Protein AF-0000000087792107 (afdb_homodimer)

pLDDT: mean 93.22, std 9.96, range [32.84, 98.88]

Nearest PDB structures (foldseek):
  5nyw-assembly2_W  TM=9.512E-01  e=9.755E-30  Yersinia bercovieri
  5nyw-assembly2_1  TM=9.529E-01  e=2.417E-29  Yersinia bercovieri
  5nyw-assembly2_V  TM=9.540E-01  e=2.897E-29  Yersinia bercovieri
  5lox-assembly1_B  TM=9.597E-01  e=1.562E-26  Pseudomonas aeruginosa
  5nyw-assembly1_A  TM=9.312E-01  e=6.697E-27  Yersinia bercovieri

Solvent-accessible surface area (backbone atoms only — not comparable to full-atom values): 25854 Å² total; per-residue (Å²): 66,28,36,32,39,39,38,46,34,74,55,25,39,33,41,38,26,33,16,23,36,48,61,89,93,43,76,48,77,46,87,30,71,47,78,50,73,45,78,74,41,26,29,38,37,37,34,54,25,64,41,62,70,58,43,48,51,38,50,51,52,51,49,54,33,32,76,71,62,29,60,66,66,60,40,87,42,69,66,49,32,45,44,44,52,13,50,41,39,39,52,51,42,69,74,42,40,70,63,35,46,75,71,76,40,76,88,46,37,38,35,40,41,36,36,32,42,70,96,51,75,58,50,47,32,39,31,42,56,85,15,53,67,43,73,56,41,72,90,42,29,56,51,69,41,57,63,54,49,34,20,37,39,63,46,73,72,61,68,38,23,87,74,35,48,66,71,56,48,44,49,50,48,52,48,23,49,49,33,26,34,73,68,32,85,38,31,34,60,39,33,41,39,35,52,38,54,61,86,55,31,51,78,42,32,41,37,80,38,42,77,81,28,64,66,59,47,47,50,51,54,51,50,54,53,43,51,54,52,47,59,71,66,47,78,85,81,82,61,48,70,50,73,73,74,73,82,129,65,27,37,32,39,40,36,46,34,75,56,25,40,32,41,38,27,34,16,23,35,48,59,89,93,42,74,47,78,48,88,30,71,45,76,50,73,45,78,75,40,26,28,40,37,38,35,53,25,63,39,63,70,58,43,48,51,38,51,51,52,50,48,53,35,32,75,72,63,28,60,66,66,61,40,86,40,65,68,49,31,46,45,44,53,13,52,40,39,40,50,51,42,68,74,41,40,70,63,34,45,75,71,74,40,78,87,45,38,39,35,39,43,36,37,33,44,69,95,51,74,58,51,46,32,38,31,42,54,86,17,54,67,43,72,55,41,70,91,43,28,55,51,68,40,57,62,52,49,34,19,37,38,62,45,72,72,61,69,38,22,88,73,37,47,65,70,56,46,45,50,48,51,51,49,23,49,50,32,27,35,74,68,32,86,38,31,34,60,38,33,40,39,36,50,40,54,60,85,56,29,50,80,43,34,43,37,78,40,42,78,80,29,64,66,59,47,49,50,52,54,52,51,52,52,44,52,53,50,46,59,72,67,45,77,84,81,81,60,48,71,52,72,74,74,72,80,128

Sequence (496 aa):
MSYCLGIKTHEGLVLASDSRTSAGDQVSLCQKMHTFVVPGERVFVLLTSGSLSLSQSVITLLRKEFDAGEGLKIAESLYDAARVVGKMVRHVSDLDREFLERDKFSFNCHFVLGGQIKGEDPDLYLVYPPGNPLRSSTDSPYVQIGETKYGRPILDRGIKYASTSLEAAAKYALISLDSTMRSNMTVGPPVDLLIYRAGDLDIKRQRHLVASDPDLQEIHVRWEQSLRKAVMELPPIGFDEIENEVKAMSYCLGIKTHEGLVLASDSRTSAGDQVSLCQKMHTFVVPGERVFVLLTSGSLSLSQSVITLLRKEFDAGEGLKIAESLYDAARVVGKMVRHVSDLDREFLERDKFSFNCHFVLGGQIKGEDPDLYLVYPPGNPLRSSTDSPYVQIGETKYGRPILDRGIKYASTSLEAAAKYALISLDSTMRSNMTVGPPVDLLIYRAGDLDIKRQRHLVASDPDLQEIHVRWEQSLRKAVMELPPIGFDEIENEVKA

Secondary structure (DSSP, 8-state):
--EEEEEEETTEEEEEE--EEEETTEEEE---EEEEEETTTEEEEEEEEE-HHHHHHHHHHHHHHHHTT-GGGG-SSHHHHHHHHHHHHHHHHHHHHHHHHHTT----EEEEEEEEETTS--EEEEE-TTS-EEE--SSS-EEEEES-STTHHHHHHH--TTT--HHHHHHHHHHHHHHHHHH-TT--S-EEEEEEETT--S--EEEEE-TT-HHHHHHHHHHHHHHHHHHHTSPPPP-EE-------/--EEEEEEETTEEEEEE--EEEETTEEEE---EEEEEETTTEEEEEEEEE-HHHHHHHHHHHHHHHHTT-GGGG-SSHHHHHHHHHHHHHHHHHHHHHHHHHTT----EEEEEEEEETTS--EEEEE-TTS-EEE--SSS-EEEEES-STTHHHHHHH--TTT--HHHHHHHHHHHHHHHHHH-TT--S-EEEEEEETT--S--EEEEE-TT-HHHHHHHHHHHHHHHHHHHTSPPPP-EE-------

Radius of gyration: 25.54 Å; Cα contacts (8 Å, |Δi|>4): 1110; chains: 2; bounding box: 51×95×51 Å

InterPro domains:
  IPR001353 Proteasome, subunit alpha/beta [PF00227] (4-184)
  IPR016545 Uncharacterised conserved protein UCP009120, proteasome-type protease, Sll0069 [PIRSF009120] (1-241)
  IPR029055 Nucleophile aminohydrolases, N-terminal [G3DSA:3.60.20.10] (4-234)
  IPR029055 Nucleophile aminohydrolases, N-terminal [SSF56235] (2-235)

Foldseek 3Di:
DWKWKKFAAPFFIKIKIAFWADDVPDIDGHDFWDWQADALFKIKIKGKDDDPVLVVQLVVVCVVQSVVCHQCNPQPFVQSNLLSSLVSLVVSCVVPVVVCVVVPHHQFMKMKMWMDGPPDWIWIWIAGNNSDIDTADQQRRMDMDDPQPQLPVLCVPDDGRHPQDQVNVQLSRLSSLLRCVVVPVRGDDQMKMFGDGISRSDGDDIDGRGPPRPVSVVSNVVVVVVVVVVVVPDDDDDDDDPPPPPDD/DWKWKKFAAPFFIKIKIAFWADDVPDIDGHDFWDWQADALFKIKIKGKDDDPVLVVQLVVVCVVQVVVCHQCNPQPFVQSNLLSSLVSLVVSCVVPVVVCVVVPHHQFMKMKMWMDGPPDWIWIWIAGNNSDIDTADQQRRMDMDDPQPQLPVLCVPDDGRHPQDQVNVQLSRLSSLLRCVVVDVRGDDQMKMFGDGISRSDGDDIDGRGPPRPVSVVSNVVVVVVVVVVVVPDDDDDDDDPPPPPDD

Organism: NCBI:txid1960156

Structure (mmCIF, N/CA/C/O backbone):
data_AF-0000000087792107-model_v1
#
loop_
_entity.id
_entity.type
_entity.pdbx_description
1 polymer 'Putative proteasome-type protease'
#
loop_
_atom_site.group_PDB
_atom_site.id
_atom_site.type_symbol
_atom_site.label_atom_id
_atom_site.label_alt_id
_atom_site.label_comp_id
_atom_site.label_asym_id
_atom_site.label_entity_id
_atom_site.label_seq_id
_atom_site.pdbx_PDB_ins_code
_atom_site.Cartn_x
_atom_site.Cartn_y
_atom_site.Cartn_z
_atom_site.occupancy
_atom_site.B_iso_or_equiv
_atom_site.auth_seq_id
_atom_site.auth_comp_id
_atom_site.auth_asym_id
_atom_site.auth_atom_id
_atom_site.pdbx_PDB_model_num
ATOM 1 N N . MET A 1 1 ? -4.824 11.422 -8.359 1 77.88 1 MET A N 1
ATOM 2 C CA . MET A 1 1 ? -4.961 11.016 -6.965 1 77.88 1 MET A CA 1
ATOM 3 C C . MET A 1 1 ? -3.826 11.578 -6.117 1 77.88 1 MET A C 1
ATOM 5 O O . MET A 1 1 ? -2.785 11.969 -6.648 1 77.88 1 MET A O 1
ATOM 9 N N . SER A 1 2 ? -4.012 12.016 -4.887 1 90.81 2 SER A N 1
ATOM 10 C CA . SER A 1 2 ? -3.193 12.719 -3.902 1 90.81 2 SER A CA 1
ATOM 11 C C . SER A 1 2 ? -2.834 11.805 -2.736 1 90.81 2 SER A C 1
ATOM 13 O O . SER A 1 2 ? -3.525 10.812 -2.479 1 90.81 2 SER A O 1
ATOM 15 N N . TYR A 1 3 ? -1.637 12.094 -2.262 1 97.19 3 TYR A N 1
ATOM 16 C CA . TYR A 1 3 ? -1.322 11.469 -0.979 1 97.19 3 TYR A CA 1
ATOM 17 C C . TYR A 1 3 ? -0.769 12.5 0.002 1 97.19 3 TYR A C 1
ATOM 19 O O . TYR A 1 3 ? 0.223 13.172 -0.288 1 97.19 3 TYR A O 1
ATOM 27 N N . CYS A 1 4 ? -1.445 12.609 1.145 1 98.31 4 CYS A N 1
ATOM 28 C CA . CYS A 1 4 ? -1.042 13.484 2.24 1 98.31 4 CYS A CA 1
ATOM 29 C C . CYS A 1 4 ? -1.103 12.75 3.574 1 98.31 4 CYS A C 1
ATOM 31 O O . CYS A 1 4 ? -1.864 11.789 3.729 1 98.31 4 CYS A O 1
ATOM 33 N N . LEU A 1 5 ? -0.25 13.211 4.488 1 98.69 5 LEU A N 1
ATOM 34 C CA . LEU A 1 5 ? -0.315 12.594 5.805 1 98.69 5 LEU A CA 1
ATOM 35 C C . LEU A 1 5 ? 0.135 13.57 6.887 1 98.69 5 LEU A C 1
ATOM 37 O O . LEU A 1 5 ? 0.865 14.523 6.605 1 98.69 5 LEU A O 1
ATOM 41 N N . GLY A 1 6 ? -0.42 13.422 8.031 1 98.81 6 GLY A N 1
ATOM 42 C CA . GLY A 1 6 ? 0.023 14.07 9.25 1 98.81 6 GLY A CA 1
ATOM 43 C C . GLY A 1 6 ? 0.4 13.094 10.344 1 98.81 6 GLY A C 1
ATOM 44 O O . GLY A 1 6 ? -0.265 12.07 10.523 1 98.81 6 GLY A O 1
ATOM 45 N N . ILE A 1 7 ? 1.473 13.391 11.023 1 98.88 7 ILE A N 1
ATOM 46 C CA . ILE A 1 7 ? 1.957 12.562 12.117 1 98.88 7 ILE A CA 1
ATOM 47 C C . ILE A 1 7 ? 2.037 13.398 13.398 1 98.88 7 ILE A C 1
ATOM 49 O O . ILE A 1 7 ? 2.592 14.5 13.391 1 98.88 7 ILE A O 1
ATOM 53 N N . LYS A 1 8 ? 1.436 12.898 14.414 1 98.69 8 LYS A N 1
ATOM 54 C CA . LYS A 1 8 ? 1.5 13.516 15.734 1 98.69 8 LYS A CA 1
ATOM 55 C C . LYS A 1 8 ? 2.49 12.789 16.641 1 98.69 8 LYS A C 1
ATOM 57 O O . LYS A 1 8 ? 2.369 11.578 16.844 1 98.69 8 LYS A O 1
ATOM 62 N N . THR A 1 9 ? 3.523 13.453 17.141 1 98.25 9 THR A N 1
ATOM 63 C CA . THR A 1 9 ? 4.469 12.922 18.109 1 98.25 9 THR A CA 1
ATOM 64 C C . THR A 1 9 ? 4.375 13.695 19.422 1 98.25 9 THR A C 1
ATOM 66 O O . THR A 1 9 ? 3.684 14.719 19.516 1 98.25 9 THR A O 1
ATOM 69 N N . HIS A 1 10 ? 5.098 13.211 20.422 1 97.5 10 HIS A N 1
ATOM 70 C CA . HIS A 1 10 ? 5.137 13.883 21.719 1 97.5 10 HIS A CA 1
ATOM 71 C C . HIS A 1 10 ? 5.824 15.242 21.609 1 97.5 10 HIS A C 1
ATOM 73 O O . HIS A 1 10 ? 5.656 16.094 22.484 1 97.5 10 HIS A O 1
ATOM 79 N N . GLU A 1 11 ? 6.531 15.43 20.5 1 98.38 11 GLU A N 1
ATOM 80 C CA . GLU A 1 11 ? 7.289 16.672 20.344 1 98.38 11 GLU A CA 1
ATOM 81 C C . GLU A 1 11 ? 6.52 17.672 19.5 1 98.38 11 GLU A C 1
ATOM 83 O O . GLU A 1 11 ? 6.848 18.875 19.5 1 98.38 11 GLU A O 1
ATOM 88 N N . GLY A 1 12 ? 5.551 17.25 18.734 1 98.5 12 GLY A N 1
ATOM 89 C CA . GLY A 1 12 ? 4.859 18.125 17.812 1 98.5 12 GLY A CA 1
ATOM 90 C C . GLY A 1 12 ? 4.246 17.391 16.641 1 98.5 12 GLY A C 1
ATOM 91 O O . GLY A 1 12 ? 3.682 16.297 16.797 1 98.5 12 GLY A O 1
ATOM 92 N N . LEU A 1 13 ? 4.254 18.078 15.453 1 98.81 13 LEU A N 1
ATOM 93 C CA . LEU A 1 13 ? 3.574 17.531 14.289 1 98.81 13 LEU A CA 1
ATOM 94 C C . LEU A 1 13 ? 4.508 17.5 13.078 1 98.81 13 LEU A C 1
ATOM 96 O O . LEU A 1 13 ? 5.375 18.359 12.938 1 98.81 13 LEU A O 1
ATOM 100 N N . VAL A 1 14 ? 4.336 16.516 12.242 1 98.81 14 VAL A N 1
ATOM 101 C CA . VAL A 1 14 ? 4.906 16.469 10.906 1 98.81 14 VAL A CA 1
ATOM 102 C C . VAL A 1 14 ? 3.785 16.375 9.867 1 98.81 14 VAL A C 1
ATOM 104 O O . VAL A 1 14 ? 2.887 15.539 10 1 98.81 14 VAL A O 1
ATOM 107 N N . LEU A 1 15 ? 3.777 17.219 8.922 1 98.88 15 LEU A N 1
ATOM 108 C CA . LEU A 1 15 ? 2.807 17.203 7.836 1 98.88 15 LEU A CA 1
ATOM 109 C C . LEU A 1 15 ? 3.506 17.109 6.484 1 98.88 15 LEU A C 1
ATOM 111 O O . LEU A 1 15 ? 4.516 17.766 6.254 1 98.88 15 LEU A O 1
ATOM 115 N N . ALA A 1 16 ? 2.984 16.234 5.641 1 98.69 16 ALA A N 1
ATOM 116 C CA . ALA A 1 16 ? 3.604 16.031 4.336 1 98.69 16 ALA A CA 1
ATOM 117 C C . ALA A 1 16 ? 2.547 15.836 3.25 1 98.69 16 ALA A C 1
ATOM 119 O O . ALA A 1 16 ? 1.486 15.258 3.504 1 98.69 16 ALA A O 1
ATOM 120 N N . SER A 1 17 ? 2.82 16.359 2.076 1 98.25 17 SER A N 1
ATOM 121 C CA . SER A 1 17 ? 1.907 16.203 0.948 1 98.25 17 SER A CA 1
ATOM 122 C C . SER A 1 17 ? 2.668 16.125 -0.372 1 98.25 17 SER A C 1
ATOM 124 O O . SER A 1 17 ? 3.705 16.766 -0.537 1 98.25 17 SER A O 1
ATOM 126 N N . ASP A 1 18 ? 2.158 15.312 -1.282 1 97.62 18 ASP A N 1
ATOM 127 C CA . ASP A 1 18 ? 2.607 15.391 -2.668 1 97.62 18 ASP A CA 1
ATOM 128 C C . ASP A 1 18 ? 1.955 16.562 -3.391 1 97.62 18 ASP A C 1
ATOM 130 O O . ASP A 1 18 ? 1.154 17.297 -2.801 1 97.62 18 ASP A O 1
ATOM 134 N N . SER A 1 19 ? 2.326 16.781 -4.629 1 94.44 19 SER A N 1
ATOM 135 C CA . SER A 1 19 ? 1.771 17.922 -5.352 1 94.44 19 SER A CA 1
ATOM 136 C C . SER A 1 19 ? 1.119 17.484 -6.656 1 94.44 19 SER A C 1
ATOM 138 O O . SER A 1 19 ? 0.515 18.297 -7.359 1 94.44 19 SER A O 1
ATOM 140 N N . ARG A 1 20 ? 1.221 16.219 -7.031 1 90.5 20 ARG A N 1
ATOM 141 C CA . ARG A 1 20 ? 0.625 15.734 -8.273 1 90.5 20 ARG A CA 1
ATOM 142 C C . ARG A 1 20 ? -0.862 15.445 -8.086 1 90.5 20 ARG A C 1
ATOM 144 O O . ARG A 1 20 ? -1.281 14.953 -7.035 1 90.5 20 ARG A O 1
ATOM 151 N N . THR A 1 21 ? -1.627 15.852 -9.031 1 86.06 21 THR A N 1
ATOM 152 C CA . THR A 1 21 ? -3.057 15.562 -9.055 1 86.06 21 THR A CA 1
ATOM 153 C C . THR A 1 21 ? -3.494 15.094 -10.438 1 86.06 21 THR A C 1
ATOM 155 O O . THR A 1 21 ? -2.82 15.367 -11.43 1 86.06 21 THR A O 1
ATOM 158 N N . SER A 1 22 ? -4.445 14.227 -10.359 1 81.19 22 SER A N 1
ATOM 159 C CA . SER A 1 22 ? -4.93 13.703 -11.641 1 81.19 22 SER A CA 1
ATOM 160 C C . SER A 1 22 ? -6.43 13.938 -11.797 1 81.19 22 SER A C 1
ATOM 162 O O . SER A 1 22 ? -7.188 13.797 -10.836 1 81.19 22 SER A O 1
ATOM 164 N N . ALA A 1 23 ? -6.809 14.586 -12.906 1 72.5 23 ALA A N 1
ATOM 165 C CA . ALA A 1 23 ? -8.195 14.742 -13.336 1 72.5 23 ALA A CA 1
ATOM 166 C C . ALA A 1 23 ? -8.406 14.164 -14.734 1 72.5 23 ALA A C 1
ATOM 168 O O . ALA A 1 23 ? -7.957 14.75 -15.727 1 72.5 23 ALA A O 1
ATOM 169 N N . GLY A 1 24 ? -9.078 13.055 -14.742 1 69 24 GLY A N 1
ATOM 170 C CA . GLY A 1 24 ? -9.172 12.391 -16.031 1 69 24 GLY A CA 1
ATOM 171 C C . GLY A 1 24 ? -7.824 11.953 -16.578 1 69 24 GLY A C 1
ATOM 172 O O . GLY A 1 24 ? -7.082 11.234 -15.914 1 69 24 GLY A O 1
ATOM 173 N N . ASP A 1 25 ? -7.543 12.375 -17.766 1 74.5 25 ASP A N 1
ATOM 174 C CA . ASP A 1 25 ? -6.305 11.984 -18.422 1 74.5 25 ASP A CA 1
ATOM 175 C C . ASP A 1 25 ? -5.215 13.031 -18.203 1 74.5 25 ASP A C 1
ATOM 177 O O . ASP A 1 25 ? -4.109 12.906 -18.734 1 74.5 25 ASP A O 1
ATOM 181 N N . GLN A 1 26 ? -5.5 13.984 -17.344 1 79.06 26 GLN A N 1
ATOM 182 C CA . GLN A 1 26 ? -4.555 15.086 -17.172 1 79.06 26 GLN A CA 1
ATOM 183 C C . GLN A 1 26 ? -3.914 15.039 -15.781 1 79.06 26 GLN A C 1
ATOM 185 O O . GLN A 1 26 ? -4.609 14.875 -14.781 1 79.06 26 GLN A O 1
ATOM 190 N N . VAL A 1 27 ? -2.596 15.008 -15.852 1 81.56 27 VAL A N 1
ATOM 191 C CA . VAL A 1 27 ? -1.836 15.094 -14.609 1 81.56 27 VAL A CA 1
ATOM 192 C C . VAL A 1 27 ? -1.29 16.516 -14.438 1 81.56 27 VAL A C 1
ATOM 194 O O . VAL A 1 27 ? -0.734 17.094 -15.375 1 81.56 27 VAL A O 1
ATOM 197 N N . SER A 1 28 ? -1.583 17.156 -13.32 1 86.25 28 SER A N 1
ATOM 198 C CA . SER A 1 28 ? -1.118 18.516 -13.047 1 86.25 28 SER A CA 1
ATOM 199 C C . SER A 1 28 ? -0.543 18.625 -11.641 1 86.25 28 SER A C 1
ATOM 201 O O . SER A 1 28 ? -0.525 17.641 -10.891 1 86.25 28 SER A O 1
ATOM 203 N N . LEU A 1 29 ? 0.104 19.75 -11.438 1 89 29 LEU A N 1
ATOM 204 C CA . LEU A 1 29 ? 0.649 20.031 -10.109 1 89 29 LEU A CA 1
ATOM 205 C C . LEU A 1 29 ? -0.267 20.984 -9.344 1 89 29 LEU A C 1
ATOM 207 O O . LEU A 1 29 ? -0.847 21.906 -9.922 1 89 29 LEU A O 1
ATOM 211 N N . CYS A 1 30 ? -0.434 20.719 -8.078 1 90.06 30 CYS A N 1
ATOM 212 C CA . CYS A 1 30 ? -1.239 21.578 -7.223 1 90.06 30 CYS A CA 1
ATOM 213 C C . CYS A 1 30 ? -0.686 21.609 -5.801 1 90.06 30 CYS A C 1
ATOM 215 O O . CYS A 1 30 ? -0.113 20.625 -5.332 1 90.06 30 CYS A O 1
ATOM 217 N N . GLN A 1 31 ? -0.833 22.734 -5.223 1 91.38 31 GLN A N 1
ATOM 218 C CA . GLN A 1 31 ? -0.479 22.859 -3.811 1 91.38 31 GLN A CA 1
ATOM 219 C C . GLN A 1 31 ? -1.524 22.188 -2.92 1 91.38 31 GLN A C 1
ATOM 221 O O . GLN A 1 31 ? -2.719 22.469 -3.043 1 91.38 31 GLN A O 1
ATOM 226 N N . LYS A 1 32 ? -1.034 21.359 -2.031 1 96.44 32 LYS A N 1
ATOM 227 C CA . LYS A 1 32 ? -1.982 20.625 -1.195 1 96.44 32 LYS A CA 1
ATOM 228 C C . LYS A 1 32 ? -1.773 20.953 0.282 1 96.44 32 LYS A C 1
ATOM 230 O O . LYS A 1 32 ? -2.51 20.453 1.139 1 96.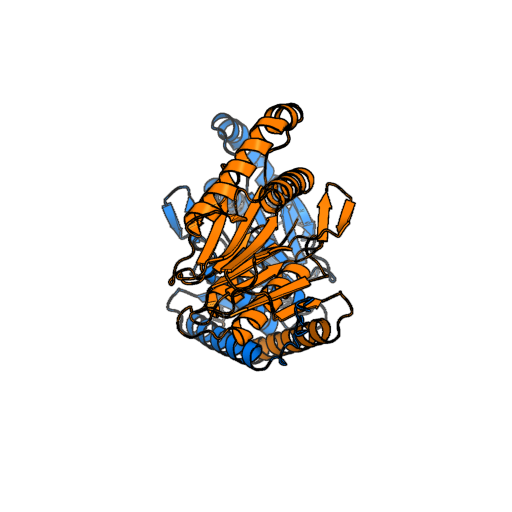44 32 LYS A O 1
ATOM 235 N N . MET A 1 33 ? -0.793 21.688 0.58 1 98.12 33 MET A N 1
ATOM 236 C CA . MET A 1 33 ? -0.536 22.141 1.942 1 98.12 33 MET A CA 1
ATOM 237 C C . MET A 1 33 ? -0.793 23.641 2.072 1 98.12 33 MET A C 1
ATOM 239 O O . MET A 1 33 ? -0.262 24.438 1.294 1 98.12 33 MET A O 1
ATOM 243 N N . HIS A 1 34 ? -1.581 24.016 3.039 1 98.25 34 HIS A N 1
ATOM 244 C CA . HIS A 1 34 ? -1.967 25.406 3.258 1 98.25 34 HIS A CA 1
ATOM 245 C C . HIS A 1 34 ? -1.82 25.797 4.727 1 98.25 34 HIS A C 1
ATOM 247 O O . HIS A 1 34 ? -2.252 25.062 5.613 1 98.25 34 HIS A O 1
ATOM 253 N N . THR A 1 35 ? -1.262 26.953 4.945 1 98.31 35 THR A N 1
ATOM 254 C CA . THR A 1 35 ? -0.997 27.375 6.316 1 98.31 35 THR A CA 1
ATOM 255 C C . THR A 1 35 ? -1.83 28.594 6.68 1 98.31 35 THR A C 1
ATOM 257 O O . THR A 1 35 ? -2.035 29.484 5.852 1 98.31 35 THR A O 1
ATOM 260 N N . PHE A 1 36 ? -2.357 28.672 7.809 1 98.56 36 PHE A N 1
ATOM 261 C CA . PHE A 1 36 ? -3.031 29.781 8.461 1 98.56 36 PHE A CA 1
ATOM 262 C C . PHE A 1 36 ? -2.365 30.109 9.789 1 98.56 36 PHE A C 1
ATOM 264 O O . PHE A 1 36 ? -2.469 29.359 10.75 1 98.56 36 PHE A O 1
ATOM 271 N N . VAL A 1 37 ? -1.715 31.312 9.875 1 98.12 37 VAL A N 1
ATOM 272 C CA . VAL A 1 37 ? -0.849 31.547 11.023 1 98.12 37 VAL A CA 1
ATOM 273 C C . VAL A 1 37 ? -1.132 32.938 11.594 1 98.12 37 VAL A C 1
ATOM 275 O O . VAL A 1 37 ? -1.271 33.906 10.852 1 98.12 37 VAL A O 1
ATOM 278 N N . VAL A 1 38 ? -1.398 33.031 12.766 1 98 38 VAL A N 1
ATOM 279 C CA . VAL A 1 38 ? -1.249 34.219 13.578 1 98 38 VAL A CA 1
ATOM 280 C C . VAL A 1 38 ? -0.069 34.062 14.531 1 98 38 VAL A C 1
ATOM 282 O O . VAL A 1 38 ? -0.204 33.469 15.594 1 98 38 VAL A O 1
ATOM 285 N N . PRO A 1 39 ? 1.082 34.625 14.164 1 96.94 39 PRO A N 1
ATOM 286 C CA . PRO A 1 39 ? 2.311 34.375 14.922 1 96.94 39 PRO A CA 1
ATOM 287 C C . PRO A 1 39 ? 2.135 34.562 16.422 1 96.94 39 PRO A C 1
ATOM 289 O O . PRO A 1 39 ? 1.539 35.562 16.844 1 96.94 39 PRO A O 1
ATOM 292 N N . GLY A 1 40 ? 2.646 33.594 17.141 1 97.62 40 GLY A N 1
ATOM 293 C CA . GLY A 1 40 ? 2.611 33.688 18.594 1 97.62 40 GLY A CA 1
ATOM 294 C C . GLY A 1 40 ? 1.267 33.312 19.188 1 97.62 40 GLY A C 1
ATOM 295 O O . GLY A 1 40 ? 1.12 33.219 20.406 1 97.62 40 GLY A O 1
ATOM 296 N N . GLU A 1 41 ? 0.321 33.094 18.328 1 98.06 41 GLU A N 1
ATOM 297 C CA . GLU A 1 41 ? -1.02 32.844 18.859 1 98.06 41 GLU A CA 1
ATOM 298 C C . GLU A 1 41 ? -1.58 31.516 18.375 1 98.06 41 GLU A C 1
ATOM 300 O O . GLU A 1 41 ? -2.082 30.719 19.156 1 98.06 41 GLU A O 1
ATOM 305 N N . ARG A 1 42 ? -1.563 31.281 17.047 1 98.5 42 ARG A N 1
ATOM 306 C CA . ARG A 1 42 ? -2.148 30.047 16.531 1 98.5 42 ARG A CA 1
ATOM 307 C C . ARG A 1 42 ? -1.55 29.688 15.172 1 98.5 42 ARG A C 1
ATOM 309 O O . ARG A 1 42 ? -1.151 30.562 14.406 1 98.5 42 ARG A O 1
ATOM 316 N N . VAL A 1 43 ? -1.45 28.438 14.93 1 98.56 43 VAL A N 1
ATOM 317 C CA . VAL A 1 43 ? -0.947 27.859 13.688 1 98.56 43 VAL A CA 1
ATOM 318 C C . VAL A 1 43 ? -1.862 26.734 13.227 1 98.56 43 VAL A C 1
ATOM 320 O O . VAL A 1 43 ? -2.199 25.844 14.016 1 98.56 43 VAL A O 1
ATOM 323 N N . PHE A 1 44 ? -2.334 26.812 11.992 1 98.81 44 PHE A N 1
ATOM 324 C CA . PHE A 1 44 ? -3.082 25.734 11.359 1 98.81 44 PHE A CA 1
ATOM 325 C C . PHE A 1 44 ? -2.441 25.328 10.031 1 98.81 44 PHE A C 1
ATOM 327 O O . PHE A 1 44 ? -2.014 26.203 9.258 1 98.81 44 PHE A O 1
ATOM 334 N N . VAL A 1 45 ? -2.326 24.094 9.812 1 98.81 45 VAL A N 1
ATOM 335 C CA . VAL A 1 45 ? -1.888 23.547 8.531 1 98.81 45 VAL A CA 1
ATOM 336 C C . VAL A 1 45 ? -2.955 22.609 7.98 1 98.81 45 VAL A C 1
ATOM 338 O O . VAL A 1 45 ? -3.381 21.672 8.664 1 98.81 45 VAL A O 1
ATOM 341 N N . LEU A 1 46 ? -3.395 22.844 6.781 1 98.75 46 LEU A N 1
ATOM 342 C CA . LEU A 1 46 ? -4.406 22.031 6.121 1 98.75 46 LEU A CA 1
ATOM 343 C C . LEU A 1 46 ? -3.818 21.312 4.91 1 98.75 46 LEU A C 1
ATOM 345 O O . LEU A 1 46 ? -3.174 21.938 4.066 1 98.75 46 LEU A O 1
ATOM 349 N N . LEU A 1 47 ? -3.99 20.016 4.883 1 98.62 47 LEU A N 1
ATOM 350 C CA . LEU A 1 47 ? -3.697 19.219 3.699 1 98.62 47 LEU A CA 1
ATOM 351 C C . LEU A 1 47 ? -4.984 18.781 3.006 1 98.62 47 LEU A C 1
ATOM 353 O O . LEU A 1 47 ? -5.98 18.484 3.668 1 98.62 47 LEU A O 1
ATOM 357 N N . THR A 1 48 ? -4.938 18.703 1.711 1 97.31 48 THR A N 1
ATOM 358 C CA . THR A 1 48 ? -6.168 18.438 0.974 1 97.31 48 THR A CA 1
ATOM 359 C C . THR A 1 48 ? -6.004 17.219 0.07 1 97.31 48 THR A C 1
ATOM 361 O O . THR A 1 48 ? -4.91 16.969 -0.438 1 97.31 48 THR A O 1
ATOM 364 N N . SER A 1 49 ? -7.012 16.469 -0.156 1 95.12 49 SER A N 1
ATOM 365 C CA . SER A 1 49 ? -7.117 15.398 -1.146 1 95.12 49 SER A CA 1
ATOM 366 C C . SER A 1 49 ? -8.531 15.305 -1.713 1 95.12 49 SER A C 1
ATOM 368 O O . SER A 1 49 ? -9.484 15.789 -1.103 1 95.12 49 SER A O 1
ATOM 370 N N . GLY A 1 50 ? -8.703 14.688 -2.826 1 92 50 GLY A N 1
ATOM 371 C CA . GLY A 1 50 ? -9.984 14.578 -3.498 1 92 50 GLY A CA 1
ATOM 372 C C . GLY A 1 50 ? -10.133 15.531 -4.668 1 92 50 GLY A C 1
ATOM 373 O O . GLY A 1 50 ? -9.164 15.805 -5.379 1 92 50 GLY A O 1
ATOM 374 N N . SER A 1 51 ? -11.391 16 -4.844 1 88.81 51 SER A N 1
ATOM 375 C CA . SER A 1 51 ? -11.656 16.922 -5.949 1 88.81 51 SER A CA 1
ATOM 376 C C . SER A 1 51 ? -10.891 18.219 -5.781 1 88.81 51 SER A C 1
ATOM 378 O O . SER A 1 51 ? -11.07 18.938 -4.789 1 88.81 51 SER A O 1
ATOM 380 N N . LEU A 1 52 ? -10.141 18.531 -6.812 1 88 52 LEU A N 1
ATOM 381 C CA . LEU A 1 52 ? -9.32 19.734 -6.766 1 88 52 LEU A CA 1
ATOM 382 C C . LEU A 1 52 ? -10.188 20.984 -6.676 1 88 52 LEU A C 1
ATOM 384 O O . LEU A 1 52 ? -9.898 21.891 -5.887 1 88 52 LEU A O 1
ATOM 388 N N . SER A 1 53 ? -11.211 20.984 -7.492 1 89.31 53 SER A N 1
ATOM 389 C CA . SER A 1 53 ? -12.078 22.156 -7.516 1 89.31 53 SER A CA 1
ATOM 390 C C . SER A 1 53 ? -12.75 22.375 -6.164 1 89.31 53 SER A C 1
ATOM 392 O O . SER A 1 53 ? -12.836 23.5 -5.684 1 89.31 53 SER A O 1
ATOM 394 N N . LEU A 1 54 ? -13.172 21.328 -5.531 1 92.06 54 LEU A N 1
ATOM 395 C CA . LEU A 1 54 ? -13.867 21.422 -4.254 1 92.06 54 LEU A CA 1
ATOM 396 C C . LEU A 1 54 ? -12.906 21.844 -3.141 1 92.06 54 LEU A C 1
ATOM 398 O O . LEU A 1 54 ? -13.227 22.734 -2.346 1 92.06 54 LEU A O 1
ATOM 402 N N . SER A 1 55 ? -11.773 21.188 -3.107 1 94.38 55 SER A N 1
ATOM 403 C CA . SER A 1 55 ? -10.805 21.516 -2.061 1 94.38 55 SER A CA 1
ATOM 404 C C . SER A 1 55 ? -10.312 22.953 -2.189 1 94.38 55 SER A C 1
ATOM 406 O O . SER A 1 55 ? -10.102 23.625 -1.185 1 94.38 55 SER A O 1
ATOM 408 N N . GLN A 1 56 ? -10.133 23.406 -3.414 1 93.56 56 GLN A N 1
ATOM 409 C CA . GLN A 1 56 ? -9.711 24.797 -3.631 1 93.56 56 GLN A CA 1
ATOM 410 C C . GLN A 1 56 ? -10.781 25.781 -3.156 1 93.56 56 GLN A C 1
ATOM 412 O O . GLN A 1 56 ? -10.469 26.828 -2.6 1 93.56 56 GLN A O 1
ATOM 417 N N . SER A 1 57 ? -12.008 25.438 -3.475 1 96.06 57 SER A N 1
ATOM 418 C CA . SER A 1 57 ? -13.102 26.281 -3.016 1 96.06 57 SER A CA 1
ATOM 419 C C . SER A 1 57 ? -13.109 26.406 -1.496 1 96.06 57 SER A C 1
ATOM 421 O O . SER A 1 57 ? -13.227 27.5 -0.956 1 96.06 57 SER A O 1
ATOM 423 N N . VAL A 1 58 ? -12.969 25.281 -0.842 1 97.69 58 VAL A N 1
ATOM 424 C CA . VAL A 1 58 ? -12.977 25.266 0.617 1 97.69 58 VAL A CA 1
ATOM 425 C C . VAL A 1 58 ? -11.812 26.094 1.147 1 97.69 58 VAL A C 1
ATOM 427 O O . VAL A 1 58 ? -12.008 26.969 2.006 1 97.69 58 VAL A O 1
ATOM 430 N N . ILE A 1 59 ? -10.625 25.922 0.62 1 98.31 59 ILE A N 1
ATOM 431 C CA . ILE A 1 59 ? -9.43 26.625 1.078 1 98.31 59 ILE A CA 1
ATOM 432 C C . ILE A 1 59 ? -9.594 28.125 0.838 1 98.31 59 ILE A C 1
ATOM 434 O O . ILE A 1 59 ? -9.242 28.938 1.698 1 98.31 59 ILE A O 1
ATOM 438 N N . THR A 1 60 ? -10.055 28.469 -0.349 1 97.88 60 THR A N 1
ATOM 439 C CA . THR A 1 60 ? -10.242 29.875 -0.705 1 97.88 60 THR A CA 1
ATOM 440 C C . THR A 1 60 ? -11.188 30.562 0.28 1 97.88 60 THR A C 1
ATOM 442 O O . THR A 1 60 ? -10.906 31.672 0.751 1 97.88 60 THR A O 1
ATOM 445 N N . LEU A 1 61 ? -12.258 29.922 0.565 1 97.94 61 LEU A N 1
ATOM 446 C CA . LEU A 1 61 ? -13.25 30.5 1.468 1 97.94 61 LEU A CA 1
ATOM 447 C C . LEU A 1 61 ? -12.711 30.562 2.893 1 97.94 61 LEU A C 1
ATOM 449 O O . LEU A 1 61 ? -12.977 31.531 3.615 1 97.94 61 LEU A O 1
ATOM 453 N N . LEU A 1 62 ? -12.016 29.547 3.346 1 98.56 62 LEU A N 1
ATOM 454 C CA . LEU A 1 62 ? -11.383 29.578 4.66 1 98.56 62 LEU A CA 1
ATOM 455 C C . LEU A 1 62 ? -10.406 30.75 4.77 1 98.56 62 LEU A C 1
ATOM 457 O O . LEU A 1 62 ? -10.344 31.406 5.805 1 98.56 62 LEU A O 1
ATOM 461 N N . ARG A 1 63 ? -9.633 30.938 3.701 1 98.5 63 ARG A N 1
ATOM 462 C CA . ARG A 1 63 ? -8.672 32.031 3.676 1 98.5 63 ARG A CA 1
ATOM 463 C C . ARG A 1 63 ? -9.375 33.375 3.768 1 98.5 63 ARG A C 1
ATOM 465 O O . ARG A 1 63 ? -8.938 34.281 4.504 1 98.5 63 ARG A O 1
ATOM 472 N N . LYS A 1 64 ? -10.398 33.562 2.998 1 98 64 LYS A N 1
ATOM 473 C CA . LYS A 1 64 ? -11.188 34.781 3.029 1 98 64 LYS A CA 1
ATOM 474 C C . LYS A 1 64 ? -11.688 35.094 4.441 1 98 64 LYS A C 1
ATOM 476 O O . LYS A 1 64 ? -11.547 36.188 4.93 1 98 64 LYS A O 1
ATOM 481 N N . GLU A 1 65 ? -12.289 34.062 5.074 1 98.12 65 GLU A N 1
ATOM 482 C CA . GLU A 1 65 ? -12.766 34.219 6.441 1 98.12 65 GLU A CA 1
ATOM 483 C C . GLU A 1 65 ? -11.625 34.562 7.391 1 98.12 65 GLU A C 1
ATOM 485 O O . GLU A 1 65 ? -11.758 35.438 8.25 1 98.12 65 GLU A O 1
ATOM 490 N N . PHE A 1 66 ? -10.57 33.906 7.281 1 98.31 66 PHE A N 1
ATOM 491 C CA . PHE A 1 66 ? -9.406 34.094 8.133 1 98.31 66 PHE A CA 1
ATOM 492 C C . PHE A 1 66 ? -8.898 35.531 8.016 1 98.31 66 PHE A C 1
ATOM 494 O O . PHE A 1 66 ? -8.625 36.188 9.023 1 98.31 66 PHE A O 1
ATOM 501 N N . ASP A 1 67 ? -8.789 36 6.832 1 97.56 67 ASP A N 1
ATOM 502 C CA . ASP A 1 67 ? -8.297 37.344 6.57 1 97.56 67 ASP A CA 1
ATOM 503 C C . ASP A 1 67 ? -9.266 38.406 7.098 1 97.56 67 ASP A C 1
ATOM 505 O O . ASP A 1 67 ? -8.859 39.531 7.449 1 97.56 67 ASP A O 1
ATOM 509 N N . ALA A 1 68 ? -10.531 38.094 7.191 1 98 68 ALA A N 1
ATOM 510 C CA . ALA A 1 68 ? -11.562 38.969 7.711 1 98 68 ALA A CA 1
ATOM 511 C C . ALA A 1 68 ? -11.625 38.906 9.234 1 98 68 ALA A C 1
ATOM 513 O O . ALA A 1 68 ? -12.453 39.594 9.859 1 98 68 ALA A O 1
ATOM 514 N N . GLY A 1 69 ? -10.789 38.094 9.797 1 97.81 69 GLY A N 1
ATOM 515 C CA . GLY A 1 69 ? -10.75 37.969 11.25 1 97.81 69 GLY A CA 1
ATOM 516 C C . GLY A 1 69 ? -11.781 37 11.789 1 97.81 69 GLY A C 1
ATOM 517 O O . GLY A 1 69 ? -12.195 37.094 12.945 1 97.81 69 GLY A O 1
ATOM 518 N N . GLU A 1 70 ? -12.18 36 10.961 1 98.19 70 GLU A N 1
ATOM 519 C CA . GLU A 1 70 ? -13.227 35.062 11.32 1 98.19 70 GLU A CA 1
ATOM 520 C C . GLU A 1 70 ? -12.742 33.625 11.141 1 98.19 70 GLU A C 1
ATOM 522 O O . GLU A 1 70 ? -11.578 33.375 10.812 1 98.19 70 GLU A O 1
ATOM 527 N N . GLY A 1 71 ? -13.641 32.656 11.516 1 97.81 71 GLY A N 1
ATOM 528 C CA . GLY A 1 71 ? -13.367 31.266 11.266 1 97.81 71 GLY A CA 1
ATOM 529 C C . GLY A 1 71 ? -12.203 30.719 12.078 1 97.81 71 GLY A C 1
ATOM 530 O O . GLY A 1 71 ? -12.188 30.844 13.305 1 97.81 71 GLY A O 1
ATOM 531 N N . LEU A 1 72 ? -11.188 30.328 11.328 1 98.5 72 LEU A N 1
ATOM 532 C CA . LEU A 1 72 ? -10.016 29.719 11.953 1 98.5 72 LEU A CA 1
ATOM 533 C C . LEU A 1 72 ? -9.305 30.719 12.852 1 98.5 72 LEU A C 1
ATOM 535 O O . LEU A 1 72 ? -8.719 30.344 13.867 1 98.5 72 LEU A O 1
ATOM 539 N N . LYS A 1 73 ? -9.375 31.969 12.539 1 98.19 73 LYS A N 1
ATOM 540 C CA . LYS A 1 73 ? -8.648 33.031 13.258 1 98.19 73 LYS A CA 1
ATOM 541 C C . LYS A 1 73 ? -9.188 33.188 14.672 1 98.19 73 LYS A C 1
ATOM 543 O O . LYS A 1 73 ? -8.477 33.688 15.555 1 98.19 73 LYS A O 1
ATOM 548 N N . ILE A 1 74 ? -10.453 32.844 14.898 1 97.75 74 ILE A N 1
ATOM 549 C CA . ILE A 1 74 ? -11.047 33.094 16.203 1 97.75 74 ILE A CA 1
ATOM 550 C C . ILE A 1 74 ? -11.477 31.766 16.844 1 97.75 74 ILE A C 1
ATOM 552 O O . ILE A 1 74 ? -12.211 31.75 17.828 1 97.75 74 ILE A O 1
ATOM 556 N N . ALA A 1 75 ? -11.156 30.672 16.25 1 97.69 75 ALA A N 1
ATOM 557 C CA . ALA A 1 75 ? -11.5 29.375 16.828 1 97.69 75 ALA A CA 1
ATOM 558 C C . ALA A 1 75 ? -10.961 29.234 18.25 1 97.69 75 ALA A C 1
ATOM 560 O O . ALA A 1 75 ? -9.797 29.562 18.5 1 97.69 75 ALA A O 1
ATOM 561 N N . GLU A 1 76 ? -11.672 28.672 19.125 1 96.81 76 GLU A N 1
ATOM 562 C CA . GLU A 1 76 ? -11.305 28.641 20.531 1 96.81 76 GLU A CA 1
ATOM 563 C C . GLU A 1 76 ? -10.445 27.406 20.844 1 96.81 76 GLU A C 1
ATOM 565 O O . GLU A 1 76 ? -9.766 27.375 21.875 1 96.81 76 GLU A O 1
ATOM 570 N N . SER A 1 77 ? -10.602 26.375 20.078 1 97.12 77 SER A N 1
ATOM 571 C CA . SER A 1 77 ? -9.836 25.141 20.219 1 97.12 77 SER A CA 1
ATOM 572 C C . SER A 1 77 ? -9.547 24.516 18.844 1 97.12 77 SER A C 1
ATOM 574 O O . SER A 1 77 ? -10.117 24.938 17.844 1 97.12 77 SER A O 1
ATOM 576 N N . LEU A 1 78 ? -8.711 23.609 18.859 1 97.44 78 LEU A N 1
ATOM 577 C CA . LEU A 1 78 ? -8.445 22.938 17.594 1 97.44 78 LEU A CA 1
ATOM 578 C C . LEU A 1 78 ? -9.664 22.156 17.125 1 97.44 78 LEU A C 1
ATOM 580 O O . LEU A 1 78 ? -9.883 22.016 15.914 1 97.44 78 LEU A O 1
ATOM 584 N N . TYR A 1 79 ? -10.383 21.641 18.078 1 97.44 79 TYR A N 1
ATOM 585 C CA . TYR A 1 79 ? -11.641 21 17.703 1 97.44 79 TYR A CA 1
ATOM 586 C C . TYR A 1 79 ? -12.57 21.984 17.016 1 97.44 79 TYR A C 1
ATOM 588 O O . TYR A 1 79 ? -13.18 21.672 15.984 1 97.44 79 TYR A O 1
ATOM 596 N N . ASP A 1 80 ? -12.711 23.141 17.547 1 98 80 ASP A N 1
ATOM 597 C CA . ASP A 1 80 ? -13.523 24.172 16.922 1 98 80 ASP A CA 1
ATOM 598 C C . ASP A 1 80 ? -13 24.531 15.531 1 98 80 ASP A C 1
ATOM 600 O O . ASP A 1 80 ? -13.789 24.781 14.617 1 98 80 ASP A O 1
ATOM 604 N N . ALA A 1 81 ? -11.703 24.578 15.461 1 98.5 81 ALA A N 1
ATOM 605 C CA . ALA A 1 81 ? -11.102 24.828 14.148 1 98.5 81 ALA A CA 1
ATOM 606 C C . ALA A 1 81 ? -11.5 23.734 13.148 1 98.5 81 ALA A C 1
ATOM 608 O O . ALA A 1 81 ? -11.828 24.031 12 1 98.5 81 ALA A O 1
ATOM 609 N N . ALA A 1 82 ? -11.438 22.484 13.578 1 98.56 82 ALA A N 1
ATOM 610 C CA . ALA A 1 82 ? -11.852 21.375 12.719 1 98.56 82 ALA A CA 1
ATOM 611 C C . ALA A 1 82 ? -13.312 21.516 12.305 1 98.56 82 ALA A C 1
ATOM 613 O O . ALA A 1 82 ? -13.68 21.203 11.164 1 98.56 82 ALA A O 1
ATOM 614 N N . ARG A 1 83 ? -14.117 22.016 13.195 1 98.25 83 ARG A N 1
ATOM 615 C CA . ARG A 1 83 ? -15.531 22.234 12.906 1 98.25 83 ARG A CA 1
ATOM 616 C C . ARG A 1 83 ? -15.719 23.359 11.898 1 98.25 83 ARG A C 1
ATOM 618 O O . ARG A 1 83 ? -16.625 23.312 11.062 1 98.25 83 ARG A O 1
ATOM 625 N N . VAL A 1 84 ? -14.891 24.359 12.039 1 98.56 84 VAL A N 1
ATOM 626 C CA . VAL A 1 84 ? -14.914 25.438 11.07 1 98.56 84 VAL A CA 1
ATOM 627 C C . VAL A 1 84 ? -14.625 24.891 9.672 1 98.56 84 VAL A C 1
ATOM 629 O O . VAL A 1 84 ? -15.328 25.219 8.711 1 98.56 84 VAL A O 1
ATOM 632 N N . VAL A 1 85 ? -13.617 24.062 9.539 1 98.62 85 VAL A N 1
ATOM 633 C CA . VAL A 1 85 ? -13.289 23.438 8.266 1 98.62 85 VAL A CA 1
ATOM 634 C C . VAL A 1 85 ? -14.469 22.594 7.773 1 98.62 85 VAL A C 1
ATOM 636 O O . VAL A 1 85 ? -14.867 22.703 6.609 1 98.62 85 VAL A O 1
ATOM 639 N N . GLY A 1 86 ? -14.992 21.797 8.664 1 98.38 86 GLY A N 1
ATOM 640 C CA . GLY A 1 86 ? -16.141 20.969 8.32 1 98.38 86 GLY A CA 1
ATOM 641 C C . GLY A 1 86 ? -17.328 21.781 7.828 1 98.38 86 GLY A C 1
ATOM 642 O O . GLY A 1 86 ? -18 21.391 6.863 1 98.38 86 GLY A O 1
ATOM 643 N N . LYS A 1 87 ? -17.641 22.844 8.508 1 97.81 87 LYS A N 1
ATOM 644 C CA . LYS A 1 87 ? -18.719 23.734 8.102 1 97.81 87 LYS A CA 1
ATOM 645 C C . LYS A 1 87 ? -18.5 24.281 6.695 1 97.81 87 LYS A C 1
ATOM 647 O O . LYS A 1 87 ? -19.438 24.391 5.91 1 97.81 87 LYS A O 1
ATOM 652 N N . MET A 1 88 ? -17.234 24.641 6.449 1 98.12 88 MET A N 1
ATOM 653 C CA . MET A 1 88 ? -16.922 25.172 5.125 1 98.12 88 MET A CA 1
ATOM 654 C C . MET A 1 88 ? -17.078 24.094 4.059 1 98.12 88 MET A C 1
ATOM 656 O O . MET A 1 88 ? -17.531 24.375 2.947 1 98.12 88 MET A O 1
ATOM 660 N N . VAL A 1 89 ? -16.703 22.859 4.367 1 97.06 89 VAL A N 1
ATOM 661 C CA . VAL A 1 89 ? -16.891 21.734 3.459 1 97.06 89 VAL A CA 1
ATOM 662 C C . VAL A 1 89 ? -18.375 21.562 3.137 1 97.06 89 VAL A C 1
ATOM 664 O O . VAL A 1 89 ? -18.734 21.391 1.972 1 97.06 89 VAL A O 1
ATOM 667 N N . ARG A 1 90 ? -19.188 21.656 4.148 1 95.94 90 ARG A N 1
ATOM 668 C CA . ARG A 1 90 ? -20.641 21.516 3.961 1 95.94 90 ARG A CA 1
ATOM 669 C C . ARG A 1 90 ? -21.188 22.656 3.107 1 95.94 90 ARG A C 1
ATOM 671 O O . ARG A 1 90 ? -22.062 22.438 2.273 1 95.94 90 ARG A O 1
ATOM 678 N N . HIS A 1 91 ? -20.703 23.797 3.391 1 96.5 91 HIS A N 1
ATOM 679 C CA . HIS A 1 91 ? -21.125 24.953 2.609 1 96.5 91 HIS A CA 1
ATOM 680 C C . HIS A 1 91 ? -20.844 24.75 1.125 1 96.5 91 HIS A C 1
ATOM 682 O O . HIS A 1 91 ? -21.719 24.984 0.287 1 96.5 91 HIS A O 1
ATOM 688 N N . VAL A 1 92 ? -19.625 24.312 0.807 1 95.69 92 VAL A N 1
ATOM 689 C CA . VAL A 1 92 ? -19.234 24.062 -0.579 1 95.69 92 VAL A CA 1
ATOM 690 C C . VAL A 1 92 ? -20.062 22.922 -1.155 1 95.69 92 VAL A C 1
ATOM 692 O O . VAL A 1 92 ? -20.438 22.953 -2.334 1 95.69 92 VAL A O 1
ATOM 695 N N . SER A 1 93 ? -20.328 21.906 -0.325 1 92.25 93 SER A N 1
ATOM 696 C CA . SER A 1 93 ? -21.188 20.797 -0.733 1 92.25 93 SER A CA 1
ATOM 697 C C . SER A 1 93 ? -22.578 21.297 -1.143 1 92.25 93 SER A C 1
ATOM 699 O O . SER A 1 93 ? -23.125 20.875 -2.16 1 92.25 93 SER A O 1
ATOM 701 N N . ASP A 1 94 ? -23.125 22.172 -0.357 1 92.06 94 ASP A N 1
ATOM 702 C CA . ASP A 1 94 ? -24.438 22.75 -0.625 1 92.06 94 ASP A CA 1
ATOM 703 C C . ASP A 1 94 ? -24.438 23.547 -1.926 1 92.06 94 ASP A C 1
ATOM 705 O O . ASP A 1 94 ? -25.438 23.547 -2.654 1 92.06 94 ASP A O 1
ATOM 709 N N . LEU A 1 95 ? -23.359 24.188 -2.199 1 90.31 95 LEU A N 1
ATOM 710 C CA . LEU A 1 95 ? -23.25 25 -3.402 1 90.31 95 LEU A CA 1
ATOM 711 C C . LEU A 1 95 ? -23.172 24.125 -4.648 1 90.31 95 LEU A C 1
ATOM 713 O O . LEU A 1 95 ? -23.766 24.453 -5.68 1 90.31 95 LEU A O 1
ATOM 717 N N . ASP A 1 96 ? -22.484 22.984 -4.488 1 88.88 96 ASP A N 1
ATOM 718 C CA . ASP A 1 96 ? -22.047 22.328 -5.715 1 88.88 96 ASP A CA 1
ATOM 719 C C . ASP A 1 96 ? -22.641 20.922 -5.832 1 88.88 96 ASP A C 1
ATOM 721 O O . ASP A 1 96 ? -22.625 20.328 -6.91 1 88.88 96 ASP A O 1
ATOM 725 N N . ARG A 1 97 ? -23.109 20.312 -4.805 1 82 97 ARG A N 1
ATOM 726 C CA . ARG A 1 97 ? -23.406 18.875 -4.742 1 82 97 ARG A CA 1
ATOM 727 C C . ARG A 1 97 ? -24.469 18.5 -5.773 1 82 97 ARG A C 1
ATOM 729 O O . ARG A 1 97 ? -24.312 17.5 -6.477 1 82 97 ARG A O 1
ATOM 736 N N . GLU A 1 98 ? -25.516 19.266 -5.77 1 82.44 98 GLU A N 1
ATOM 737 C CA . GLU A 1 98 ? -26.609 18.953 -6.688 1 82.44 98 GLU A CA 1
ATOM 738 C C . GLU A 1 98 ? -26.125 18.906 -8.133 1 82.44 98 GLU A C 1
ATOM 740 O O . GLU A 1 98 ? -26.516 18.016 -8.898 1 82.44 98 GLU A O 1
ATOM 745 N N . PHE A 1 99 ? -25.281 19.797 -8.391 1 83.81 99 PHE A N 1
ATOM 746 C CA . PHE A 1 99 ? -24.797 19.875 -9.758 1 83.81 99 PHE A CA 1
ATOM 747 C C . PHE A 1 99 ? -23.797 18.766 -10.039 1 83.81 99 PHE A C 1
ATOM 749 O O . PHE A 1 99 ? -23.781 18.203 -11.141 1 83.81 99 PHE A O 1
ATOM 756 N N . LEU A 1 100 ? -23.031 18.406 -9.117 1 81.56 100 LEU A N 1
ATOM 757 C CA . LEU A 1 100 ? -22.094 17.297 -9.242 1 81.56 100 LEU A CA 1
ATOM 758 C C . LEU A 1 100 ? -22.828 15.984 -9.461 1 81.56 100 LEU A C 1
ATOM 760 O O . LEU A 1 100 ? -22.484 15.211 -10.359 1 81.56 100 LEU A O 1
ATOM 764 N N . GLU A 1 101 ? -23.812 15.781 -8.648 1 81.06 101 GLU A N 1
ATOM 765 C CA . GLU A 1 101 ? -24.547 14.516 -8.695 1 81.06 101 GLU A CA 1
ATOM 766 C C . GLU A 1 101 ? -25.328 14.375 -10 1 81.06 101 GLU A C 1
ATOM 768 O O . GLU A 1 101 ? -25.469 13.273 -10.523 1 81.06 101 GLU A O 1
ATOM 773 N N . ARG A 1 102 ? -25.844 15.422 -10.508 1 80.69 102 ARG A N 1
ATOM 774 C CA . ARG A 1 102 ? -26.516 15.406 -11.797 1 80.69 102 ARG A CA 1
ATOM 775 C C . ARG A 1 102 ? -25.594 14.883 -12.891 1 80.69 102 ARG A C 1
ATOM 777 O O . ARG A 1 102 ? -26.047 14.219 -13.828 1 80.69 102 ARG A O 1
ATOM 784 N N . ASP A 1 103 ? -24.375 15.109 -12.781 1 80.88 103 ASP A N 1
ATOM 785 C CA . ASP A 1 103 ? -23.406 14.688 -13.789 1 80.88 103 ASP A CA 1
ATOM 786 C C . ASP A 1 103 ? -22.688 13.414 -13.359 1 80.88 103 ASP A C 1
ATOM 788 O O . ASP A 1 103 ? -21.625 13.078 -13.906 1 80.88 103 ASP A O 1
ATOM 792 N N . LYS A 1 104 ? -23.078 12.734 -12.289 1 82 104 LYS A N 1
ATOM 793 C CA . LYS A 1 104 ? -22.641 11.422 -11.828 1 82 104 LYS A CA 1
ATOM 794 C C . LYS A 1 104 ? -21.25 11.508 -11.188 1 82 104 LYS A C 1
ATOM 796 O O . LYS A 1 104 ? -20.438 10.586 -11.32 1 82 104 LYS A O 1
ATOM 801 N N . PHE A 1 105 ? -21.062 12.773 -10.727 1 77.44 105 PHE A N 1
ATOM 802 C CA . PHE A 1 105 ? -19.859 12.914 -9.93 1 77.44 105 PHE A CA 1
ATOM 803 C C . PHE A 1 105 ? -20.172 12.859 -8.445 1 77.44 105 PHE A C 1
ATOM 805 O O . PHE A 1 105 ? -21.281 13.219 -8.031 1 77.44 105 PHE A O 1
ATOM 812 N N . SER A 1 106 ? -19.219 12.328 -7.719 1 82.25 106 SER A N 1
ATOM 813 C CA . SER A 1 106 ? -19.391 12.258 -6.273 1 82.25 106 SER A CA 1
ATOM 814 C C . SER A 1 106 ? -18.641 13.383 -5.57 1 82.25 106 SER A C 1
ATOM 816 O O . SER A 1 106 ? -17.594 13.82 -6.039 1 82.25 106 SER A O 1
ATOM 818 N N . PHE A 1 107 ? -19.312 13.961 -4.578 1 86.88 107 PHE A N 1
ATOM 819 C CA . PHE A 1 107 ? -18.625 14.93 -3.73 1 86.88 107 PHE A CA 1
ATOM 820 C C . PHE A 1 107 ? -17.562 14.25 -2.877 1 86.88 107 PHE A C 1
ATOM 822 O O . PHE A 1 107 ? -17.875 13.43 -2.018 1 86.88 107 PHE A O 1
ATOM 829 N N . ASN A 1 108 ? -16.344 14.594 -3.217 1 90.06 108 ASN A N 1
ATOM 830 C CA . ASN A 1 108 ? -15.25 13.922 -2.508 1 90.06 108 ASN A CA 1
ATOM 831 C C . ASN A 1 108 ? -14.094 14.883 -2.232 1 90.06 108 ASN A C 1
ATOM 833 O O . ASN A 1 108 ? -13.352 15.242 -3.148 1 90.06 108 ASN A O 1
ATOM 837 N N . CYS A 1 109 ? -13.984 15.289 -0.98 1 93.75 109 CYS A N 1
ATOM 838 C CA . CYS A 1 109 ? -12.812 16.047 -0.529 1 93.75 109 CYS A CA 1
ATOM 839 C C . CYS A 1 109 ? -12.516 15.758 0.938 1 93.75 109 CYS A C 1
ATOM 841 O O . CYS A 1 109 ? -13.438 15.641 1.751 1 93.75 109 CYS A O 1
ATOM 843 N N . HIS A 1 110 ? -11.281 15.555 1.248 1 96.69 110 HIS A N 1
ATOM 844 C CA . HIS A 1 110 ? -10.797 15.266 2.594 1 96.69 110 HIS A CA 1
ATOM 845 C C . HIS A 1 110 ? -9.75 16.281 3.035 1 96.69 110 HIS A C 1
ATOM 847 O O . HIS A 1 110 ? -9.039 16.844 2.201 1 96.69 110 HIS A O 1
ATOM 853 N N . PHE A 1 111 ? -9.727 16.453 4.316 1 98.12 111 PHE A N 1
ATOM 854 C CA . PHE A 1 111 ? -8.734 17.391 4.836 1 98.12 111 PHE A CA 1
ATOM 855 C C . PHE A 1 111 ? -8.023 16.797 6.051 1 98.12 111 PHE A C 1
ATOM 857 O O . PHE A 1 111 ? -8.641 16.125 6.871 1 98.12 111 PHE A O 1
ATOM 864 N N . VAL A 1 112 ? -6.785 17 6.133 1 98.69 112 VAL A N 1
ATOM 865 C CA . VAL A 1 112 ? -6.027 16.859 7.367 1 98.69 112 VAL A CA 1
ATOM 866 C C . VAL A 1 112 ? -5.777 18.234 7.98 1 98.69 112 VAL A C 1
ATOM 868 O O . VAL A 1 112 ? -5.359 19.172 7.285 1 98.69 112 VAL A O 1
ATOM 871 N N . LEU A 1 113 ? -6.109 18.406 9.188 1 98.88 113 LEU A N 1
ATOM 872 C CA . LEU A 1 113 ? -5.863 19.641 9.914 1 98.88 113 LEU A CA 1
ATOM 873 C C . LEU A 1 113 ? -4.91 19.406 11.078 1 98.88 113 LEU A C 1
ATOM 875 O O . LEU A 1 113 ? -5.223 18.641 12 1 98.88 113 LEU A O 1
ATOM 879 N N . GLY A 1 114 ? -3.732 19.969 11.023 1 98.81 114 GLY A N 1
ATOM 880 C CA . GLY A 1 114 ? -2.807 20 12.141 1 98.81 114 GLY A CA 1
ATOM 881 C C . GLY A 1 114 ? -2.52 21.406 12.633 1 98.81 114 GLY A C 1
ATOM 882 O O . GLY A 1 114 ? -2.557 22.359 11.852 1 98.81 114 GLY A O 1
ATOM 883 N N . GLY A 1 115 ? -2.256 21.5 13.914 1 98.44 115 GLY A N 1
ATOM 884 C CA . GLY A 1 115 ? -1.904 22.828 14.398 1 98.44 115 GLY A CA 1
ATOM 885 C C . GLY A 1 115 ? -1.923 22.938 15.906 1 98.44 115 GLY A C 1
ATOM 886 O O . GLY A 1 115 ? -1.852 21.922 16.609 1 98.44 115 GLY A O 1
ATOM 887 N N . GLN A 1 116 ? -1.897 24.219 16.312 1 98.62 116 GLN A N 1
ATOM 888 C CA . GLN A 1 116 ? -1.882 24.547 17.734 1 98.62 116 GLN A CA 1
ATOM 889 C C . GLN A 1 116 ? -2.414 25.953 17.984 1 98.62 116 GLN A C 1
ATOM 891 O O . GLN A 1 116 ? -2.16 26.859 17.188 1 98.62 116 GLN A O 1
ATOM 896 N N . ILE A 1 117 ? -3.199 26.078 18.938 1 98.31 117 ILE A N 1
ATOM 897 C CA . ILE A 1 117 ? -3.605 27.375 19.484 1 98.31 117 ILE A CA 1
ATOM 898 C C . ILE A 1 117 ? -2.902 27.609 20.828 1 98.31 117 ILE A C 1
ATOM 900 O O . ILE A 1 117 ? -2.756 26.688 21.625 1 98.31 117 ILE A O 1
ATOM 904 N N . LYS A 1 118 ? -2.451 28.828 21.094 1 97.69 118 LYS A N 1
ATOM 905 C CA . LYS A 1 118 ? -1.754 29.141 22.328 1 97.69 118 LYS A CA 1
ATOM 906 C C . LYS A 1 118 ? -2.527 28.641 23.547 1 97.69 118 LYS A C 1
ATOM 908 O O . LYS A 1 118 ? -3.738 28.844 23.641 1 97.69 118 LYS A O 1
ATOM 913 N N . GLY A 1 119 ? -1.794 27.906 24.406 1 96.5 119 GLY A N 1
ATOM 914 C CA . GLY A 1 119 ? -2.422 27.391 25.625 1 96.5 119 GLY A CA 1
ATOM 915 C C . GLY A 1 119 ? -2.863 25.938 25.484 1 96.5 119 GLY A C 1
ATOM 916 O O . GLY A 1 119 ? -3.234 25.312 26.484 1 96.5 119 GLY A O 1
ATOM 917 N N . GLU A 1 120 ? -2.914 25.438 24.25 1 96.75 120 GLU A N 1
ATOM 918 C CA . GLU A 1 120 ? -3.281 24.047 24.016 1 96.75 120 GLU A CA 1
ATOM 919 C C . GLU A 1 120 ? -2.156 23.297 23.312 1 96.75 120 GLU A C 1
ATOM 921 O O . GLU A 1 120 ? -1.305 23.891 22.672 1 96.75 120 GLU A O 1
ATOM 926 N N . ASP A 1 121 ? -2.139 21.984 23.5 1 97.06 121 ASP A N 1
ATOM 927 C CA . ASP A 1 121 ? -1.168 21.141 22.812 1 97.06 121 ASP A CA 1
ATOM 928 C C . ASP A 1 121 ? -1.509 21.031 21.328 1 97.06 121 ASP A C 1
ATOM 930 O O . ASP A 1 121 ? -2.662 21.203 20.922 1 97.06 121 ASP A O 1
ATOM 934 N N . PRO A 1 122 ? -0.544 20.828 20.5 1 98.06 122 PRO A N 1
ATOM 935 C CA . PRO A 1 122 ? -0.865 20.547 19.109 1 98.06 122 PRO A CA 1
ATOM 936 C C . PRO A 1 122 ? -1.78 19.328 18.938 1 98.06 122 PRO A C 1
ATOM 938 O O . PRO A 1 122 ? -1.776 18.438 19.781 1 98.06 122 PRO A O 1
ATOM 941 N N . ASP A 1 123 ? -2.5 19.359 17.922 1 98.25 123 ASP A N 1
ATOM 942 C CA . ASP A 1 123 ? -3.402 18.25 17.641 1 98.25 123 ASP A CA 1
ATOM 943 C C . ASP A 1 123 ? -3.553 18.031 16.141 1 98.25 123 ASP A C 1
ATOM 945 O O . ASP A 1 123 ? -3.062 18.828 15.344 1 98.25 123 ASP A O 1
ATOM 949 N N . LEU A 1 124 ? -4.105 16.938 15.781 1 98.62 124 LEU A N 1
ATOM 950 C CA . LEU A 1 124 ? -4.219 16.469 14.398 1 98.62 124 LEU A CA 1
ATOM 951 C C . LEU A 1 124 ? -5.59 15.867 14.141 1 98.62 124 LEU A C 1
ATOM 953 O O . LEU A 1 124 ? -6.016 14.953 14.859 1 98.62 124 LEU A O 1
ATOM 957 N N . TYR A 1 125 ? -6.285 16.391 13.141 1 98.56 125 TYR A N 1
ATOM 958 C CA . TYR A 1 125 ? -7.633 15.938 12.82 1 98.56 125 TYR A CA 1
ATOM 959 C C . TYR A 1 125 ? -7.746 15.539 11.352 1 98.56 125 TYR A C 1
ATOM 961 O O . TYR A 1 125 ? -7.078 16.125 10.492 1 98.56 125 TYR A O 1
ATOM 969 N N . LEU A 1 126 ? -8.547 14.555 11.102 1 98.25 126 LEU A N 1
ATOM 970 C CA . LEU A 1 126 ? -9.07 14.25 9.781 1 98.25 126 LEU A CA 1
ATOM 971 C C . LEU A 1 126 ? -10.492 14.789 9.617 1 98.25 126 LEU A C 1
ATOM 973 O O . LEU A 1 126 ? -11.336 14.594 10.5 1 98.25 126 LEU A O 1
ATOM 977 N N . VAL A 1 127 ? -10.734 15.547 8.578 1 98.06 127 VAL A N 1
ATOM 978 C CA . VAL A 1 127 ? -12.086 16.016 8.289 1 98.06 127 VAL A CA 1
ATOM 979 C C . VAL A 1 127 ? -12.633 15.289 7.066 1 98.06 127 VAL A C 1
ATOM 981 O O . VAL A 1 127 ? -12.086 15.398 5.969 1 98.06 127 VAL A O 1
ATOM 984 N N . TYR A 1 128 ? -13.773 14.625 7.227 1 96.25 128 TYR A N 1
ATOM 985 C CA . TYR A 1 128 ? -14.391 13.82 6.18 1 96.25 128 TYR A CA 1
ATOM 986 C C . TYR A 1 128 ? -15.258 14.68 5.266 1 96.25 128 TYR A C 1
ATOM 988 O O . TYR A 1 128 ? -15.547 15.836 5.59 1 96.25 128 TYR A O 1
ATOM 996 N N . PRO A 1 129 ? -15.641 14.016 4.16 1 93.81 129 PRO A N 1
ATOM 997 C CA . PRO A 1 129 ? -16.453 14.766 3.197 1 93.81 129 PRO A CA 1
ATOM 998 C C . PRO A 1 129 ? -17.75 15.305 3.803 1 93.81 129 PRO A C 1
ATOM 1000 O O . PRO A 1 129 ? -18.156 16.422 3.492 1 93.81 129 PRO A O 1
ATOM 1003 N N . PRO A 1 130 ? -18.438 14.625 4.75 1 93.56 130 PRO A N 1
ATOM 1004 C CA . PRO A 1 130 ? -19.625 15.195 5.367 1 93.56 130 PRO A CA 1
ATOM 1005 C C . PRO A 1 130 ? -19.312 16.359 6.312 1 93.56 130 PRO A C 1
ATOM 1007 O O . PRO A 1 130 ? -20.219 17.031 6.789 1 93.56 130 PRO A O 1
ATOM 1010 N N . GLY A 1 131 ? -18.047 16.531 6.602 1 95.38 131 GLY A N 1
ATOM 1011 C CA . GLY A 1 131 ? -17.656 17.672 7.41 1 95.38 131 GLY A CA 1
ATOM 1012 C C . GLY A 1 131 ? -17.328 17.297 8.844 1 95.38 131 GLY A C 1
ATOM 1013 O O . GLY A 1 131 ? -16.969 18.156 9.656 1 95.38 131 GLY A O 1
ATOM 1014 N N . ASN A 1 132 ? -17.484 16.047 9.211 1 96.69 132 ASN A N 1
ATOM 1015 C CA . ASN A 1 132 ? -17.203 15.617 10.578 1 96.69 132 ASN A CA 1
ATOM 1016 C C . ASN A 1 132 ? -15.719 15.344 10.773 1 96.69 132 ASN A C 1
ATOM 1018 O O . ASN A 1 132 ? -15.055 14.82 9.883 1 96.69 132 ASN A O 1
ATOM 1022 N N . PRO A 1 133 ? -15.258 15.703 11.938 1 97.31 133 PRO A N 1
ATOM 1023 C CA . PRO A 1 133 ? -13.828 15.523 12.211 1 97.31 133 PRO A CA 1
ATOM 1024 C C . PRO A 1 133 ? -13.531 14.234 12.961 1 97.31 133 PRO A C 1
ATOM 1026 O O . PRO A 1 133 ? -14.367 13.766 13.742 1 97.31 133 PRO A O 1
ATOM 1029 N N . LEU A 1 134 ? -12.406 13.664 12.711 1 96.88 134 LEU A N 1
ATOM 1030 C CA . LEU A 1 134 ? -11.82 12.562 13.461 1 96.88 134 LEU A CA 1
ATOM 1031 C C . LEU A 1 134 ? -10.469 12.961 14.047 1 96.88 134 LEU A C 1
ATOM 1033 O O . LEU A 1 134 ? -9.547 13.32 13.312 1 96.88 134 LEU A O 1
ATOM 1037 N N . ARG A 1 135 ? -10.383 12.891 15.344 1 97 135 ARG A N 1
ATOM 1038 C CA . ARG A 1 135 ? -9.156 13.273 16.047 1 97 135 ARG A CA 1
ATOM 1039 C C . ARG A 1 135 ? -8.172 12.117 16.094 1 97 135 ARG A C 1
ATOM 1041 O O . ARG A 1 135 ? -8.555 10.969 16.344 1 97 135 ARG A O 1
ATOM 1048 N N . SER A 1 136 ? -6.91 12.438 15.836 1 96.12 136 SER A N 1
ATOM 1049 C CA . SER A 1 136 ? -5.879 11.438 16.047 1 96.12 136 SER A CA 1
ATOM 1050 C C . SER A 1 136 ? -5.688 11.156 17.547 1 96.12 136 SER A C 1
ATOM 1052 O O . SER A 1 136 ? -5.996 12 18.375 1 96.12 136 SER A O 1
ATOM 1054 N N . SER A 1 137 ? -5.242 9.984 17.844 1 95.06 137 SER A N 1
ATOM 1055 C CA . SER A 1 137 ? -4.973 9.602 19.219 1 95.06 137 SER A CA 1
ATOM 1056 C C . SER A 1 137 ? -3.523 9.156 19.391 1 95.06 137 SER A C 1
ATOM 1058 O O . SER A 1 137 ? -2.781 9.039 18.422 1 95.06 137 SER A O 1
ATOM 1060 N N . THR A 1 138 ? -3.158 8.922 20.625 1 94.56 138 THR A N 1
ATOM 1061 C CA . THR A 1 138 ? -1.805 8.453 20.906 1 94.56 138 THR A CA 1
ATOM 1062 C C . THR A 1 138 ? -1.587 7.051 20.344 1 94.56 138 THR A C 1
ATOM 1064 O O . THR A 1 138 ? -0.468 6.691 19.984 1 94.56 138 THR A O 1
ATOM 1067 N N . ASP A 1 139 ? -2.639 6.281 20.266 1 93.81 139 ASP A N 1
ATOM 1068 C CA . ASP A 1 139 ? -2.551 4.926 19.734 1 93.81 139 ASP A CA 1
ATOM 1069 C C . ASP A 1 139 ? -2.604 4.934 18.203 1 93.81 139 ASP A C 1
ATOM 1071 O O . ASP A 1 139 ? -2.168 3.979 17.562 1 93.81 139 ASP A O 1
ATOM 1075 N N . SER A 1 140 ? -3.203 5.961 17.656 1 95.56 140 SER A N 1
ATOM 1076 C CA . SER A 1 140 ? -3.254 6.219 16.219 1 95.56 140 SER A CA 1
ATOM 1077 C C . SER A 1 140 ? -2.711 7.605 15.883 1 95.56 140 SER A C 1
ATOM 1079 O O . SER A 1 140 ? -3.477 8.508 15.547 1 95.56 140 SER A O 1
ATOM 1081 N N . PRO A 1 141 ? -1.426 7.688 15.867 1 97.69 141 PRO A N 1
ATOM 1082 C CA . PRO A 1 141 ? -0.817 9.023 15.914 1 97.69 141 PRO A CA 1
ATOM 1083 C C . PRO A 1 141 ? -0.599 9.617 14.531 1 97.69 141 PRO A C 1
ATOM 1085 O O . PRO A 1 141 ? 0.197 10.547 14.375 1 97.69 141 PRO A O 1
ATOM 1088 N N . TYR A 1 142 ? -1.188 9.023 13.523 1 98.5 142 TYR A N 1
ATOM 1089 C CA . TYR A 1 142 ? -1.088 9.641 12.203 1 98.5 142 TYR A CA 1
ATOM 1090 C C . TYR A 1 142 ? -2.385 9.477 11.422 1 98.5 142 TYR A C 1
ATOM 1092 O O . TYR A 1 142 ? -3.182 8.578 11.711 1 98.5 142 TYR A O 1
ATOM 1100 N N . VAL A 1 143 ? -2.594 10.383 10.516 1 98.19 143 VAL A N 1
ATOM 1101 C CA . VAL A 1 143 ? -3.744 10.336 9.625 1 98.19 143 VAL A CA 1
ATOM 1102 C C . VAL A 1 143 ? -3.279 10.469 8.172 1 98.19 143 VAL A C 1
ATOM 1104 O O . VAL A 1 143 ? -2.256 11.102 7.898 1 98.19 143 VAL A O 1
ATOM 1107 N N . GLN A 1 144 ? -3.996 9.797 7.344 1 98.25 144 GLN A N 1
ATOM 1108 C CA . GLN A 1 144 ? -3.682 9.82 5.922 1 98.25 144 GLN A CA 1
ATOM 1109 C C . GLN A 1 144 ? -4.918 10.156 5.09 1 98.25 144 GLN A C 1
ATOM 1111 O O . GLN A 1 144 ? -6.039 9.828 5.477 1 98.25 144 GLN A O 1
ATOM 1116 N N . ILE A 1 145 ? -4.703 10.805 3.955 1 97.56 145 ILE A N 1
ATOM 1117 C CA . ILE A 1 145 ? -5.77 11.016 2.982 1 97.56 145 ILE A CA 1
ATOM 1118 C C . ILE A 1 145 ? -5.234 10.781 1.571 1 97.56 145 ILE A C 1
ATOM 1120 O O . ILE A 1 145 ? -4.047 10.984 1.312 1 97.56 145 ILE A O 1
ATOM 1124 N N . GLY A 1 146 ? -6.137 10.352 0.671 1 95.81 146 GLY A N 1
ATOM 1125 C CA . GLY A 1 146 ? -5.727 10.023 -0.685 1 95.81 146 GLY A CA 1
ATOM 1126 C C . GLY A 1 146 ? -5.281 8.586 -0.84 1 95.81 146 GLY A C 1
ATOM 1127 O O . GLY A 1 146 ? -5.992 7.66 -0.44 1 95.81 146 GLY A O 1
ATOM 1128 N N . GLU A 1 147 ? -4.148 8.352 -1.483 1 95.5 147 GLU A N 1
ATOM 1129 C CA . GLU A 1 147 ? -3.6 7.016 -1.689 1 95.5 147 GLU A CA 1
ATOM 1130 C C . GLU A 1 147 ? -2.889 6.512 -0.438 1 95.5 147 GLU A C 1
ATOM 1132 O O . GLU A 1 147 ? -1.659 6.559 -0.355 1 95.5 147 GLU A O 1
ATOM 1137 N N . THR A 1 148 ? -3.627 5.855 0.418 1 96.62 148 THR A N 1
ATOM 1138 C CA . THR A 1 148 ? -3.164 5.684 1.79 1 96.62 148 THR A CA 1
ATOM 1139 C C . THR A 1 148 ? -2.523 4.309 1.975 1 96.62 148 THR A C 1
ATOM 1141 O O . THR A 1 148 ? -1.923 4.035 3.014 1 96.62 148 THR A O 1
ATOM 1144 N N . LYS A 1 149 ? -2.605 3.455 0.989 1 96.75 149 LYS A N 1
ATOM 1145 C CA . LYS A 1 149 ? -2.314 2.053 1.275 1 96.75 149 LYS A CA 1
ATOM 1146 C C . LYS A 1 149 ? -0.842 1.736 1.033 1 96.75 149 LYS A C 1
ATOM 1148 O O . LYS A 1 149 ? -0.207 1.056 1.842 1 96.75 149 LYS A O 1
ATOM 1153 N N . TYR A 1 150 ? -0.173 2.26 -0.016 1 97 150 TYR A N 1
ATOM 1154 C CA . TYR A 1 150 ? 1.171 1.881 -0.436 1 97 150 TYR A CA 1
ATOM 1155 C C . TYR A 1 150 ? 2.188 2.176 0.66 1 97 150 TYR A C 1
ATOM 1157 O O . TYR A 1 150 ? 3.076 1.362 0.929 1 97 150 TYR A O 1
ATOM 1165 N N . GLY A 1 151 ? 2.061 3.326 1.265 1 97.06 151 GLY A N 1
ATOM 1166 C CA . GLY A 1 151 ? 3.057 3.768 2.229 1 97.06 151 GLY A CA 1
ATOM 1167 C C . GLY A 1 151 ? 2.664 3.482 3.666 1 97.06 151 GLY A C 1
ATOM 1168 O O . GLY A 1 151 ? 3.432 3.754 4.59 1 97.06 151 GLY A O 1
ATOM 1169 N N . ARG A 1 152 ? 1.568 2.877 3.908 1 97.38 152 ARG A N 1
ATOM 1170 C CA . ARG A 1 152 ? 1.003 2.717 5.246 1 97.38 152 ARG A CA 1
ATOM 1171 C C . ARG A 1 152 ? 1.838 1.752 6.078 1 97.38 152 ARG A C 1
ATOM 1173 O O . ARG A 1 152 ? 2.088 2 7.262 1 97.38 152 ARG A O 1
ATOM 1180 N N . PRO A 1 153 ? 2.408 0.658 5.551 1 96.5 153 PRO A N 1
ATOM 1181 C CA . PRO A 1 153 ? 3.098 -0.319 6.398 1 96.5 153 PRO A CA 1
ATOM 1182 C C . PRO A 1 153 ? 4.301 0.276 7.129 1 96.5 153 PRO A C 1
ATOM 1184 O O . PRO A 1 153 ? 4.586 -0.103 8.266 1 96.5 153 PRO A O 1
ATOM 1187 N N . ILE A 1 154 ? 5.012 1.176 6.445 1 97.31 154 ILE A N 1
ATOM 1188 C CA . ILE A 1 154 ? 6.195 1.752 7.07 1 97.31 154 ILE A CA 1
ATOM 1189 C C . ILE A 1 154 ? 5.781 2.633 8.25 1 97.31 154 ILE A C 1
ATOM 1191 O O . ILE A 1 154 ? 6.496 2.721 9.25 1 97.31 154 ILE A O 1
ATOM 1195 N N . LEU A 1 155 ? 4.668 3.289 8.18 1 97.81 155 LEU A N 1
ATOM 1196 C CA . LEU A 1 155 ? 4.145 4.109 9.273 1 97.81 155 LEU A CA 1
ATOM 1197 C C . LEU A 1 155 ? 3.682 3.24 10.438 1 97.81 155 LEU A C 1
ATOM 1199 O O . LEU A 1 155 ? 4.023 3.504 11.586 1 97.81 155 LEU A O 1
ATOM 1203 N N . ASP A 1 156 ? 2.939 2.186 10.102 1 96.19 156 ASP A N 1
ATOM 1204 C CA . ASP A 1 156 ? 2.414 1.269 11.109 1 96.19 156 ASP A CA 1
ATOM 1205 C C . ASP A 1 156 ? 3.543 0.661 11.938 1 96.19 156 ASP A C 1
ATOM 1207 O O . ASP A 1 156 ? 3.369 0.392 13.133 1 96.19 156 ASP A O 1
ATOM 1211 N N . ARG A 1 157 ? 4.625 0.459 11.289 1 93.38 157 ARG A N 1
ATOM 1212 C CA . ARG A 1 157 ? 5.738 -0.22 11.938 1 93.38 157 ARG A CA 1
ATOM 1213 C C . ARG A 1 157 ? 6.586 0.763 12.742 1 93.38 157 ARG A C 1
ATOM 1215 O O . ARG A 1 157 ? 7.215 0.384 13.727 1 93.38 157 ARG A O 1
ATOM 1222 N N . GLY A 1 158 ? 6.582 1.991 12.375 1 95.12 158 GLY A N 1
ATOM 1223 C CA . GLY A 1 158 ? 7.645 2.863 12.852 1 95.12 158 GLY A CA 1
ATOM 1224 C C . GLY A 1 158 ? 7.148 3.941 13.797 1 95.12 158 GLY A C 1
ATOM 1225 O O . GLY A 1 158 ? 7.875 4.355 14.711 1 95.12 158 GLY A O 1
ATOM 1226 N N . ILE A 1 159 ? 5.973 4.395 13.633 1 96.88 159 ILE A N 1
ATOM 1227 C CA . ILE A 1 159 ? 5.535 5.602 14.336 1 96.88 159 ILE A CA 1
ATOM 1228 C C . ILE A 1 159 ? 4.996 5.23 15.711 1 96.88 159 ILE A C 1
ATOM 1230 O O . ILE A 1 159 ? 4.066 4.434 15.828 1 96.88 159 ILE A O 1
ATOM 1234 N N . LYS A 1 160 ? 5.59 5.754 16.688 1 96.69 160 LYS A N 1
ATOM 1235 C CA . LYS A 1 160 ? 5.133 5.699 18.062 1 96.69 160 LYS A CA 1
ATOM 1236 C C . LYS A 1 160 ? 5.059 7.098 18.672 1 96.69 160 LYS A C 1
ATOM 1238 O O . LYS A 1 160 ? 6.059 7.812 18.719 1 96.69 160 LYS A O 1
ATOM 1243 N N . TYR A 1 161 ? 3.904 7.391 19.188 1 97.31 161 TYR A N 1
ATOM 1244 C CA . TYR A 1 161 ? 3.668 8.742 19.703 1 97.31 161 TYR A CA 1
ATOM 1245 C C . TYR A 1 161 ? 4.715 9.125 20.734 1 97.31 161 TYR A C 1
ATOM 1247 O O . TYR A 1 161 ? 5.312 10.195 20.656 1 97.31 161 TYR A O 1
ATOM 1255 N N . ALA A 1 162 ? 4.984 8.273 21.656 1 96.25 162 ALA A N 1
ATOM 1256 C CA . ALA A 1 162 ? 5.73 8.594 22.875 1 96.25 162 ALA A CA 1
ATOM 1257 C C . ALA A 1 162 ? 7.23 8.641 22.594 1 96.25 162 ALA A C 1
ATOM 1259 O O . ALA A 1 162 ? 7.98 9.312 23.312 1 96.25 162 ALA A O 1
ATOM 1260 N N . SER A 1 163 ? 7.648 7.996 21.453 1 96.81 163 SER A N 1
ATOM 1261 C CA . SER A 1 163 ? 9.094 7.82 21.359 1 96.81 163 SER A CA 1
ATOM 1262 C C . SER A 1 163 ? 9.625 8.305 20.016 1 96.81 163 SER A C 1
ATOM 1264 O O . SER A 1 163 ? 10.836 8.5 19.859 1 96.81 163 SER A O 1
ATOM 1266 N N . THR A 1 164 ? 8.781 8.516 19.047 1 97.31 164 THR A N 1
ATOM 1267 C CA . THR A 1 164 ? 9.242 8.969 17.75 1 97.31 164 THR A CA 1
ATOM 1268 C C . THR A 1 164 ? 9.531 10.469 17.766 1 97.31 164 THR A C 1
ATOM 1270 O O . THR A 1 164 ? 8.656 11.273 18.078 1 97.31 164 THR A O 1
ATOM 1273 N N . SER A 1 165 ? 10.773 10.844 17.438 1 97.69 165 SER A N 1
ATOM 1274 C CA . SER A 1 165 ? 11.133 12.258 17.344 1 97.69 165 SER A CA 1
ATOM 1275 C C . SER A 1 165 ? 10.539 12.898 16.094 1 97.69 165 SER A C 1
ATOM 1277 O O . SER A 1 165 ? 10.125 12.195 15.164 1 97.69 165 SER A O 1
ATOM 1279 N N . LEU A 1 166 ? 10.547 14.211 16.047 1 97.94 166 LEU A N 1
ATOM 1280 C CA . LEU A 1 166 ? 10.055 14.938 14.891 1 97.94 166 LEU A CA 1
ATOM 1281 C C . LEU A 1 166 ? 10.898 14.617 13.656 1 97.94 166 LEU A C 1
ATOM 1283 O O . LEU A 1 166 ? 10.352 14.414 12.562 1 97.94 166 LEU A O 1
ATOM 1287 N N . GLU A 1 167 ? 12.164 14.586 13.812 1 96.62 167 GLU A N 1
ATOM 1288 C CA . GLU A 1 167 ? 13.07 14.32 12.703 1 96.62 167 GLU A CA 1
ATOM 1289 C C . GLU A 1 167 ? 12.875 12.906 12.156 1 96.62 167 GLU A C 1
ATOM 1291 O O . GLU A 1 167 ? 12.883 12.703 10.945 1 96.62 167 GLU A O 1
ATOM 1296 N N . ALA A 1 168 ? 12.734 11.961 13.023 1 97.12 168 ALA A N 1
ATOM 1297 C CA . ALA A 1 168 ? 12.461 10.594 12.602 1 97.12 168 ALA A CA 1
ATOM 1298 C C . ALA A 1 168 ? 11.125 10.5 11.875 1 97.12 168 ALA A C 1
ATOM 1300 O O . ALA A 1 168 ? 11.016 9.844 10.828 1 97.12 168 ALA A O 1
ATOM 1301 N N . ALA A 1 169 ? 10.117 11.164 12.461 1 98.31 169 ALA A N 1
ATOM 1302 C CA . ALA A 1 169 ? 8.789 11.18 11.844 1 98.31 169 ALA A CA 1
ATOM 1303 C C . ALA A 1 169 ? 8.844 11.758 10.438 1 98.31 169 ALA A C 1
ATOM 1305 O O . ALA A 1 169 ? 8.141 11.281 9.539 1 98.31 169 ALA A O 1
ATOM 1306 N N . ALA A 1 170 ? 9.617 12.758 10.281 1 97.94 170 ALA A N 1
ATOM 1307 C CA . ALA A 1 170 ? 9.781 13.359 8.961 1 97.94 170 ALA A CA 1
ATOM 1308 C C . ALA A 1 170 ? 10.352 12.359 7.961 1 97.94 170 ALA A C 1
ATOM 1310 O O . ALA A 1 170 ? 9.922 12.305 6.805 1 97.94 170 ALA A O 1
ATOM 1311 N N . LYS A 1 171 ? 11.305 11.625 8.383 1 97.38 171 LYS A N 1
ATOM 1312 C CA . LYS A 1 171 ? 11.875 10.586 7.527 1 97.38 171 LYS A CA 1
ATOM 1313 C C . LYS A 1 171 ? 10.828 9.539 7.156 1 97.38 171 LYS A C 1
ATOM 1315 O O . LYS A 1 171 ? 10.727 9.141 5.996 1 97.38 171 LYS A O 1
ATOM 1320 N N . TYR A 1 172 ? 10.055 9.086 8.18 1 98.06 172 TYR A N 1
ATOM 1321 C CA . TYR A 1 172 ? 8.984 8.125 7.922 1 98.06 172 TYR A CA 1
ATOM 1322 C C . TYR A 1 172 ? 7.988 8.688 6.914 1 98.06 172 TYR A C 1
ATOM 1324 O O . TYR A 1 172 ? 7.504 7.961 6.043 1 98.06 172 TYR A O 1
ATOM 1332 N N . ALA A 1 173 ? 7.684 9.961 7.059 1 98.38 173 ALA A N 1
ATOM 1333 C CA . ALA A 1 173 ? 6.75 10.602 6.137 1 98.38 173 ALA A CA 1
ATOM 1334 C C . ALA A 1 173 ? 7.277 10.562 4.707 1 98.38 173 ALA A C 1
ATOM 1336 O O . ALA A 1 173 ? 6.551 10.203 3.779 1 98.38 173 ALA A O 1
ATOM 1337 N N . LEU A 1 174 ? 8.5 10.898 4.523 1 97.44 174 LEU A N 1
ATOM 1338 C CA . LEU A 1 174 ? 9.102 10.93 3.193 1 97.44 174 LEU A CA 1
ATOM 1339 C C . LEU A 1 174 ? 9.172 9.531 2.598 1 97.44 174 LEU A C 1
ATOM 1341 O O . LEU A 1 174 ? 8.945 9.344 1.4 1 97.44 174 LEU A O 1
ATOM 1345 N N . ILE A 1 175 ? 9.484 8.555 3.404 1 97.38 175 ILE A N 1
ATOM 1346 C CA . ILE A 1 175 ? 9.555 7.172 2.941 1 97.38 175 ILE A CA 1
ATOM 1347 C C . ILE A 1 175 ? 8.164 6.684 2.541 1 97.38 175 ILE A C 1
ATOM 1349 O O . ILE A 1 175 ? 8.016 5.949 1.562 1 97.38 175 ILE A O 1
ATOM 1353 N N . SER A 1 176 ? 7.207 7.008 3.379 1 97.88 176 SER A N 1
ATOM 1354 C CA . SER A 1 176 ? 5.832 6.668 3.031 1 97.88 176 SER A CA 1
ATOM 1355 C C . SER A 1 176 ? 5.449 7.242 1.669 1 97.88 176 SER A C 1
ATOM 1357 O O . SER A 1 176 ? 4.863 6.543 0.84 1 97.88 176 SER A O 1
ATOM 1359 N N . LEU A 1 177 ? 5.789 8.5 1.443 1 97.75 177 LEU A N 1
ATOM 1360 C CA . LEU A 1 177 ? 5.52 9.141 0.16 1 97.75 177 LEU A CA 1
ATOM 1361 C C . LEU A 1 177 ? 6.316 8.469 -0.958 1 97.75 177 LEU A C 1
ATOM 1363 O O . LEU A 1 177 ? 5.789 8.242 -2.049 1 97.75 177 LEU A O 1
ATOM 1367 N N . ASP A 1 178 ? 7.543 8.203 -0.695 1 96.25 178 ASP A N 1
ATOM 1368 C CA . ASP A 1 178 ? 8.398 7.543 -1.674 1 96.25 178 ASP A CA 1
ATOM 1369 C C . ASP A 1 178 ? 7.809 6.199 -2.098 1 96.25 178 ASP A C 1
ATOM 1371 O O . ASP A 1 178 ? 7.777 5.875 -3.285 1 96.25 178 ASP A O 1
ATOM 1375 N N . SER A 1 179 ? 7.387 5.414 -1.094 1 96 179 SER A N 1
ATOM 1376 C CA . SER A 1 1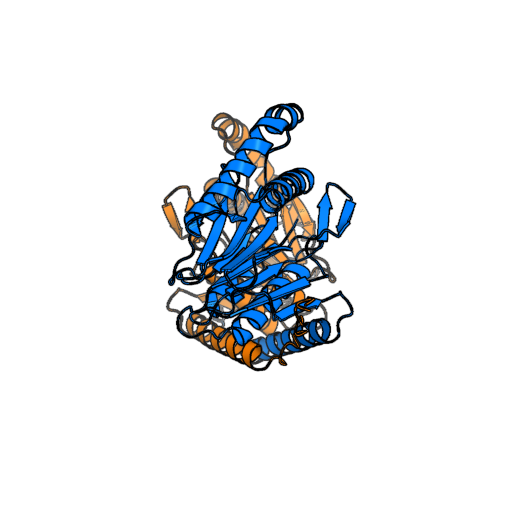79 ? 6.766 4.121 -1.369 1 96 179 SER A CA 1
ATOM 1377 C C . SER A 1 179 ? 5.531 4.277 -2.252 1 96 179 SER A C 1
ATOM 1379 O O . SER A 1 179 ? 5.312 3.479 -3.164 1 96 179 SER A O 1
ATOM 1381 N N . THR A 1 180 ? 4.75 5.246 -1.96 1 97.06 180 THR A N 1
ATOM 1382 C CA . THR A 1 180 ? 3.525 5.488 -2.717 1 97.06 180 THR A CA 1
ATOM 1383 C C . THR A 1 180 ? 3.85 5.918 -4.145 1 97.06 180 THR A C 1
ATOM 1385 O O . THR A 1 180 ? 3.279 5.391 -5.102 1 97.06 180 THR A O 1
ATOM 1388 N N . MET A 1 181 ? 4.789 6.82 -4.336 1 94.69 181 MET A N 1
ATOM 1389 C CA . MET A 1 181 ? 5.148 7.352 -5.648 1 94.69 181 MET A CA 1
ATOM 1390 C C . MET A 1 181 ? 5.738 6.258 -6.535 1 94.69 181 MET A C 1
ATOM 1392 O O . MET A 1 181 ? 5.59 6.297 -7.758 1 94.69 181 MET A O 1
ATOM 1396 N N . ARG A 1 182 ? 6.375 5.324 -5.965 1 91.75 182 ARG A N 1
ATOM 1397 C CA . ARG A 1 182 ? 6.992 4.234 -6.715 1 91.75 182 ARG A CA 1
ATOM 1398 C C . ARG A 1 182 ? 5.938 3.346 -7.363 1 91.75 182 ARG A C 1
ATOM 1400 O O . ARG A 1 182 ? 6.148 2.824 -8.461 1 91.75 182 ARG A O 1
ATOM 1407 N N . SER A 1 183 ? 4.832 3.207 -6.699 1 93.62 183 SER A N 1
ATOM 1408 C CA . SER A 1 183 ? 3.863 2.207 -7.133 1 93.62 183 SER A CA 1
ATOM 1409 C C . SER A 1 183 ? 2.586 2.863 -7.648 1 93.62 183 SER A C 1
ATOM 1411 O O . SER A 1 183 ? 1.651 2.176 -8.062 1 93.62 183 SER A O 1
ATOM 1413 N N . ASN A 1 184 ? 2.461 4.133 -7.594 1 92.44 184 ASN A N 1
ATOM 1414 C CA . ASN A 1 184 ? 1.294 4.883 -8.047 1 92.44 184 ASN A CA 1
ATOM 1415 C C . ASN A 1 184 ? 1.696 6.156 -8.781 1 92.44 184 ASN A C 1
ATOM 1417 O O . ASN A 1 184 ? 2.248 7.078 -8.18 1 92.44 184 ASN A O 1
ATOM 1421 N N . MET A 1 185 ? 1.315 6.254 -10.008 1 87.75 185 MET A N 1
ATOM 1422 C CA . MET A 1 185 ? 1.795 7.328 -10.875 1 87.75 185 MET A CA 1
ATOM 1423 C C . MET A 1 185 ? 1.047 8.625 -10.594 1 87.75 185 MET A C 1
ATOM 1425 O O . MET A 1 185 ? 1.451 9.695 -11.055 1 87.75 185 MET A O 1
ATOM 1429 N N . THR A 1 186 ? 0.008 8.578 -9.852 1 88.56 186 THR A N 1
ATOM 1430 C CA . THR A 1 186 ? -0.796 9.781 -9.633 1 88.56 186 THR A CA 1
ATOM 1431 C C . THR A 1 186 ? -0.282 10.562 -8.422 1 88.56 186 THR A C 1
ATOM 1433 O O . THR A 1 186 ? -0.825 11.617 -8.086 1 88.56 186 THR A O 1
ATOM 1436 N N . VAL A 1 187 ? 0.692 10.062 -7.738 1 93 187 VAL A N 1
ATOM 1437 C CA . VAL A 1 187 ? 1.385 10.711 -6.633 1 93 187 VAL A CA 1
ATOM 1438 C C . VAL A 1 187 ? 2.812 11.055 -7.051 1 93 187 VAL A C 1
ATOM 1440 O O . VAL A 1 187 ? 3.502 10.242 -7.664 1 93 187 VAL A O 1
ATOM 1443 N N . GLY A 1 188 ? 3.188 12.242 -6.73 1 94.56 188 GLY A N 1
ATOM 1444 C CA . GLY A 1 188 ? 4.531 12.586 -7.168 1 94.56 188 GLY A CA 1
ATOM 1445 C C . GLY A 1 188 ? 5.004 13.93 -6.648 1 94.56 188 GLY A C 1
ATOM 1446 O O . GLY A 1 188 ? 4.215 14.703 -6.098 1 94.56 188 GLY A O 1
ATOM 1447 N N . PRO A 1 189 ? 6.242 14.195 -6.773 1 94.19 189 PRO A N 1
ATOM 1448 C CA . PRO A 1 189 ? 6.793 15.492 -6.375 1 94.19 189 PRO A CA 1
ATOM 1449 C C . PRO A 1 189 ? 6.234 16.656 -7.203 1 94.19 189 PRO A C 1
ATOM 1451 O O . PRO A 1 189 ? 5.664 16.422 -8.273 1 94.19 189 PRO A O 1
ATOM 1454 N N . PRO A 1 190 ? 6.473 17.859 -6.637 1 95.94 190 PRO A N 1
ATOM 1455 C CA . PRO A 1 190 ? 7.188 18.234 -5.406 1 95.94 190 PRO A CA 1
ATOM 1456 C C . PRO A 1 190 ? 6.477 17.734 -4.148 1 95.94 190 PRO A C 1
ATOM 1458 O O . PRO A 1 190 ? 5.25 17.609 -4.137 1 95.94 190 PRO A O 1
ATOM 1461 N N . VAL A 1 191 ? 7.297 17.484 -3.117 1 97.12 191 VAL A N 1
ATOM 1462 C CA . VAL A 1 191 ? 6.793 17.078 -1.808 1 97.12 191 VAL A CA 1
ATOM 1463 C C . VAL A 1 191 ? 6.949 18.234 -0.822 1 97.12 191 VAL A C 1
ATOM 1465 O O . VAL A 1 191 ? 8.039 18.797 -0.674 1 97.12 191 VAL A O 1
ATOM 1468 N N . ASP A 1 192 ? 5.891 18.594 -0.214 1 97.31 192 ASP A N 1
ATOM 1469 C CA . ASP A 1 192 ? 5.949 19.578 0.867 1 97.31 192 ASP A CA 1
ATOM 1470 C C . ASP A 1 192 ? 6.043 18.891 2.227 1 97.31 192 ASP A C 1
ATOM 1472 O O . ASP A 1 192 ? 5.27 17.984 2.523 1 97.31 192 ASP A O 1
ATOM 1476 N N . LEU A 1 193 ? 7.02 19.297 2.973 1 97.94 193 LEU A N 1
ATOM 1477 C CA . LEU A 1 193 ? 7.262 18.75 4.301 1 97.94 193 LEU A CA 1
ATOM 1478 C C . LEU A 1 193 ? 7.355 19.859 5.344 1 97.94 193 LEU A C 1
ATOM 1480 O O . LEU A 1 193 ? 8.055 20.844 5.137 1 97.94 193 LEU A O 1
ATOM 1484 N N . LEU A 1 194 ? 6.594 19.719 6.422 1 98.06 194 LEU A N 1
ATOM 1485 C CA . LEU A 1 194 ? 6.574 20.719 7.488 1 98.06 194 LEU A CA 1
ATOM 1486 C C . LEU A 1 194 ? 6.75 20.047 8.852 1 98.06 194 LEU A C 1
ATOM 1488 O O . LEU A 1 194 ? 6.09 19.062 9.156 1 98.06 194 LEU A O 1
ATOM 1492 N N . ILE A 1 195 ? 7.699 20.5 9.602 1 98.31 195 ILE A N 1
ATOM 1493 C CA . ILE A 1 195 ? 7.891 20.078 10.984 1 98.31 195 ILE A CA 1
ATOM 1494 C C . ILE A 1 195 ? 7.438 21.203 11.922 1 98.31 195 ILE A C 1
ATOM 1496 O O . ILE A 1 195 ? 7.898 22.344 11.812 1 98.31 195 ILE A O 1
ATOM 1500 N N . TYR A 1 196 ? 6.562 20.906 12.773 1 98.38 196 TYR A N 1
ATOM 1501 C CA . TYR A 1 196 ? 6.055 21.859 13.75 1 98.38 196 TYR A CA 1
ATOM 1502 C C . TYR A 1 196 ? 6.352 21.406 15.172 1 98.38 196 TYR A C 1
ATOM 1504 O O . TYR A 1 196 ? 5.867 20.344 15.602 1 98.38 196 TYR A O 1
ATOM 1512 N N . ARG A 1 197 ? 7.117 22.141 15.891 1 98.12 197 ARG A N 1
ATOM 1513 C CA . ARG A 1 197 ? 7.398 21.812 17.281 1 98.12 197 ARG A CA 1
ATOM 1514 C C . ARG A 1 197 ? 6.359 22.438 18.219 1 98.12 197 ARG A C 1
ATOM 1516 O O . ARG A 1 197 ? 6.004 23.609 18.062 1 98.12 197 ARG A O 1
ATOM 1523 N N . ALA A 1 198 ? 5.973 21.656 19.188 1 98.44 198 ALA A N 1
ATOM 1524 C CA . ALA A 1 198 ? 4.977 22.125 20.156 1 98.44 198 ALA A CA 1
ATOM 1525 C C . ALA A 1 198 ? 5.422 23.422 20.812 1 98.44 198 ALA A C 1
ATOM 1527 O O . ALA A 1 198 ? 6.547 23.531 21.297 1 98.44 198 ALA A O 1
ATOM 1528 N N . GLY A 1 199 ? 4.504 24.375 20.75 1 97.94 199 GLY A N 1
ATOM 1529 C CA . GLY A 1 199 ? 4.766 25.625 21.438 1 97.94 199 GLY A CA 1
ATOM 1530 C C . GLY A 1 199 ? 5.391 26.672 20.531 1 97.94 199 GLY A C 1
ATOM 1531 O O . GLY A 1 199 ? 5.488 27.844 20.906 1 97.94 199 GLY A O 1
ATOM 1532 N N . ASP A 1 200 ? 5.793 26.297 19.344 1 96.62 200 ASP A N 1
ATOM 1533 C CA . ASP A 1 200 ? 6.434 27.266 18.453 1 96.62 200 ASP A CA 1
ATOM 1534 C C . ASP A 1 200 ? 5.477 28.391 18.078 1 96.62 200 ASP A C 1
ATOM 1536 O O . ASP A 1 200 ? 5.879 29.547 17.984 1 96.62 200 ASP A O 1
ATOM 1540 N N . LEU A 1 201 ? 4.258 28.016 17.797 1 97.94 201 LEU A N 1
ATOM 1541 C CA . LEU A 1 201 ? 3.191 28.906 17.391 1 97.94 201 LEU A CA 1
ATOM 1542 C C . LEU A 1 201 ? 3.625 29.75 16.188 1 97.94 201 LEU A C 1
ATOM 1544 O O . LEU A 1 201 ? 3.359 30.953 16.141 1 97.94 201 LEU A O 1
ATOM 1548 N N . ASP A 1 202 ? 4.355 29.172 15.43 1 97.06 202 ASP A N 1
ATOM 1549 C CA . ASP A 1 202 ? 4.805 29.672 14.133 1 97.06 202 ASP A CA 1
ATOM 1550 C C . ASP A 1 202 ? 5.359 28.531 13.273 1 97.06 202 ASP A C 1
ATOM 1552 O O . ASP A 1 202 ? 5.633 27.453 13.781 1 97.06 202 ASP A O 1
ATOM 1556 N N . ILE A 1 203 ? 5.402 28.797 12.008 1 96.31 203 ILE A N 1
ATOM 1557 C CA . ILE A 1 203 ? 6.023 27.844 11.102 1 96.31 203 ILE A CA 1
ATOM 1558 C C . ILE A 1 203 ? 7.5 28.172 10.93 1 96.31 203 ILE A C 1
ATOM 1560 O O . ILE A 1 203 ? 7.844 29.234 10.406 1 96.31 203 ILE A O 1
ATOM 1564 N N . LYS A 1 204 ? 8.367 27.297 11.281 1 94.69 204 LYS A N 1
ATOM 1565 C CA . LYS A 1 204 ? 9.797 27.594 11.273 1 94.69 204 LYS A CA 1
ATOM 1566 C C . LYS A 1 204 ? 10.562 26.641 10.367 1 94.69 204 LYS A C 1
ATOM 1568 O O . LYS A 1 204 ? 11.641 26.969 9.883 1 94.69 204 LYS A O 1
ATOM 1573 N N . ARG A 1 205 ? 9.992 25.469 10.195 1 95.56 205 ARG A N 1
ATOM 1574 C CA . ARG A 1 205 ? 10.695 24.438 9.43 1 95.56 205 ARG A CA 1
ATOM 1575 C C . ARG A 1 205 ? 9.797 23.859 8.336 1 95.56 205 ARG A C 1
ATOM 1577 O O . ARG A 1 205 ? 8.875 23.109 8.617 1 95.56 205 ARG A O 1
ATOM 1584 N N . GLN A 1 206 ? 10.117 24.156 7.172 1 95.5 206 GLN A N 1
ATOM 1585 C CA . GLN A 1 206 ? 9.398 23.656 6.004 1 95.5 206 GLN A CA 1
ATOM 1586 C C . GLN A 1 206 ? 10.359 23.344 4.859 1 95.5 206 GLN A C 1
ATOM 1588 O O . GLN A 1 206 ? 11.422 23.953 4.75 1 95.5 206 GLN A O 1
ATOM 1593 N N . ARG A 1 207 ? 9.984 22.359 4.043 1 95 207 ARG A N 1
ATOM 1594 C CA . ARG A 1 207 ? 10.758 21.984 2.865 1 95 207 ARG A CA 1
ATOM 1595 C C . ARG A 1 207 ? 9.844 21.75 1.665 1 95 207 ARG A C 1
ATOM 1597 O O . ARG A 1 207 ? 8.758 21.188 1.805 1 95 207 ARG A O 1
ATOM 1604 N N . HIS A 1 208 ? 10.258 22.328 0.593 1 95.31 208 HIS A N 1
ATOM 1605 C CA . HIS A 1 208 ? 9.656 22.047 -0.704 1 95.31 208 HIS A CA 1
ATOM 1606 C C . HIS A 1 208 ? 10.594 21.234 -1.589 1 95.31 208 HIS A C 1
ATOM 1608 O O . HIS A 1 208 ? 11.523 21.781 -2.184 1 95.31 208 HIS A O 1
ATOM 1614 N N . LEU A 1 209 ? 10.328 19.953 -1.707 1 95.88 209 LEU A N 1
ATOM 1615 C CA . LEU A 1 209 ? 11.258 19.047 -2.367 1 95.88 209 LEU A CA 1
ATOM 1616 C C . LEU A 1 209 ? 10.797 18.734 -3.785 1 95.88 209 LEU A C 1
ATOM 1618 O O . LEU A 1 209 ? 9.938 17.859 -3.982 1 95.88 209 LEU A O 1
ATOM 1622 N N . VAL A 1 210 ? 11.453 19.359 -4.684 1 94.94 210 VAL A N 1
ATOM 1623 C CA . VAL A 1 210 ? 11.156 19.094 -6.09 1 94.94 210 VAL A CA 1
ATOM 1624 C C . VAL A 1 210 ? 11.75 17.75 -6.5 1 94.94 210 VAL A C 1
ATOM 1626 O O . VAL A 1 210 ? 12.523 17.141 -5.75 1 94.94 210 VAL A O 1
ATOM 1629 N N . ALA A 1 211 ? 11.375 17.25 -7.68 1 92.44 211 ALA A N 1
ATOM 1630 C CA . ALA A 1 211 ? 11.789 15.938 -8.148 1 92.44 211 ALA A CA 1
ATOM 1631 C C . ALA A 1 211 ? 13.312 15.812 -8.164 1 92.44 211 ALA A C 1
ATOM 1633 O O . ALA A 1 211 ? 13.859 14.75 -7.863 1 92.44 211 ALA A O 1
ATOM 1634 N N . SER A 1 212 ? 13.984 16.859 -8.461 1 93.5 212 SER A N 1
ATOM 1635 C CA . SER A 1 212 ? 15.438 16.859 -8.609 1 93.5 212 SER A CA 1
ATOM 1636 C C . SER A 1 212 ? 16.125 17.219 -7.293 1 93.5 212 SER A C 1
ATOM 1638 O O . SER A 1 212 ? 17.344 17.344 -7.246 1 93.5 212 SER A O 1
ATOM 1640 N N . ASP A 1 213 ? 15.383 17.438 -6.309 1 93.31 213 ASP A N 1
ATOM 1641 C CA . ASP A 1 213 ? 15.977 17.797 -5.027 1 93.31 213 ASP A CA 1
ATOM 1642 C C . ASP A 1 213 ? 16.969 16.734 -4.559 1 93.31 213 ASP A C 1
ATOM 1644 O O . ASP A 1 213 ? 16.625 15.555 -4.484 1 93.31 213 ASP A O 1
ATOM 1648 N N . PRO A 1 214 ? 18.156 17.141 -4.199 1 92 214 PRO A N 1
ATOM 1649 C CA . PRO A 1 214 ? 19.203 16.172 -3.83 1 92 214 PRO A CA 1
ATOM 1650 C C . PRO A 1 214 ? 18.828 15.359 -2.596 1 92 214 PRO A C 1
ATOM 1652 O O . PRO A 1 214 ? 19.141 14.172 -2.518 1 92 214 PRO A O 1
ATOM 1655 N N . ASP A 1 215 ? 18.234 15.953 -1.659 1 90.94 215 ASP A N 1
ATOM 1656 C CA . ASP 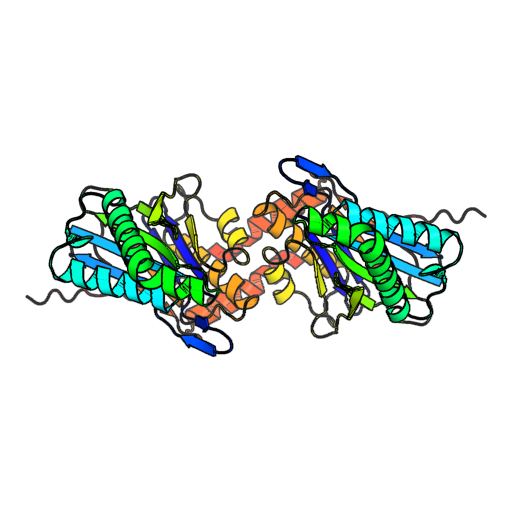A 1 215 ? 17.828 15.234 -0.454 1 90.94 215 ASP A CA 1
ATOM 1657 C C . ASP A 1 215 ? 16.797 14.148 -0.778 1 90.94 215 ASP A C 1
ATOM 1659 O O . ASP A 1 215 ? 16.906 13.023 -0.279 1 90.94 215 ASP A O 1
ATOM 1663 N N . LEU A 1 216 ? 15.836 14.547 -1.548 1 92.44 216 LEU A N 1
ATOM 1664 C CA . LEU A 1 216 ? 14.82 13.578 -1.939 1 92.44 216 LEU A CA 1
ATOM 1665 C C . LEU A 1 216 ? 15.438 12.422 -2.717 1 92.44 216 LEU A C 1
ATOM 1667 O O . LEU A 1 216 ? 15.094 11.258 -2.484 1 92.44 216 LEU A O 1
ATOM 1671 N N . GLN A 1 217 ? 16.328 12.727 -3.631 1 94.19 217 GLN A N 1
ATOM 1672 C CA . GLN A 1 217 ? 16.984 11.711 -4.441 1 94.19 217 GLN A CA 1
ATOM 1673 C C . GLN A 1 217 ? 17.844 10.789 -3.576 1 94.19 217 GLN A C 1
ATOM 1675 O O . GLN A 1 217 ? 17.844 9.57 -3.764 1 94.19 217 GLN A O 1
ATOM 1680 N N . GLU A 1 218 ? 18.547 11.406 -2.721 1 94.25 218 GLU A N 1
ATOM 1681 C CA . GLU A 1 218 ? 19.406 10.609 -1.85 1 94.25 218 GLU A CA 1
ATOM 1682 C C . GLU A 1 218 ? 18.594 9.664 -0.977 1 94.25 218 GLU A C 1
ATOM 1684 O O . GLU A 1 218 ? 18.969 8.508 -0.79 1 94.25 218 GLU A O 1
ATOM 1689 N N . ILE A 1 219 ? 17.594 10.188 -0.402 1 92.31 219 ILE A N 1
ATOM 1690 C CA . ILE A 1 219 ? 16.719 9.367 0.433 1 92.31 219 ILE A CA 1
ATOM 1691 C C . ILE A 1 219 ? 16.172 8.195 -0.382 1 92.31 219 ILE A C 1
ATOM 1693 O O . ILE A 1 219 ? 16.156 7.059 0.091 1 92.31 219 ILE A O 1
ATOM 1697 N N . HIS A 1 220 ? 15.758 8.484 -1.562 1 93.12 220 HIS A N 1
ATOM 1698 C CA . HIS A 1 220 ? 15.227 7.453 -2.447 1 93.12 220 HIS A CA 1
ATOM 1699 C C . HIS A 1 220 ? 16.266 6.355 -2.693 1 93.12 220 HIS A C 1
ATOM 1701 O O . HIS A 1 220 ? 15.961 5.172 -2.533 1 93.12 220 HIS A O 1
ATOM 1707 N N . VAL A 1 221 ? 17.391 6.707 -3.086 1 95 221 VAL A N 1
ATOM 1708 C CA . VAL A 1 221 ? 18.453 5.77 -3.453 1 95 221 VAL A CA 1
ATOM 1709 C C . VAL A 1 221 ? 18.875 4.953 -2.23 1 95 221 VAL A C 1
ATOM 1711 O O . VAL A 1 221 ? 18.969 3.727 -2.299 1 95 221 VAL A O 1
ATOM 1714 N N . ARG A 1 222 ? 19.094 5.609 -1.148 1 94.88 222 ARG A N 1
ATOM 1715 C CA . ARG A 1 222 ? 19.547 4.938 0.066 1 94.88 222 ARG A CA 1
ATOM 1716 C C . ARG A 1 222 ? 18.484 3.979 0.587 1 94.88 222 ARG A C 1
ATOM 1718 O O . ARG A 1 222 ? 18.797 2.879 1.043 1 94.88 222 ARG A O 1
ATOM 1725 N N . TRP A 1 223 ? 17.281 4.441 0.587 1 94.81 223 TRP A N 1
ATOM 1726 C CA . TRP A 1 223 ? 16.188 3.592 1.037 1 94.81 223 TRP A CA 1
ATOM 1727 C C . TRP A 1 223 ? 16.094 2.328 0.189 1 94.81 223 TRP A C 1
ATOM 1729 O O . TRP A 1 223 ? 16.016 1.22 0.723 1 94.81 223 TRP A O 1
ATOM 1739 N N . GLU A 1 224 ? 16.156 2.479 -1.098 1 93.5 224 GLU A N 1
ATOM 1740 C CA . GLU A 1 224 ? 16.078 1.338 -2.006 1 93.5 224 GLU A CA 1
ATOM 1741 C C . GLU A 1 224 ? 17.219 0.346 -1.747 1 93.5 224 GLU A C 1
ATOM 1743 O O . GLU A 1 224 ? 16.984 -0.865 -1.707 1 93.5 224 GLU A O 1
ATOM 1748 N N . GLN A 1 225 ? 18.375 0.856 -1.581 1 95.06 225 GLN A N 1
ATOM 1749 C CA . GLN A 1 225 ? 19.547 0.02 -1.296 1 95.06 225 GLN A CA 1
ATOM 1750 C C . GLN A 1 225 ? 19.375 -0.726 0.024 1 95.06 225 GLN A C 1
ATOM 1752 O O . GLN A 1 225 ? 19.672 -1.917 0.114 1 95.06 225 GLN A O 1
ATOM 1757 N N . SER A 1 226 ? 18.922 0.036 0.981 1 94.94 226 SER A N 1
ATOM 1758 C CA . SER A 1 226 ? 18.719 -0.559 2.301 1 94.94 226 SER A CA 1
ATOM 1759 C C . SER A 1 226 ? 17.672 -1.671 2.258 1 94.94 226 SER A C 1
ATOM 1761 O O . SER A 1 226 ? 17.828 -2.695 2.926 1 94.94 226 SER A O 1
ATOM 1763 N N . LEU A 1 227 ? 16.609 -1.502 1.553 1 94.5 227 LEU A N 1
ATOM 1764 C CA . LEU A 1 227 ? 15.555 -2.508 1.438 1 94.5 227 LEU A CA 1
ATOM 1765 C C . LEU A 1 227 ? 16.094 -3.781 0.792 1 94.5 227 LEU A C 1
ATOM 1767 O O . LEU A 1 227 ? 15.82 -4.887 1.268 1 94.5 227 LEU A O 1
ATOM 1771 N N . ARG A 1 228 ? 16.797 -3.664 -0.305 1 93.56 228 ARG A N 1
ATOM 1772 C CA . ARG A 1 228 ? 17.359 -4.816 -0.997 1 93.56 228 ARG A CA 1
ATOM 1773 C C . ARG A 1 228 ? 18.297 -5.594 -0.084 1 93.56 228 ARG A C 1
ATOM 1775 O O . ARG A 1 228 ? 18.25 -6.824 -0.027 1 93.56 228 ARG A O 1
ATOM 1782 N N . LYS A 1 229 ? 19.141 -4.777 0.584 1 94.69 229 LYS A N 1
ATOM 1783 C CA . LYS A 1 229 ? 20.062 -5.398 1.521 1 94.69 229 LYS A CA 1
ATOM 1784 C C . LYS A 1 229 ? 19.312 -6.152 2.619 1 94.69 229 LYS A C 1
ATOM 1786 O O . LYS A 1 229 ? 19.703 -7.262 2.99 1 94.69 229 LYS A O 1
ATOM 1791 N N . ALA A 1 230 ? 18.328 -5.547 3.125 1 94.94 230 ALA A N 1
ATOM 1792 C CA . ALA A 1 230 ? 17.547 -6.148 4.195 1 94.94 230 ALA A CA 1
ATOM 1793 C C . ALA A 1 230 ? 16.922 -7.465 3.742 1 94.94 230 ALA A C 1
ATOM 1795 O O . ALA A 1 230 ? 16.891 -8.438 4.496 1 94.94 230 ALA A O 1
ATOM 1796 N N . VAL A 1 231 ? 16.391 -7.59 2.549 1 94.56 231 VAL A N 1
ATOM 1797 C CA . VAL A 1 231 ? 15.773 -8.805 2.025 1 94.56 231 VAL A CA 1
ATOM 1798 C C . VAL A 1 231 ? 16.828 -9.906 1.894 1 94.56 231 VAL A C 1
ATOM 1800 O O . VAL A 1 231 ? 16.578 -11.055 2.268 1 94.56 231 VAL A O 1
ATOM 1803 N N . MET A 1 232 ? 17.938 -9.516 1.371 1 93 232 MET A N 1
ATOM 1804 C CA . MET A 1 232 ? 19.016 -10.484 1.148 1 93 232 MET A CA 1
ATOM 1805 C C . MET A 1 232 ? 19.516 -11.047 2.471 1 93 232 MET A C 1
ATOM 1807 O O . MET A 1 232 ? 19.984 -12.18 2.529 1 93 232 MET A O 1
ATOM 1811 N N . GLU A 1 233 ? 19.359 -10.234 3.533 1 93.56 233 GLU A N 1
ATOM 1812 C CA . GLU A 1 233 ? 19.891 -10.625 4.832 1 93.56 233 GLU A CA 1
ATOM 1813 C C . GLU A 1 233 ? 18.891 -11.453 5.617 1 93.56 233 GLU A C 1
ATOM 1815 O O . GLU A 1 233 ? 19.203 -11.977 6.688 1 93.56 233 GLU A O 1
ATOM 1820 N N . LEU A 1 234 ? 17.703 -11.602 5.145 1 94 234 LEU A N 1
ATOM 1821 C CA . LEU A 1 234 ? 16.719 -12.445 5.805 1 94 234 LEU A CA 1
ATOM 1822 C C . LEU A 1 234 ? 17.156 -13.906 5.785 1 94 234 LEU A C 1
ATOM 1824 O O . LEU A 1 234 ? 17.844 -14.336 4.859 1 94 234 LEU A O 1
ATOM 1828 N N . PRO A 1 235 ? 16.797 -14.672 6.773 1 91.75 235 PRO A N 1
ATOM 1829 C CA . PRO A 1 235 ? 17.156 -16.094 6.789 1 91.75 235 PRO A CA 1
ATOM 1830 C C . PRO A 1 235 ? 16.531 -16.859 5.629 1 91.75 235 PRO A C 1
ATOM 1832 O O . PRO A 1 235 ? 15.492 -16.469 5.102 1 91.75 235 PRO A O 1
ATOM 1835 N N . PRO A 1 236 ? 17.234 -17.938 5.242 1 91.06 236 PRO A N 1
ATOM 1836 C CA . PRO A 1 236 ? 16.625 -18.781 4.203 1 91.06 236 PRO A CA 1
ATOM 1837 C C . PRO A 1 236 ? 15.305 -19.406 4.645 1 91.06 236 PRO A C 1
ATOM 1839 O O . PRO A 1 236 ? 15.125 -19.703 5.828 1 91.06 236 PRO A O 1
ATOM 1842 N N . ILE A 1 237 ? 14.438 -19.516 3.67 1 89.62 237 ILE A N 1
ATOM 1843 C CA . ILE A 1 237 ? 13.164 -20.172 3.922 1 89.62 237 ILE A CA 1
ATOM 1844 C C . ILE A 1 237 ? 13.312 -21.688 3.711 1 89.62 237 ILE A C 1
ATOM 1846 O O . ILE A 1 237 ? 13.812 -22.125 2.674 1 89.62 237 ILE A O 1
ATOM 1850 N N . GLY A 1 238 ? 12.953 -22.422 4.727 1 89 238 GLY A N 1
ATOM 1851 C CA . GLY A 1 238 ? 12.977 -23.859 4.594 1 89 238 GLY A CA 1
ATOM 1852 C C . GLY A 1 238 ? 11.805 -24.406 3.799 1 89 238 GLY A C 1
ATOM 1853 O O . GLY A 1 238 ? 10.672 -23.969 3.965 1 89 238 GLY A O 1
ATOM 1854 N N . PHE A 1 239 ? 12.102 -25.25 2.809 1 89.12 239 PHE A N 1
ATOM 1855 C CA . PHE A 1 239 ? 11.023 -25.859 2.031 1 89.12 239 PHE A CA 1
ATOM 1856 C C . PHE A 1 239 ? 10.953 -27.359 2.279 1 89.12 239 PHE A C 1
ATOM 1858 O O . PHE A 1 239 ? 11.984 -28.016 2.463 1 89.12 239 PHE A O 1
ATOM 1865 N N . ASP A 1 240 ? 9.742 -27.875 2.471 1 79.06 240 ASP A N 1
ATOM 1866 C CA . ASP A 1 240 ? 9.516 -29.312 2.561 1 79.06 240 ASP A CA 1
ATOM 1867 C C . ASP A 1 240 ? 9.617 -29.969 1.188 1 79.06 240 ASP A C 1
ATOM 1869 O O . ASP A 1 240 ? 9.078 -29.453 0.204 1 79.06 240 ASP A O 1
ATOM 1873 N N . GLU A 1 241 ? 10.641 -30.812 1.066 1 71.38 241 GLU A N 1
ATOM 1874 C CA . GLU A 1 241 ? 10.656 -31.562 -0.183 1 71.38 241 GLU A CA 1
ATOM 1875 C C . GLU A 1 241 ? 9.469 -32.531 -0.267 1 71.38 241 GLU A C 1
ATOM 1877 O O . GLU A 1 241 ? 9.203 -33.281 0.676 1 71.38 241 GLU A O 1
ATOM 1882 N N . ILE A 1 242 ? 8.438 -32.188 -1.078 1 68.81 242 ILE A N 1
ATOM 1883 C CA . ILE A 1 242 ? 7.277 -33.062 -1.243 1 68.81 242 ILE A CA 1
ATOM 1884 C C . ILE A 1 242 ? 7.684 -34.344 -1.98 1 68.81 242 ILE A C 1
ATOM 1886 O O . ILE A 1 242 ? 8.25 -34.281 -3.072 1 68.81 242 ILE A O 1
ATOM 1890 N N . GLU A 1 243 ? 8.289 -35.344 -1.29 1 51.5 243 GLU A N 1
ATOM 1891 C CA . GLU A 1 243 ? 8.578 -36.625 -1.929 1 51.5 243 GLU A CA 1
ATOM 1892 C C . GLU A 1 243 ? 7.359 -37.156 -2.666 1 51.5 243 GLU A C 1
ATOM 1894 O O . GLU A 1 243 ? 6.285 -37.312 -2.078 1 51.5 243 GLU A O 1
ATOM 1899 N N . ASN A 1 244 ? 7.152 -36.844 -3.842 1 47.5 244 ASN A N 1
ATOM 1900 C CA . ASN A 1 244 ? 6.156 -37.562 -4.641 1 47.5 244 ASN A CA 1
ATOM 1901 C C . ASN A 1 244 ? 6.289 -39.062 -4.496 1 47.5 244 ASN A C 1
ATOM 1903 O O . ASN A 1 244 ? 7.332 -39.625 -4.82 1 47.5 244 ASN A O 1
ATOM 1907 N N . GLU A 1 245 ? 5.848 -39.625 -3.439 1 40.03 245 GLU A N 1
ATOM 1908 C CA . GLU A 1 245 ? 5.762 -41.094 -3.48 1 40.03 245 GLU A CA 1
ATOM 1909 C C . GLU A 1 245 ? 5.242 -41.562 -4.828 1 40.03 245 GLU A C 1
ATOM 1911 O O . GLU A 1 245 ? 4.094 -41.281 -5.191 1 40.03 245 GLU A O 1
ATOM 1916 N N . VAL A 1 246 ? 5.922 -41.656 -5.867 1 38.69 246 VAL A N 1
ATOM 1917 C CA . VAL A 1 246 ? 5.625 -42.562 -6.965 1 38.69 246 VAL A CA 1
ATOM 1918 C C . VAL A 1 246 ? 5.203 -43.938 -6.406 1 38.69 246 VAL A C 1
ATOM 1920 O O . VAL A 1 246 ? 6.012 -44.625 -5.797 1 38.69 246 VAL A O 1
ATOM 1923 N N . LYS A 1 247 ? 4.016 -44.25 -5.902 1 38.66 247 LYS A N 1
ATOM 1924 C CA . LYS A 1 247 ? 3.605 -45.656 -5.898 1 38.66 247 LYS A CA 1
ATOM 1925 C C . LYS A 1 247 ? 3.938 -46.344 -7.227 1 38.66 247 LYS A C 1
ATOM 1927 O O . LYS A 1 247 ? 3.434 -45.938 -8.273 1 38.66 247 LYS A O 1
ATOM 1932 N N . ALA A 1 248 ? 4.977 -47.281 -7.211 1 33.75 248 ALA A N 1
ATOM 1933 C CA . ALA A 1 248 ? 5.105 -48.438 -8.109 1 33.75 248 ALA A CA 1
ATOM 1934 C C . ALA A 1 248 ? 3.809 -49.219 -8.164 1 33.75 248 ALA A C 1
ATOM 1936 O O . ALA A 1 248 ? 3.176 -49.469 -7.137 1 33.75 248 ALA A O 1
ATOM 1937 N N . MET B 1 1 ? -11.133 -10.078 2.479 1 78.31 1 MET B N 1
ATOM 1938 C CA . MET B 1 1 ? -10.281 -9.719 1.348 1 78.31 1 MET B CA 1
ATOM 1939 C C . MET B 1 1 ? -9.008 -10.562 1.343 1 78.31 1 MET B C 1
ATOM 1941 O O . MET B 1 1 ? -8.633 -11.133 2.367 1 78.31 1 MET B O 1
ATOM 1945 N N . SER B 1 2 ? -8.461 -11.016 0.242 1 91 2 SER B N 1
ATOM 1946 C CA . SER B 1 2 ? -7.375 -11.938 -0.075 1 91 2 SER B CA 1
ATOM 1947 C C . SER B 1 2 ? -6.199 -11.203 -0.71 1 91 2 SER B C 1
ATOM 1949 O O . SER B 1 2 ? -6.367 -10.125 -1.273 1 91 2 SER B O 1
ATOM 1951 N N . TYR B 1 3 ? -5.055 -11.773 -0.375 1 97.19 3 TYR B N 1
ATOM 1952 C CA . TYR B 1 3 ? -3.902 -11.328 -1.146 1 97.19 3 TYR B CA 1
ATOM 1953 C C . TYR B 1 3 ? -3.086 -12.516 -1.646 1 97.19 3 TYR B C 1
ATOM 1955 O O . TYR B 1 3 ? -2.645 -13.352 -0.854 1 97.19 3 TYR B O 1
ATOM 1963 N N . CYS B 1 4 ? -2.924 -12.562 -2.963 1 98.31 4 CYS B N 1
ATOM 1964 C CA . CYS B 1 4 ? -2.123 -13.586 -3.635 1 98.31 4 CYS B CA 1
ATOM 1965 C C . CYS B 1 4 ? -1.201 -12.953 -4.672 1 98.31 4 CYS B C 1
ATOM 1967 O O . CYS B 1 4 ? -1.493 -11.875 -5.199 1 98.31 4 CYS B O 1
ATOM 1969 N N . LEU B 1 5 ? -0.083 -13.648 -4.898 1 98.69 5 LEU B N 1
ATOM 1970 C CA . LEU B 1 5 ? 0.803 -13.125 -5.934 1 98.69 5 LEU B CA 1
ATOM 1971 C C . LEU B 1 5 ? 1.611 -14.25 -6.574 1 98.69 5 LEU B C 1
ATOM 1973 O O . LEU B 1 5 ? 1.796 -15.312 -5.973 1 98.69 5 LEU B O 1
ATOM 1977 N N . GLY B 1 6 ? 1.924 -14.07 -7.805 1 98.81 6 GLY B N 1
ATOM 1978 C CA . GLY B 1 6 ? 2.879 -14.891 -8.539 1 98.81 6 GLY B CA 1
ATOM 1979 C C . GLY B 1 6 ? 4.039 -14.086 -9.102 1 98.81 6 GLY B C 1
ATOM 1980 O O . GLY B 1 6 ? 3.85 -12.969 -9.578 1 98.81 6 GLY B O 1
ATOM 1981 N N . ILE B 1 7 ? 5.207 -14.633 -8.992 1 98.88 7 ILE B N 1
ATOM 1982 C CA . ILE B 1 7 ? 6.418 -14.008 -9.508 1 98.88 7 ILE B CA 1
ATOM 1983 C C . ILE B 1 7 ? 7.09 -14.93 -10.523 1 98.88 7 ILE B C 1
ATOM 1985 O O . ILE B 1 7 ? 7.289 -16.109 -10.258 1 98.88 7 ILE B O 1
ATOM 1989 N N . LYS B 1 8 ? 7.352 -14.391 -11.656 1 98.69 8 LYS B N 1
ATOM 1990 C CA . LYS B 1 8 ? 8.086 -15.102 -12.703 1 98.69 8 LYS B CA 1
ATOM 1991 C C . LYS B 1 8 ? 9.539 -14.656 -12.75 1 98.69 8 LYS B C 1
ATOM 1993 O O . LYS B 1 8 ? 9.828 -13.469 -12.898 1 98.69 8 LYS B O 1
ATOM 1998 N N . THR B 1 9 ? 10.5 -15.562 -12.562 1 98.25 9 THR B N 1
ATOM 1999 C CA . THR B 1 9 ? 11.93 -15.305 -12.719 1 98.25 9 THR B CA 1
ATOM 2000 C C . THR B 1 9 ? 12.508 -16.141 -13.859 1 98.25 9 THR B C 1
ATOM 2002 O O . THR B 1 9 ? 11.82 -17 -14.414 1 98.25 9 THR B O 1
ATOM 2005 N N . HIS B 1 10 ? 13.758 -15.883 -14.156 1 97.5 10 HIS B N 1
ATOM 2006 C CA . HIS B 1 10 ? 14.445 -16.641 -15.203 1 97.5 10 HIS B CA 1
ATOM 2007 C C . HIS B 1 10 ? 14.633 -18.094 -14.789 1 97.5 10 HIS B C 1
ATOM 2009 O O . HIS B 1 10 ? 14.867 -18.953 -15.633 1 97.5 10 HIS B O 1
ATOM 2015 N N . GLU B 1 11 ? 14.469 -18.344 -13.5 1 98.38 11 GLU B N 1
ATOM 2016 C CA . GLU B 1 11 ? 14.695 -19.688 -12.992 1 98.38 11 GLU B CA 1
ATOM 2017 C C . GLU B 1 11 ? 13.391 -20.469 -12.867 1 98.38 11 GLU B C 1
ATOM 2019 O O . GLU B 1 11 ? 13.391 -21.688 -12.75 1 98.38 11 GLU B O 1
ATOM 2024 N N . GLY B 1 12 ? 12.266 -19.797 -12.836 1 98.5 12 GLY B N 1
ATOM 2025 C CA . GLY B 1 12 ? 10.984 -20.438 -12.586 1 98.5 12 GLY B CA 1
ATOM 2026 C C . GLY B 1 12 ? 9.953 -19.5 -11.992 1 98.5 12 GLY B C 1
ATOM 2027 O O . GLY B 1 12 ? 9.844 -18.344 -12.398 1 98.5 12 GLY B O 1
ATOM 2028 N N . LEU B 1 13 ? 9.094 -20.094 -11.102 1 98.81 13 LEU B N 1
ATOM 2029 C CA . LEU B 1 13 ? 7.965 -19.344 -10.562 1 98.81 13 LEU B CA 1
ATOM 2030 C C . LEU B 1 13 ? 7.945 -19.406 -9.039 1 98.81 13 LEU B C 1
ATOM 2032 O O . LEU B 1 13 ? 8.344 -20.422 -8.445 1 98.81 13 LEU B O 1
ATOM 2036 N N . VAL B 1 14 ? 7.504 -18.359 -8.422 1 98.81 14 VAL B N 1
ATOM 2037 C CA . VAL B 1 14 ? 7.125 -18.344 -7.012 1 98.81 14 VAL B CA 1
ATOM 2038 C C . VAL B 1 14 ? 5.66 -17.938 -6.879 1 98.81 14 VAL B C 1
ATOM 2040 O O . VAL B 1 14 ? 5.223 -16.938 -7.473 1 98.81 14 VAL B O 1
ATOM 2043 N N . LEU B 1 15 ? 4.895 -18.703 -6.199 1 98.88 15 LEU B N 1
ATOM 2044 C CA . LEU B 1 15 ? 3.492 -18.406 -5.938 1 98.88 15 LEU B CA 1
ATOM 2045 C C . LEU B 1 15 ? 3.217 -18.359 -4.438 1 98.88 15 LEU B C 1
ATOM 2047 O O . LEU B 1 15 ? 3.713 -19.188 -3.682 1 98.88 15 LEU B O 1
ATOM 2051 N N . ALA B 1 16 ? 2.477 -17.344 -4.039 1 98.75 16 ALA B N 1
ATOM 2052 C CA . ALA B 1 16 ? 2.191 -17.172 -2.615 1 98.75 16 ALA B CA 1
ATOM 2053 C C . ALA B 1 16 ? 0.76 -16.688 -2.398 1 98.75 16 ALA B C 1
ATOM 2055 O O . ALA B 1 16 ? 0.222 -15.93 -3.211 1 98.75 16 ALA B O 1
ATOM 2056 N N . SER B 1 17 ? 0.149 -17.156 -1.339 1 98.25 17 SER B N 1
ATOM 2057 C CA . SER B 1 17 ? -1.211 -16.75 -1.002 1 98.25 17 SER B CA 1
ATOM 2058 C C . SER B 1 17 ? -1.425 -16.734 0.508 1 98.25 17 SER B C 1
ATOM 2060 O O . SER B 1 17 ? -0.864 -17.562 1.231 1 98.25 17 SER B O 1
ATOM 2062 N N . ASP B 1 18 ? -2.207 -15.766 0.963 1 97.69 18 ASP B N 1
ATOM 2063 C CA . ASP B 1 18 ? -2.727 -15.836 2.324 1 97.69 18 ASP B CA 1
ATOM 2064 C C . ASP B 1 18 ? -3.906 -16.797 2.414 1 97.69 18 ASP B C 1
ATOM 2066 O O . ASP B 1 18 ? -4.297 -17.406 1.414 1 97.69 18 ASP B O 1
ATOM 2070 N N . SER B 1 19 ? -4.434 -16.984 3.609 1 94.5 19 SER B N 1
ATOM 2071 C CA . SER B 1 19 ? -5.531 -17.938 3.762 1 94.5 19 SER B CA 1
ATOM 2072 C C . SER B 1 19 ? -6.738 -17.281 4.418 1 94.5 19 SER B C 1
ATOM 2074 O O . SER B 1 19 ? -7.797 -17.906 4.547 1 94.5 19 SER B O 1
ATOM 2076 N N . ARG B 1 20 ? -6.629 -16.047 4.859 1 90.62 20 ARG B N 1
ATOM 2077 C CA . ARG B 1 20 ? -7.746 -15.359 5.5 1 90.62 20 ARG B CA 1
ATOM 2078 C C . ARG B 1 20 ? -8.703 -14.781 4.465 1 90.62 20 ARG B C 1
ATOM 2080 O O . ARG B 1 20 ? -8.273 -14.289 3.42 1 90.62 20 ARG B O 1
ATOM 2087 N N . THR B 1 21 ? -9.953 -14.938 4.703 1 86.19 21 THR B N 1
ATOM 2088 C CA . THR B 1 21 ? -10.992 -14.352 3.859 1 86.19 21 THR B CA 1
ATOM 2089 C C . THR B 1 21 ? -12.086 -13.711 4.711 1 86.19 21 THR B C 1
ATOM 2091 O O . THR B 1 21 ? -12.227 -14.039 5.891 1 86.19 21 THR B O 1
ATOM 2094 N N . SER B 1 22 ? -12.594 -12.695 4.117 1 81.25 22 SER B N 1
ATOM 2095 C CA . SER B 1 22 ? -13.648 -12 4.855 1 81.25 22 SER B CA 1
ATOM 2096 C C . SER B 1 22 ? -14.93 -11.914 4.043 1 81.25 22 SER B C 1
ATOM 2098 O O . SER B 1 22 ? -14.891 -11.688 2.83 1 81.25 22 SER B O 1
ATOM 2100 N N . ALA B 1 23 ? -16.031 -12.398 4.641 1 72.88 23 ALA B N 1
ATOM 2101 C CA . ALA B 1 23 ? -17.391 -12.234 4.109 1 72.88 23 ALA B CA 1
ATOM 2102 C C . ALA B 1 23 ? -18.281 -11.523 5.113 1 72.88 23 ALA B C 1
ATOM 2104 O O . ALA B 1 23 ? -18.672 -12.102 6.129 1 72.88 23 ALA B O 1
ATOM 2105 N N . GLY B 1 24 ? -18.578 -10.289 4.777 1 69.06 24 GLY B N 1
ATOM 2106 C CA . GLY B 1 24 ? -19.297 -9.523 5.777 1 69.06 24 GLY B CA 1
ATOM 2107 C C . GLY B 1 24 ? -18.516 -9.328 7.066 1 69.06 24 GLY B C 1
ATOM 2108 O O . GLY B 1 24 ? -17.391 -8.828 7.051 1 69.06 24 GLY B O 1
ATOM 2109 N N . ASP B 1 25 ? -19.109 -9.703 8.148 1 74.81 25 ASP B N 1
ATOM 2110 C CA . ASP B 1 25 ? -18.5 -9.531 9.453 1 74.81 25 ASP B CA 1
ATOM 2111 C C . ASP B 1 25 ? -17.75 -10.789 9.883 1 74.81 25 ASP B C 1
ATOM 2113 O O . ASP B 1 25 ? -17.203 -10.852 10.984 1 74.81 25 ASP B O 1
ATOM 2117 N N . GLN B 1 26 ? -17.656 -11.727 8.961 1 79.19 26 GLN B N 1
ATOM 2118 C CA . GLN B 1 26 ? -17.047 -13.008 9.336 1 79.19 26 GLN B CA 1
ATOM 2119 C C . GLN B 1 26 ? -15.703 -13.203 8.648 1 79.19 26 GLN B C 1
ATOM 2121 O O . GLN B 1 26 ? -15.578 -12.992 7.441 1 79.19 26 GLN B O 1
ATOM 2126 N N . VAL B 1 27 ? -14.734 -13.406 9.508 1 81.81 27 VAL B N 1
ATOM 2127 C CA . VAL B 1 27 ? -13.406 -13.742 9 1 81.81 27 VAL B CA 1
ATOM 2128 C C . VAL B 1 27 ? -13.172 -15.25 9.109 1 81.81 27 VAL B C 1
ATOM 2130 O O . VAL B 1 27 ? -13.445 -15.852 10.148 1 81.81 27 VAL B O 1
ATOM 2133 N N . SER B 1 28 ? -12.828 -15.906 8.016 1 86.56 28 SER B N 1
ATOM 2134 C CA . SER B 1 28 ? -12.578 -17.344 7.996 1 86.56 28 SER B CA 1
ATOM 2135 C C . SER B 1 28 ? -11.305 -17.672 7.227 1 86.56 28 SER B C 1
ATOM 2137 O O . SER B 1 28 ? -10.633 -16.781 6.711 1 86.56 28 SER B O 1
ATOM 2139 N N . LEU B 1 29 ? -10.922 -18.938 7.387 1 89.12 29 LEU B N 1
ATOM 2140 C CA . LEU B 1 29 ? -9.758 -19.422 6.66 1 89.12 29 LEU B CA 1
ATOM 2141 C C . LEU B 1 29 ? -10.18 -20.219 5.426 1 89.12 29 LEU B C 1
ATOM 2143 O O . LEU B 1 29 ? -11.18 -20.938 5.461 1 89.12 29 LEU B O 1
ATOM 2147 N N . CYS B 1 30 ? -9.469 -20.016 4.348 1 90.06 30 CYS B N 1
ATOM 2148 C CA . CYS B 1 30 ? -9.734 -20.766 3.125 1 90.06 30 CYS B CA 1
ATOM 2149 C C . CYS B 1 30 ? -8.453 -21.016 2.344 1 90.06 30 CYS B C 1
ATOM 2151 O O . CYS B 1 30 ? -7.523 -20.203 2.402 1 90.06 30 CYS B O 1
ATOM 2153 N N . GLN B 1 31 ? -8.438 -22.125 1.718 1 91.5 31 GLN B N 1
ATOM 2154 C CA . GLN B 1 31 ? -7.324 -22.422 0.819 1 91.5 31 GLN B CA 1
ATOM 2155 C C . GLN B 1 31 ? -7.438 -21.625 -0.479 1 91.5 31 GLN B C 1
ATOM 2157 O O . GLN B 1 31 ? -8.484 -21.641 -1.136 1 91.5 31 GLN B O 1
ATOM 2162 N N . LYS B 1 32 ? -6.348 -20.984 -0.827 1 96.5 32 LYS B N 1
ATOM 2163 C CA . LYS B 1 32 ? -6.406 -20.125 -2.016 1 96.5 32 LYS B CA 1
ATOM 2164 C C . LYS B 1 32 ? -5.41 -20.594 -3.072 1 96.5 32 LYS B C 1
ATOM 2166 O O . LYS B 1 32 ? -5.348 -20.031 -4.168 1 96.5 32 LYS B O 1
ATOM 2171 N N . MET B 1 33 ? -4.625 -21.531 -2.75 1 98.12 33 MET B N 1
ATOM 2172 C CA . MET B 1 33 ? -3.684 -22.125 -3.693 1 98.12 33 MET B CA 1
ATOM 2173 C C . MET B 1 33 ? -4.105 -23.547 -4.055 1 98.12 33 MET B C 1
ATOM 2175 O O . MET B 1 33 ? -4.344 -24.375 -3.172 1 98.12 33 MET B O 1
ATOM 2179 N N . HIS B 1 34 ? -4.188 -23.828 -5.328 1 98.19 34 HIS B N 1
ATOM 2180 C CA . HIS B 1 34 ? -4.625 -25.125 -5.832 1 98.19 34 HIS B CA 1
ATOM 2181 C C . HIS B 1 34 ? -3.691 -25.641 -6.922 1 98.19 34 HIS B C 1
ATOM 2183 O O . HIS B 1 34 ? -3.324 -24.891 -7.832 1 98.19 34 HIS B O 1
ATOM 2189 N N . THR B 1 35 ? -3.367 -26.906 -6.832 1 98.25 35 THR B N 1
ATOM 2190 C CA . THR B 1 35 ? -2.408 -27.453 -7.781 1 98.25 35 THR B CA 1
ATOM 2191 C C . THR B 1 35 ? -3.07 -28.516 -8.664 1 98.25 35 THR B C 1
ATOM 2193 O O . THR B 1 35 ? -3.918 -29.281 -8.203 1 98.25 35 THR B O 1
ATOM 2196 N N . PHE B 1 36 ? -2.791 -28.547 -9.883 1 98.56 36 PHE B N 1
ATOM 2197 C CA . PHE B 1 36 ? -3.133 -29.562 -10.883 1 98.56 36 PHE B CA 1
ATOM 2198 C C . PHE B 1 36 ? -1.877 -30.109 -11.539 1 98.56 36 PHE B C 1
ATOM 2200 O O . PHE B 1 36 ? -1.213 -29.422 -12.312 1 98.56 36 PHE B O 1
ATOM 2207 N N . VAL B 1 37 ? -1.575 -31.406 -11.297 1 98.12 37 VAL B N 1
ATOM 2208 C CA . VAL B 1 37 ? -0.26 -31.906 -11.688 1 98.12 37 VAL B CA 1
ATOM 2209 C C . VAL B 1 37 ? -0.406 -33.25 -12.406 1 98.12 37 VAL B C 1
ATOM 2211 O O . VAL B 1 37 ? -1.168 -34.125 -11.969 1 98.12 37 VAL B O 1
ATOM 2214 N N . VAL B 1 38 ? 0.078 -33.375 -13.492 1 98 38 VAL B N 1
ATOM 2215 C CA . VAL B 1 38 ? 0.448 -34.625 -14.125 1 98 38 VAL B CA 1
ATOM 2216 C C . VAL B 1 38 ? 1.968 -34.781 -14.141 1 98 38 VAL B C 1
ATOM 2218 O O . VAL B 1 38 ? 2.639 -34.219 -15.023 1 98 38 VAL B O 1
ATOM 2221 N N . PRO B 1 39 ? 2.521 -35.531 -13.188 1 96.88 39 PRO B N 1
ATOM 2222 C CA . PRO B 1 39 ? 3.975 -35.562 -13.008 1 96.88 39 PRO B CA 1
ATOM 2223 C C . PRO B 1 39 ? 4.715 -35.844 -14.312 1 96.88 39 PRO B C 1
ATOM 2225 O O . PRO B 1 39 ? 4.316 -36.75 -15.078 1 96.88 39 PRO B O 1
ATOM 2228 N N . GLY B 1 40 ? 5.75 -35.062 -14.5 1 97.62 40 GLY B N 1
ATOM 2229 C CA . GLY B 1 40 ? 6.598 -35.219 -15.672 1 97.62 40 GLY B CA 1
ATOM 2230 C C . GLY B 1 40 ? 6.008 -34.625 -16.938 1 97.62 40 GLY B C 1
ATOM 2231 O O . GLY B 1 40 ? 6.66 -34.594 -17.984 1 97.62 40 GLY B O 1
ATOM 2232 N N . GLU B 1 41 ? 4.805 -34.156 -16.828 1 98 41 GLU B N 1
ATOM 2233 C CA . GLU B 1 41 ? 4.152 -33.719 -18.047 1 98 41 GLU B CA 1
ATOM 2234 C C . GLU B 1 41 ? 3.691 -32.25 -17.906 1 98 41 GLU B C 1
ATOM 2236 O O . GLU B 1 41 ? 3.955 -31.438 -18.781 1 98 41 GLU B O 1
ATOM 2241 N N . ARG B 1 42 ? 2.939 -31.938 -16.844 1 98.5 42 ARG B N 1
ATOM 2242 C CA . ARG B 1 42 ? 2.426 -30.578 -16.719 1 98.5 42 ARG B CA 1
ATOM 2243 C C . ARG B 1 42 ? 2.125 -30.25 -15.25 1 98.5 42 ARG B C 1
ATOM 2245 O O . ARG B 1 42 ? 1.78 -31.125 -14.469 1 98.5 42 ARG B O 1
ATOM 2252 N N . VAL B 1 43 ? 2.316 -29.016 -14.914 1 98.5 43 VAL B N 1
ATOM 2253 C CA . VAL B 1 43 ? 2.055 -28.484 -13.586 1 98.5 43 VAL B CA 1
ATOM 2254 C C . VAL B 1 43 ? 1.306 -27.156 -13.711 1 98.5 43 VAL B C 1
ATOM 2256 O O . VAL B 1 43 ? 1.71 -26.281 -14.469 1 98.5 43 VAL B O 1
ATOM 2259 N N . PHE B 1 44 ? 0.174 -27.047 -13.023 1 98.75 44 PHE B N 1
ATOM 2260 C CA . PHE B 1 44 ? -0.563 -25.797 -12.906 1 98.75 44 PHE B CA 1
ATOM 2261 C C . PHE B 1 44 ? -0.809 -25.438 -11.445 1 98.75 44 PHE B C 1
ATOM 2263 O O . PHE B 1 44 ? -1.129 -26.312 -10.641 1 98.75 44 PHE B O 1
ATOM 2270 N N . VAL B 1 45 ? -0.604 -24.25 -11.117 1 98.81 45 VAL B N 1
ATOM 2271 C CA . VAL B 1 45 ? -0.944 -23.703 -9.805 1 98.81 45 VAL B CA 1
ATOM 2272 C C . VAL B 1 45 ? -1.905 -22.531 -9.961 1 98.81 45 VAL B C 1
ATOM 2274 O O . VAL B 1 45 ? -1.623 -21.578 -10.703 1 98.81 45 VAL B O 1
ATOM 2277 N N . LEU B 1 46 ? -3.029 -22.578 -9.297 1 98.75 46 LEU B N 1
ATOM 2278 C CA . LEU B 1 46 ? -4.039 -21.531 -9.352 1 98.75 46 LEU B CA 1
ATOM 2279 C C . LEU B 1 46 ? -4.191 -20.859 -7.988 1 98.75 46 LEU B C 1
ATOM 2281 O O . LEU B 1 46 ? -4.34 -21.547 -6.969 1 98.75 46 LEU B O 1
ATOM 2285 N N . LEU B 1 47 ? -4.078 -19.562 -7.977 1 98.62 47 LEU B N 1
ATOM 2286 C CA . LEU B 1 47 ? -4.422 -18.766 -6.812 1 98.62 47 LEU B CA 1
ATOM 2287 C C . LEU B 1 47 ? -5.738 -18.031 -7.027 1 98.62 47 LEU B C 1
ATOM 2289 O O . LEU B 1 47 ? -6.035 -17.578 -8.141 1 98.62 47 LEU B O 1
ATOM 2293 N N . THR B 1 48 ? -6.484 -17.859 -5.977 1 97.38 48 THR B N 1
ATOM 2294 C CA . THR B 1 48 ? -7.82 -17.297 -6.129 1 97.38 48 THR B CA 1
ATOM 2295 C C . THR B 1 48 ? -8 -16.078 -5.238 1 97.38 48 THR B C 1
ATOM 2297 O O . THR B 1 48 ? -7.426 -16 -4.152 1 97.38 48 THR B O 1
ATOM 2300 N N . SER B 1 49 ? -8.758 -15.125 -5.633 1 95.19 49 SER B N 1
ATOM 2301 C CA . SER B 1 49 ? -9.219 -13.992 -4.844 1 95.19 49 SER B CA 1
ATOM 2302 C C . SER B 1 49 ? -10.633 -13.57 -5.258 1 95.19 49 SER B C 1
ATOM 2304 O O . SER B 1 49 ? -11.086 -13.906 -6.355 1 95.19 49 SER B O 1
ATOM 2306 N N . GLY B 1 50 ? -11.312 -12.859 -4.445 1 92.06 50 GLY B N 1
ATOM 2307 C CA . GLY B 1 50 ? -12.688 -12.438 -4.703 1 92.06 50 GLY B CA 1
ATOM 2308 C C . GLY B 1 50 ? -13.711 -13.25 -3.938 1 92.06 50 GLY B C 1
ATOM 2309 O O . GLY B 1 50 ? -13.461 -13.672 -2.805 1 92.06 50 GLY B O 1
ATOM 2310 N N . SER B 1 51 ? -14.875 -13.438 -4.598 1 88.94 51 SER B N 1
ATOM 2311 C CA . SER B 1 51 ? -15.945 -14.195 -3.955 1 88.94 51 SER B CA 1
ATOM 2312 C C . SER B 1 51 ? -15.523 -15.641 -3.707 1 88.94 51 SER B C 1
ATOM 2314 O O . SER B 1 51 ? -15.203 -16.375 -4.648 1 88.94 51 SER B O 1
ATOM 2316 N N . LEU B 1 52 ? -15.656 -16.016 -2.459 1 87.94 52 LEU B N 1
ATOM 2317 C CA . LEU B 1 52 ? -15.242 -17.359 -2.07 1 87.94 52 LEU B CA 1
ATOM 2318 C C . LEU B 1 52 ? -16.109 -18.422 -2.762 1 87.94 52 LEU B C 1
ATOM 2320 O O . LEU B 1 52 ? -15.586 -19.406 -3.268 1 87.94 52 LEU B O 1
ATOM 2324 N N . SER B 1 53 ? -17.375 -18.141 -2.744 1 89.31 53 SER B N 1
ATOM 2325 C CA . SER B 1 53 ? -18.297 -19.109 -3.34 1 89.31 53 SER B CA 1
ATOM 2326 C C . SER B 1 53 ? -18.016 -19.281 -4.832 1 89.31 53 SER B C 1
ATOM 2328 O O . SER B 1 53 ? -18.016 -20.406 -5.34 1 89.31 53 SER B O 1
ATOM 2330 N N . LEU B 1 54 ? -17.75 -18.234 -5.516 1 92.12 54 LEU B N 1
ATOM 2331 C CA . LEU B 1 54 ? -17.516 -18.281 -6.957 1 92.12 54 LEU B CA 1
ATOM 2332 C C . LEU B 1 54 ? -16.188 -18.953 -7.27 1 92.12 54 LEU B C 1
ATOM 2334 O O . LEU B 1 54 ? -16.125 -19.812 -8.148 1 92.12 54 LEU B O 1
ATOM 2338 N N . SER B 1 55 ? -15.164 -18.562 -6.566 1 94.38 55 SER B N 1
ATOM 2339 C CA . SER B 1 55 ? -13.852 -19.141 -6.816 1 94.38 55 SER B CA 1
ATOM 2340 C C . SER B 1 55 ? -13.836 -20.625 -6.508 1 94.38 55 SER B C 1
ATOM 2342 O O . SER B 1 55 ? -13.203 -21.422 -7.219 1 94.38 55 SER B O 1
ATOM 2344 N N . GLN B 1 56 ? -14.555 -21.031 -5.465 1 93.62 56 GLN B N 1
ATOM 2345 C CA . GLN B 1 56 ? -14.648 -22.453 -5.129 1 93.62 56 GLN B CA 1
ATOM 2346 C C . GLN B 1 56 ? -15.367 -23.219 -6.227 1 93.62 56 GLN B C 1
ATOM 2348 O O . GLN B 1 56 ? -14.992 -24.359 -6.539 1 93.62 56 GLN B O 1
ATOM 2353 N N . SER B 1 57 ? -16.422 -22.625 -6.699 1 96.06 57 SER B N 1
ATOM 2354 C CA . SER B 1 57 ? -17.156 -23.266 -7.789 1 96.06 57 SER B CA 1
ATOM 2355 C C . SER B 1 57 ? -16.25 -23.5 -9 1 96.06 57 SER B C 1
ATOM 2357 O O . SER B 1 57 ? -16.234 -24.594 -9.57 1 96.06 57 SER B O 1
ATOM 2359 N N . VAL B 1 58 ? -15.516 -22.469 -9.352 1 97.75 58 VAL B N 1
ATOM 2360 C CA . VAL B 1 58 ? -14.617 -22.547 -10.5 1 97.75 58 VAL B CA 1
ATOM 2361 C C . VAL B 1 58 ? -13.578 -23.641 -10.266 1 97.75 58 VAL B C 1
ATOM 2363 O O . VAL B 1 58 ? -13.375 -24.516 -11.117 1 97.75 58 VAL B O 1
ATOM 2366 N N . ILE B 1 59 ? -12.953 -23.688 -9.109 1 98.31 59 ILE B N 1
ATOM 2367 C CA . ILE B 1 59 ? -11.906 -24.641 -8.781 1 98.31 59 ILE B CA 1
ATOM 2368 C C . ILE B 1 59 ? -12.477 -26.062 -8.797 1 98.31 59 ILE B C 1
ATOM 2370 O O . ILE B 1 59 ? -11.852 -26.984 -9.312 1 98.31 59 ILE B O 1
ATOM 2374 N N . THR B 1 60 ? -13.633 -26.203 -8.172 1 97.88 60 THR B N 1
ATOM 2375 C CA . THR B 1 60 ? -14.273 -27.516 -8.102 1 97.88 60 THR B CA 1
ATOM 2376 C C . THR B 1 60 ? -14.531 -28.062 -9.5 1 97.88 60 THR B C 1
ATOM 2378 O O . THR B 1 60 ? -14.25 -29.234 -9.773 1 97.88 60 THR B O 1
ATOM 2381 N N . LEU B 1 61 ? -15.047 -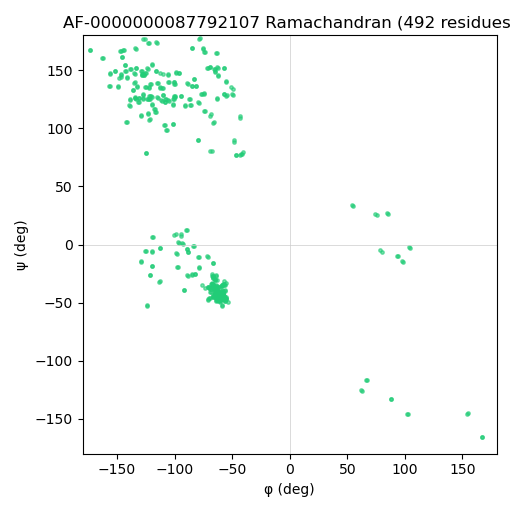27.25 -10.336 1 98 61 LEU B N 1
ATOM 2382 C CA . LEU B 1 61 ? -15.367 -27.672 -11.695 1 98 61 LEU B CA 1
ATOM 2383 C C . LEU B 1 61 ? -14.102 -27.953 -12.492 1 98 61 LEU B C 1
ATOM 2385 O O . LEU B 1 61 ? -14.047 -28.891 -13.281 1 98 61 LEU B O 1
ATOM 2389 N N . LEU B 1 62 ? -13.086 -27.141 -12.352 1 98.56 62 LEU B N 1
ATOM 2390 C CA . LEU B 1 62 ? -11.805 -27.391 -13 1 98.56 62 LEU B CA 1
ATOM 2391 C C . LEU B 1 62 ? -11.227 -28.734 -12.562 1 98.56 62 LEU B C 1
ATOM 2393 O O . LEU B 1 62 ? -10.672 -29.469 -13.383 1 98.56 62 LEU B O 1
ATOM 2397 N N . ARG B 1 63 ? -11.328 -29 -11.266 1 98.5 63 ARG B N 1
ATOM 2398 C CA . ARG B 1 63 ? -10.828 -30.266 -10.727 1 98.5 63 ARG B CA 1
ATOM 2399 C C . ARG B 1 63 ? -11.586 -31.453 -11.32 1 98.5 63 ARG B C 1
ATOM 2401 O O . ARG B 1 63 ? -10.977 -32.438 -11.695 1 98.5 63 ARG B O 1
ATOM 2408 N N . LYS B 1 64 ? -12.875 -31.344 -11.352 1 98.06 64 LYS B N 1
ATOM 2409 C CA . LYS B 1 64 ? -13.711 -32.406 -11.945 1 98.06 64 LYS B CA 1
ATOM 2410 C C . LYS B 1 64 ? -13.289 -32.688 -13.383 1 98.06 64 LYS B C 1
ATOM 2412 O O . LYS B 1 64 ? -13.109 -33.844 -13.758 1 98.06 64 LYS B O 1
ATOM 2417 N N . GLU B 1 65 ? -13.148 -31.625 -14.188 1 98.06 65 GLU B N 1
ATOM 2418 C CA . GLU B 1 65 ? -12.711 -31.781 -15.57 1 98.06 65 GLU B CA 1
ATOM 2419 C C . GLU B 1 65 ? -11.32 -32.406 -15.641 1 98.06 65 GLU B C 1
ATOM 2421 O O . GLU B 1 65 ? -11.078 -33.312 -16.453 1 98.06 65 GLU B O 1
ATOM 2426 N N . PHE B 1 66 ? -10.445 -31.953 -14.859 1 98.31 66 PHE B N 1
ATOM 2427 C CA . PHE B 1 66 ? -9.078 -32.469 -14.828 1 98.31 66 PHE B CA 1
ATOM 2428 C C . PHE B 1 66 ? -9.055 -33.938 -14.523 1 98.31 66 PHE B C 1
ATOM 2430 O O . PHE B 1 66 ? -8.359 -34.719 -15.195 1 98.31 66 PHE B O 1
ATOM 2437 N N . ASP B 1 67 ? -9.797 -34.344 -13.547 1 97.56 67 ASP B N 1
ATOM 2438 C CA . ASP B 1 67 ? -9.859 -35.75 -13.133 1 97.56 67 ASP B CA 1
ATOM 2439 C C . ASP B 1 67 ? -10.492 -36.625 -14.219 1 97.56 67 ASP B C 1
ATOM 2441 O O . ASP B 1 67 ? -10.188 -37.812 -14.32 1 97.56 67 ASP B O 1
ATOM 2445 N N . ALA B 1 68 ? -11.328 -36.062 -15.039 1 98 68 ALA B N 1
ATOM 2446 C CA . ALA B 1 68 ? -11.977 -36.75 -16.141 1 98 68 ALA B CA 1
ATOM 2447 C C . ALA B 1 68 ? -11.086 -36.781 -17.375 1 98 68 ALA B C 1
ATOM 2449 O O . ALA B 1 68 ? -11.469 -37.312 -18.422 1 98 68 ALA B O 1
ATOM 2450 N N . GLY B 1 69 ? -9.922 -36.188 -17.266 1 97.81 69 GLY B N 1
ATOM 2451 C CA . GLY B 1 69 ? -8.977 -36.188 -18.359 1 97.81 69 GLY B CA 1
ATOM 2452 C C . GLY B 1 69 ? -9.234 -35.062 -19.359 1 97.81 69 GLY B C 1
ATOM 2453 O O . GLY B 1 69 ? -8.859 -35.188 -20.531 1 97.81 69 GLY B O 1
ATOM 2454 N N . GLU B 1 70 ? -9.852 -33.969 -18.891 1 98.12 70 GLU B N 1
ATOM 2455 C CA . GLU B 1 70 ? -10.234 -32.844 -19.734 1 98.12 70 GLU B CA 1
ATOM 2456 C C . GLU B 1 70 ? -9.68 -31.531 -19.203 1 98.12 70 GLU B C 1
ATOM 2458 O O . GLU B 1 70 ? -8.945 -31.516 -18.219 1 98.12 70 GLU B O 1
ATOM 2463 N N . GLY B 1 71 ? -9.945 -30.453 -19.984 1 97.81 71 GLY B N 1
ATOM 2464 C CA . GLY B 1 71 ? -9.602 -29.109 -19.531 1 97.81 71 GLY B CA 1
ATOM 2465 C C . GLY B 1 71 ? -8.102 -28.891 -19.406 1 97.81 71 GLY B C 1
ATOM 2466 O O . GLY B 1 71 ? -7.363 -29.094 -20.375 1 97.81 71 GLY B O 1
ATOM 2467 N N . LEU B 1 72 ? -7.703 -28.641 -18.172 1 98.5 72 LEU B N 1
ATOM 2468 C CA . LEU B 1 72 ? -6.305 -28.344 -17.906 1 98.5 72 LEU B CA 1
ATOM 2469 C C . LEU B 1 72 ? -5.414 -29.531 -18.25 1 98.5 72 LEU B C 1
ATOM 2471 O O . LEU B 1 72 ? -4.266 -29.359 -18.656 1 98.5 72 LEU B O 1
ATOM 2475 N N . LYS B 1 73 ? -5.91 -30.719 -18.125 1 98.19 73 LYS B N 1
ATOM 2476 C CA . LYS B 1 73 ? -5.133 -31.938 -18.312 1 98.19 73 LYS B CA 1
ATOM 2477 C C . LYS B 1 73 ? -4.719 -32.094 -19.766 1 98.19 73 LYS B C 1
ATOM 2479 O O . LYS B 1 73 ? -3.729 -32.781 -20.062 1 98.19 73 LYS B O 1
ATOM 2484 N N . ILE B 1 74 ? -5.461 -31.516 -20.703 1 97.75 74 ILE B N 1
ATOM 2485 C CA . ILE B 1 74 ? -5.164 -31.734 -22.109 1 97.75 74 ILE B CA 1
ATOM 2486 C C . ILE B 1 74 ? -4.832 -30.406 -22.781 1 97.75 74 ILE B C 1
ATOM 2488 O O . ILE B 1 74 ? -4.785 -30.312 -24.016 1 97.75 74 ILE B O 1
ATOM 2492 N N . ALA B 1 75 ? -4.719 -29.344 -22.062 1 97.62 75 ALA B N 1
ATOM 2493 C CA . ALA B 1 75 ? -4.375 -28.047 -22.625 1 97.62 75 ALA B CA 1
ATOM 2494 C C . ALA B 1 75 ? -3.061 -28.125 -23.406 1 97.62 75 ALA B C 1
ATOM 2496 O O . ALA B 1 75 ? -2.08 -28.703 -22.922 1 97.62 75 ALA B O 1
ATOM 2497 N N . GLU B 1 76 ? -2.951 -27.516 -24.484 1 96.81 76 GLU B N 1
ATOM 2498 C CA . GLU B 1 76 ? -1.798 -27.641 -25.375 1 96.81 76 GLU B CA 1
ATOM 2499 C C . GLU B 1 76 ? -0.706 -26.641 -25.016 1 96.81 76 GLU B C 1
ATOM 2501 O O . GLU B 1 76 ? 0.453 -26.812 -25.391 1 96.81 76 GLU B O 1
ATOM 2506 N N . SER B 1 77 ? -1.086 -25.547 -24.438 1 97.19 77 SER B N 1
ATOM 2507 C CA . SER B 1 77 ? -0.173 -24.5 -24 1 97.19 77 SER B CA 1
ATOM 2508 C C . SER B 1 77 ? -0.664 -23.859 -22.703 1 97.19 77 SER B C 1
ATOM 2510 O O . SER B 1 77 ? -1.803 -24.078 -22.281 1 97.19 77 SER B O 1
ATOM 2512 N N . LEU B 1 78 ? 0.156 -23.141 -22.141 1 97.44 78 LEU B N 1
ATOM 2513 C CA . LEU B 1 78 ? -0.274 -22.438 -20.938 1 97.44 78 LEU B CA 1
ATOM 2514 C C . LEU B 1 78 ? -1.34 -21.406 -21.25 1 97.44 78 LEU B C 1
ATOM 2516 O O . LEU B 1 78 ? -2.215 -21.125 -20.438 1 97.44 78 LEU B O 1
ATOM 2520 N N . TYR B 1 79 ? -1.187 -20.812 -22.406 1 97.38 79 TYR B N 1
ATOM 2521 C CA . TYR B 1 79 ? -2.246 -19.906 -22.844 1 97.38 79 TYR B CA 1
ATOM 2522 C C . TYR B 1 79 ? -3.58 -20.641 -22.938 1 97.38 79 TYR B C 1
ATOM 2524 O O . TYR B 1 79 ? -4.605 -20.125 -22.484 1 97.38 79 TYR B O 1
ATOM 2532 N N . ASP B 1 80 ? -3.588 -21.766 -23.516 1 98 80 ASP B N 1
ATOM 2533 C CA . ASP B 1 80 ? -4.801 -22.578 -23.594 1 98 80 ASP B CA 1
ATOM 2534 C C . ASP B 1 80 ? -5.328 -22.922 -22.203 1 98 80 ASP B C 1
ATOM 2536 O O . ASP B 1 80 ? -6.539 -22.938 -21.984 1 98 80 ASP B O 1
ATOM 2540 N N . ALA B 1 81 ? -4.391 -23.219 -21.359 1 98.5 81 ALA B N 1
ATOM 2541 C CA . ALA B 1 81 ? -4.781 -23.484 -19.969 1 98.5 81 ALA B CA 1
ATOM 2542 C C . ALA B 1 81 ? -5.477 -22.281 -19.359 1 98.5 81 ALA B C 1
ATOM 2544 O O . ALA B 1 81 ? -6.5 -22.422 -18.672 1 98.5 81 ALA B O 1
ATOM 2545 N N . ALA B 1 82 ? -4.91 -21.094 -19.562 1 98.5 82 ALA B N 1
ATOM 2546 C CA . ALA B 1 82 ? -5.527 -19.875 -19.062 1 98.5 82 ALA B CA 1
ATOM 2547 C C . ALA B 1 82 ? -6.926 -19.688 -19.641 1 98.5 82 ALA B C 1
ATOM 2549 O O . ALA B 1 82 ? -7.836 -19.234 -18.953 1 98.5 82 ALA B O 1
ATOM 2550 N N . ARG B 1 83 ? -7.098 -20.078 -20.875 1 98.19 83 ARG B N 1
ATOM 2551 C CA . ARG B 1 83 ? -8.398 -19.969 -21.516 1 98.19 83 ARG B CA 1
ATOM 2552 C C . ARG B 1 83 ? -9.391 -20.969 -20.922 1 98.19 83 ARG B C 1
ATOM 2554 O O . ARG B 1 83 ? -10.586 -20.672 -20.812 1 98.19 83 ARG B O 1
ATOM 2561 N N . VAL B 1 84 ? -8.875 -22.109 -20.594 1 98.56 84 VAL B N 1
ATOM 2562 C CA . VAL B 1 84 ? -9.711 -23.094 -19.922 1 98.56 84 VAL B CA 1
ATOM 2563 C C . VAL B 1 84 ? -10.234 -22.531 -18.609 1 98.56 84 VAL B C 1
ATOM 2565 O O . VAL B 1 84 ? -11.43 -22.625 -18.312 1 98.56 84 VAL B O 1
ATOM 2568 N N . VAL B 1 85 ? -9.375 -21.906 -17.828 1 98.62 85 VAL B N 1
ATOM 2569 C CA . VAL B 1 85 ? -9.781 -21.266 -16.578 1 98.62 85 VAL B CA 1
ATOM 2570 C C . VAL B 1 85 ? -10.812 -20.172 -16.859 1 98.62 85 VAL B C 1
ATOM 2572 O O . VAL B 1 85 ? -11.852 -20.109 -16.203 1 98.62 85 VAL B O 1
ATOM 2575 N N . GLY B 1 86 ? -10.5 -19.344 -17.828 1 98.38 86 GLY B N 1
ATOM 2576 C CA . GLY B 1 86 ? -11.422 -18.281 -18.203 1 98.38 86 GLY B CA 1
ATOM 2577 C C . GLY B 1 86 ? -12.797 -18.797 -18.609 1 98.38 86 GLY B C 1
ATOM 2578 O O . GLY B 1 86 ? -13.812 -18.219 -18.219 1 98.38 86 GLY B O 1
ATOM 2579 N N . LYS B 1 87 ? -12.828 -19.828 -19.391 1 97.81 87 LYS B N 1
ATOM 2580 C CA . LYS B 1 87 ? -14.086 -20.453 -19.812 1 97.81 87 LYS B CA 1
ATOM 2581 C C . LYS B 1 87 ? -14.891 -20.922 -18.594 1 97.81 87 LYS B C 1
ATOM 2583 O O . LYS B 1 87 ? -16.109 -20.797 -18.562 1 97.81 87 LYS B O 1
ATOM 2588 N N . MET B 1 88 ? -14.156 -21.516 -17.656 1 98.12 88 MET B N 1
ATOM 2589 C CA . MET B 1 88 ? -14.836 -22 -16.469 1 98.12 88 MET B CA 1
ATOM 2590 C C . MET B 1 88 ? -15.391 -20.844 -15.648 1 98.12 88 MET B C 1
ATOM 2592 O O . MET B 1 88 ? -16.469 -20.938 -15.07 1 98.12 88 MET B O 1
ATOM 2596 N N . VAL B 1 89 ? -14.664 -19.719 -15.578 1 97.06 89 VAL B N 1
ATOM 2597 C CA . VAL B 1 89 ? -15.133 -18.516 -14.891 1 97.06 89 VAL B CA 1
ATOM 2598 C C . VAL B 1 89 ? -16.422 -18.031 -15.539 1 97.06 89 VAL B C 1
ATOM 2600 O O . VAL B 1 89 ? -17.391 -17.719 -14.844 1 97.06 89 VAL B O 1
ATOM 2603 N N . ARG B 1 90 ? -16.453 -18.031 -16.844 1 95.94 90 ARG B N 1
ATOM 2604 C CA . ARG B 1 90 ? -17.641 -17.609 -17.578 1 95.94 90 ARG B CA 1
ATOM 2605 C C . ARG B 1 90 ? -18.812 -18.547 -17.328 1 95.94 90 ARG B C 1
ATOM 2607 O O . ARG B 1 90 ? -19.953 -18.109 -17.188 1 95.94 90 ARG B O 1
ATOM 2614 N N . HIS B 1 91 ? -18.5 -19.781 -17.328 1 96.44 91 HIS B N 1
ATOM 2615 C CA . HIS B 1 91 ? -19.531 -20.766 -17.047 1 96.44 91 HIS B CA 1
ATOM 2616 C C . HIS B 1 91 ? -20.203 -20.516 -15.703 1 96.44 91 HIS B C 1
ATOM 2618 O O . HIS B 1 91 ? -21.422 -20.5 -15.594 1 96.44 91 HIS B O 1
ATOM 2624 N N . VAL B 1 92 ? -19.375 -20.312 -14.672 1 95.56 92 VAL B N 1
ATOM 2625 C CA . VAL B 1 92 ? -19.891 -20.047 -13.328 1 95.56 92 VAL B CA 1
ATOM 2626 C C . VAL B 1 92 ? -20.641 -18.734 -13.305 1 95.56 92 VAL B C 1
ATOM 2628 O O . VAL B 1 92 ? -21.656 -18.594 -12.609 1 95.56 92 VAL B O 1
ATOM 2631 N N . SER B 1 93 ? -20.109 -17.734 -14.055 1 92.19 93 SER B N 1
ATOM 2632 C CA . SER B 1 93 ? -20.812 -16.453 -14.188 1 92.19 93 SER B CA 1
ATOM 2633 C C . SER B 1 93 ? -22.219 -16.641 -14.75 1 92.19 93 SER B C 1
ATOM 2635 O O . SER B 1 93 ? -23.172 -16.047 -14.25 1 92.19 93 SER B O 1
ATOM 2637 N N . ASP B 1 94 ? -22.328 -17.453 -15.75 1 92.06 94 ASP B N 1
ATOM 2638 C CA . ASP B 1 94 ? -23.625 -17.719 -16.391 1 92.06 94 ASP B CA 1
ATOM 2639 C C . ASP B 1 94 ? -24.578 -18.406 -15.422 1 92.06 94 ASP B C 1
ATOM 2641 O O . ASP B 1 94 ? -25.781 -18.172 -15.461 1 92.06 94 ASP B O 1
ATOM 2645 N N . LEU B 1 95 ? -24.062 -19.234 -14.594 1 90.06 95 LEU B N 1
ATOM 2646 C CA . LEU B 1 95 ? -24.875 -19.969 -13.633 1 90.06 95 LEU B CA 1
ATOM 2647 C C . LEU B 1 95 ? -25.406 -19.031 -12.539 1 90.06 95 LEU B C 1
ATOM 2649 O O . LEU B 1 95 ? -26.547 -19.156 -12.109 1 90.06 95 LEU B O 1
ATOM 2653 N N . ASP B 1 96 ? -24.547 -18.062 -12.172 1 88.62 96 ASP B N 1
ATOM 2654 C CA . ASP B 1 96 ? -24.828 -17.422 -10.891 1 88.62 96 ASP B CA 1
ATOM 2655 C C . ASP B 1 96 ? -25.062 -15.93 -11.07 1 88.62 96 ASP B C 1
ATOM 2657 O O . ASP B 1 96 ? -25.609 -15.266 -10.18 1 88.62 96 ASP B O 1
ATOM 2661 N N . ARG B 1 97 ? -24.672 -15.297 -12.133 1 81.62 97 ARG B N 1
ATOM 2662 C CA . ARG B 1 97 ? -24.578 -13.852 -12.273 1 81.62 97 ARG B CA 1
ATOM 2663 C C . ARG B 1 97 ? -25.938 -13.188 -12.086 1 81.62 97 ARG B C 1
ATOM 2665 O O . ARG B 1 97 ? -26.062 -12.195 -11.375 1 81.62 97 ARG B O 1
ATOM 2672 N N . GLU B 1 98 ? -26.891 -13.727 -12.789 1 82.31 98 GLU B N 1
ATOM 2673 C CA . GLU B 1 98 ? -28.234 -13.133 -12.719 1 82.31 98 GLU B CA 1
ATOM 2674 C C . GLU B 1 98 ? -28.734 -13.07 -11.281 1 82.31 98 GLU B C 1
ATOM 2676 O O . GLU B 1 98 ? -29.328 -12.078 -10.867 1 82.31 98 GLU B O 1
ATOM 2681 N N . PHE B 1 99 ? -28.438 -14.109 -10.625 1 83.5 99 PHE B N 1
ATOM 2682 C CA . PHE B 1 99 ? -28.906 -14.188 -9.25 1 83.5 99 PHE B CA 1
ATOM 2683 C C . PHE B 1 99 ? -28.109 -13.266 -8.344 1 83.5 99 PHE B C 1
ATOM 2685 O O . PHE B 1 99 ? -28.656 -12.648 -7.434 1 83.5 99 PHE B O 1
ATOM 2692 N N . LEU B 1 100 ? -26.859 -13.148 -8.57 1 81.5 100 LEU B N 1
ATOM 2693 C CA . LEU B 1 100 ? -26 -12.242 -7.816 1 81.5 100 LEU B CA 1
ATOM 2694 C C . LEU B 1 100 ? -26.438 -10.789 -8.016 1 81.5 100 LEU B C 1
ATOM 2696 O O . LEU B 1 100 ? -26.562 -10.039 -7.051 1 81.5 100 LEU B O 1
ATOM 2700 N N . GLU B 1 101 ? -26.641 -10.461 -9.234 1 80.81 101 GLU B N 1
ATOM 2701 C CA . GLU B 1 101 ? -26.969 -9.078 -9.57 1 80.81 101 GLU B CA 1
ATOM 2702 C C . GLU B 1 101 ? -28.344 -8.688 -9.008 1 80.81 101 GLU B C 1
ATOM 2704 O O . GLU B 1 101 ? -28.547 -7.543 -8.617 1 80.81 101 GLU B O 1
ATOM 2709 N N . ARG B 1 102 ? -29.266 -9.562 -9.008 1 80.5 102 ARG B N 1
ATOM 2710 C CA . ARG B 1 102 ? -30.562 -9.32 -8.406 1 80.5 102 ARG B CA 1
ATOM 2711 C C . ARG B 1 102 ? -30.422 -8.906 -6.945 1 80.5 102 ARG B C 1
ATOM 2713 O O . ARG B 1 102 ? -31.219 -8.109 -6.445 1 80.5 102 ARG B O 1
ATOM 2720 N N . ASP B 1 103 ? -29.484 -9.391 -6.305 1 81.06 103 ASP B N 1
ATOM 2721 C CA . ASP B 1 103 ? -29.266 -9.094 -4.891 1 81.06 103 ASP B CA 1
ATOM 2722 C C . ASP B 1 103 ? -28.203 -8.031 -4.699 1 81.06 103 ASP B C 1
ATOM 2724 O O . ASP B 1 103 ? -27.672 -7.863 -3.6 1 81.06 103 ASP B O 1
ATOM 2728 N N . LYS B 1 104 ? -27.719 -7.355 -5.734 1 82.19 104 LYS B N 1
ATOM 2729 C CA . LYS B 1 104 ? -26.828 -6.199 -5.742 1 82.19 104 LYS B CA 1
ATOM 2730 C C . LYS B 1 104 ? -25.406 -6.598 -5.391 1 82.19 104 LYS B C 1
ATOM 2732 O O . LYS B 1 104 ? -24.688 -5.848 -4.727 1 82.19 104 LYS B O 1
ATOM 2737 N N . PHE B 1 105 ? -25.219 -7.906 -5.723 1 77.44 105 PHE B N 1
ATOM 2738 C CA . PHE B 1 105 ? -23.828 -8.336 -5.605 1 77.44 105 PHE B CA 1
ATOM 2739 C C . PHE B 1 105 ? -23.141 -8.328 -6.969 1 77.44 105 PHE B C 1
ATOM 2741 O O . PHE B 1 105 ? -23.797 -8.492 -8 1 77.44 105 PHE B O 1
ATOM 2748 N N . SER B 1 106 ? -21.859 -8.055 -6.91 1 82.25 106 SER B N 1
ATOM 2749 C CA . SER B 1 106 ? -21.094 -8.062 -8.148 1 82.25 106 SER B CA 1
ATOM 2750 C C . SER B 1 106 ? -20.312 -9.367 -8.312 1 82.25 106 SER B C 1
ATOM 2752 O O . SER B 1 106 ? -19.906 -9.977 -7.328 1 82.25 106 SER B O 1
ATOM 2754 N N . PHE B 1 107 ? -20.328 -9.859 -9.539 1 86.94 107 PHE B N 1
ATOM 2755 C CA . PHE B 1 107 ? -19.5 -11.016 -9.852 1 86.94 107 PHE B CA 1
ATOM 2756 C C . PHE B 1 107 ? -18.016 -10.633 -9.828 1 86.94 107 PHE B C 1
ATOM 2758 O O . PHE B 1 107 ? -17.562 -9.828 -10.641 1 86.94 107 PHE B O 1
ATOM 2765 N N . ASN B 1 108 ? -17.375 -11.172 -8.828 1 90.06 108 ASN B N 1
ATOM 2766 C CA . ASN B 1 108 ? -15.977 -10.789 -8.672 1 90.06 108 ASN B CA 1
ATOM 2767 C C . ASN B 1 108 ? -15.117 -11.977 -8.242 1 90.06 108 ASN B C 1
ATOM 2769 O O . ASN B 1 108 ? -15.188 -12.422 -7.09 1 90.06 108 ASN B O 1
ATOM 2773 N N . CYS B 1 109 ? -14.344 -12.492 -9.18 1 93.81 109 CYS B N 1
ATOM 2774 C CA . CYS B 1 109 ? -13.328 -13.492 -8.867 1 93.81 109 CYS B CA 1
ATOM 2775 C C . CYS B 1 109 ? -12.141 -13.383 -9.82 1 93.81 109 CYS B C 1
ATOM 2777 O O . CYS B 1 109 ? -12.32 -13.148 -11.016 1 93.81 109 CYS B O 1
ATOM 2779 N N . HIS B 1 110 ? -10.969 -13.469 -9.297 1 96.75 110 HIS B N 1
ATOM 2780 C CA . HIS B 1 110 ? -9.719 -13.383 -10.039 1 96.75 110 HIS B CA 1
ATOM 2781 C C . HIS B 1 110 ? -8.852 -14.617 -9.812 1 96.75 110 HIS B C 1
ATOM 2783 O O . HIS B 1 110 ? -8.945 -15.258 -8.758 1 96.75 110 HIS B O 1
ATOM 2789 N N . PHE B 1 111 ? -8.078 -14.883 -10.805 1 98.12 111 PHE B N 1
ATOM 2790 C CA . PHE B 1 111 ? -7.191 -16.031 -10.672 1 98.12 111 PHE B CA 1
ATOM 2791 C C . PHE B 1 111 ? -5.785 -15.695 -11.148 1 98.12 111 PHE B C 1
ATOM 2793 O O . PHE B 1 111 ? -5.613 -14.961 -12.125 1 98.12 111 PHE B O 1
ATOM 2800 N N . VAL B 1 112 ? -4.832 -16.141 -10.469 1 98.69 112 VAL B N 1
ATOM 2801 C CA . VAL B 1 112 ? -3.467 -16.25 -10.969 1 98.69 112 VAL B CA 1
ATOM 2802 C C . VAL B 1 112 ? -3.184 -17.703 -11.391 1 98.69 112 VAL B C 1
ATOM 2804 O O . VAL B 1 112 ? -3.484 -18.641 -10.656 1 98.69 112 VAL B O 1
ATOM 2807 N N . LEU B 1 113 ? -2.725 -17.875 -12.555 1 98.88 113 LEU B N 1
ATOM 2808 C CA . LEU B 1 113 ? -2.342 -19.188 -13.062 1 98.88 113 LEU B CA 1
ATOM 2809 C C . LEU B 1 113 ? -0.851 -19.234 -13.375 1 98.88 113 LEU B C 1
ATOM 2811 O O . LEU B 1 113 ? -0.372 -18.484 -14.242 1 98.88 113 LEU B O 1
ATOM 2815 N N . GLY B 1 114 ? -0.104 -20.016 -12.648 1 98.81 114 GLY B N 1
ATOM 2816 C CA . GLY B 1 114 ? 1.282 -20.312 -12.961 1 98.81 114 GLY B CA 1
ATOM 2817 C C . GLY B 1 114 ? 1.517 -21.781 -13.266 1 98.81 114 GLY B C 1
ATOM 2818 O O . GLY B 1 114 ? 0.813 -22.656 -12.75 1 98.81 114 GLY B O 1
ATOM 2819 N N . GLY B 1 115 ? 2.488 -22.016 -14.117 1 98.44 115 GLY B N 1
ATOM 2820 C CA . GLY B 1 115 ? 2.783 -23.422 -14.367 1 98.44 115 GLY B CA 1
ATOM 2821 C C . GLY B 1 115 ? 3.674 -23.625 -15.578 1 98.44 115 GLY B C 1
ATOM 2822 O O . GLY B 1 115 ? 4.367 -22.719 -16.016 1 98.44 115 GLY B O 1
ATOM 2823 N N . GLN B 1 116 ? 3.68 -24.922 -15.969 1 98.62 116 GLN B N 1
ATOM 2824 C CA . GLN B 1 116 ? 4.496 -25.344 -17.094 1 98.62 116 GLN B CA 1
ATOM 2825 C C . GLN B 1 116 ? 3.955 -26.625 -17.719 1 98.62 116 GLN B C 1
ATOM 2827 O O . GLN B 1 116 ? 3.477 -27.516 -17 1 98.62 116 GLN B O 1
ATOM 2832 N N . ILE B 1 117 ? 3.916 -26.672 -18.969 1 98.31 117 ILE B N 1
ATOM 2833 C CA . ILE B 1 117 ? 3.682 -27.891 -19.75 1 98.31 117 ILE B CA 1
ATOM 2834 C C . ILE B 1 117 ? 4.988 -28.359 -20.375 1 98.31 117 ILE B C 1
ATOM 2836 O O . ILE B 1 117 ? 5.781 -27.531 -20.859 1 98.31 117 ILE B O 1
ATOM 2840 N N . LYS B 1 118 ? 5.246 -29.656 -20.391 1 97.69 118 LYS B N 1
ATOM 2841 C CA . LYS B 1 118 ? 6.473 -30.203 -20.969 1 97.69 118 LYS B CA 1
ATOM 2842 C C . LYS B 1 118 ? 6.73 -29.641 -22.359 1 97.69 118 LYS B C 1
ATOM 2844 O O . LYS B 1 118 ? 5.824 -29.594 -23.188 1 97.69 118 LYS B O 1
ATOM 2849 N N . GLY B 1 119 ? 7.977 -29.125 -22.547 1 96.44 119 GLY B N 1
ATOM 2850 C CA . GLY B 1 119 ? 8.344 -28.578 -23.844 1 96.44 119 GLY B CA 1
ATOM 2851 C C . GLY B 1 119 ? 8.211 -27.062 -23.906 1 96.44 119 GLY B C 1
ATOM 2852 O O . GLY B 1 119 ? 8.664 -26.438 -24.875 1 96.44 119 GLY B O 1
ATOM 2853 N N . GLU B 1 120 ? 7.516 -26.484 -22.922 1 96.69 120 GLU B N 1
ATOM 2854 C CA . GLU B 1 120 ? 7.367 -25.031 -22.875 1 96.69 120 GLU B CA 1
ATOM 2855 C C . GLU B 1 120 ? 7.957 -24.469 -21.578 1 96.69 120 GLU B C 1
ATOM 2857 O O . GLU B 1 120 ? 8.086 -25.188 -20.578 1 96.69 120 GLU B O 1
ATOM 2862 N N . ASP B 1 121 ? 8.344 -23.219 -21.641 1 97.06 121 ASP B N 1
ATOM 2863 C CA . ASP B 1 121 ? 8.828 -22.531 -20.438 1 97.06 121 ASP B CA 1
ATOM 2864 C C . ASP B 1 121 ? 7.688 -22.25 -19.469 1 97.06 121 ASP B C 1
ATOM 2866 O O . ASP B 1 121 ? 6.527 -22.156 -19.875 1 97.06 121 ASP B O 1
ATOM 2870 N N . PRO B 1 122 ? 7.969 -22.188 -18.219 1 98.06 122 PRO B N 1
ATOM 2871 C CA . PRO B 1 122 ? 6.926 -21.734 -17.297 1 98.06 122 PRO B CA 1
ATOM 2872 C C . PRO B 1 122 ? 6.375 -20.359 -17.641 1 98.06 122 PRO B C 1
ATOM 2874 O O . PRO B 1 122 ? 7.078 -19.547 -18.234 1 98.06 122 PRO B O 1
ATOM 2877 N N . ASP B 1 123 ? 5.199 -20.156 -17.281 1 98.25 123 ASP B N 1
ATOM 2878 C CA . ASP B 1 123 ? 4.566 -18.875 -17.531 1 98.25 123 ASP B CA 1
ATOM 2879 C C . ASP B 1 123 ? 3.57 -18.516 -16.422 1 98.25 123 ASP B C 1
ATOM 2881 O O . ASP B 1 123 ? 3.283 -19.344 -15.555 1 98.25 123 ASP B O 1
ATOM 2885 N N . LEU B 1 124 ? 3.16 -17.312 -16.406 1 98.62 124 LEU B N 1
ATOM 2886 C CA . LEU B 1 124 ? 2.32 -16.75 -15.359 1 98.62 124 LEU B CA 1
ATOM 2887 C C . LEU B 1 124 ? 1.236 -15.859 -15.953 1 98.62 124 LEU B C 1
ATOM 28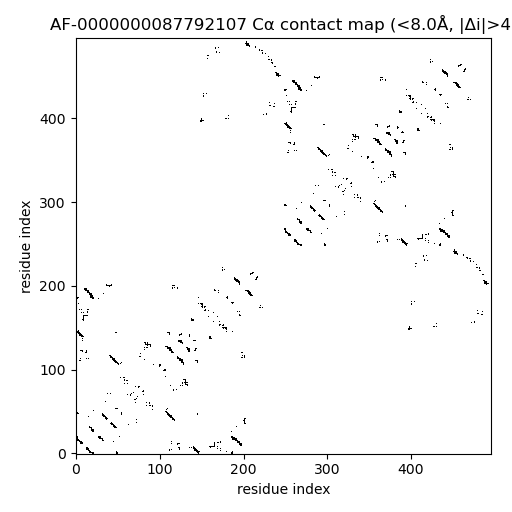89 O O . LEU B 1 124 ? 1.534 -14.938 -16.719 1 98.62 124 LEU B O 1
ATOM 2893 N N . TYR B 1 125 ? -0.02 -16.141 -15.625 1 98.56 125 TYR B N 1
ATOM 2894 C CA . TYR B 1 125 ? -1.156 -15.414 -16.172 1 98.56 125 TYR B CA 1
ATOM 2895 C C . TYR B 1 125 ? -2.059 -14.891 -15.055 1 98.56 125 TYR B C 1
ATOM 2897 O O . TYR B 1 125 ? -2.195 -15.531 -14.016 1 98.56 125 TYR B O 1
ATOM 2905 N N . LEU B 1 126 ? -2.619 -13.758 -15.289 1 98.25 126 LEU B N 1
ATOM 2906 C CA . LEU B 1 126 ? -3.773 -13.258 -14.547 1 98.25 126 LEU B CA 1
ATOM 2907 C C . LEU B 1 126 ? -5.062 -13.484 -15.336 1 98.25 126 LEU B C 1
ATOM 2909 O O . LEU B 1 126 ? -5.125 -13.18 -16.531 1 98.25 126 LEU B O 1
ATOM 2913 N N . VAL B 1 127 ? -6.043 -14.102 -14.719 1 98.06 127 VAL B N 1
ATOM 2914 C CA . VAL B 1 127 ? -7.348 -14.266 -15.352 1 98.06 127 VAL B CA 1
ATOM 2915 C C . VAL B 1 127 ? -8.367 -13.352 -14.68 1 98.06 127 VAL B C 1
ATOM 2917 O O . VAL B 1 127 ? -8.648 -13.492 -13.484 1 98.06 127 VAL B O 1
ATOM 2920 N N . TYR B 1 128 ? -9 -12.492 -15.453 1 96.25 128 TYR B N 1
ATOM 2921 C CA . TYR B 1 128 ? -9.945 -11.5 -14.953 1 96.25 128 TYR B CA 1
ATOM 2922 C C . TYR B 1 128 ? -11.344 -12.102 -14.82 1 96.25 128 TYR B C 1
ATOM 2924 O O . TYR B 1 128 ? -11.609 -13.195 -15.336 1 96.25 128 TYR B O 1
ATOM 2932 N N . PRO B 1 129 ? -12.18 -11.297 -14.148 1 93.75 129 PRO B N 1
ATOM 2933 C CA . PRO B 1 129 ? -13.539 -11.797 -13.93 1 93.75 129 PRO B CA 1
ATOM 2934 C C . PRO B 1 129 ? -14.273 -12.109 -15.234 1 93.75 129 PRO B C 1
ATOM 2936 O O . PRO B 1 129 ? -15 -13.094 -15.32 1 93.75 129 PRO B O 1
ATOM 2939 N N . PRO B 1 130 ? -14.086 -11.367 -16.359 1 93.5 130 PRO B N 1
ATOM 2940 C CA . PRO B 1 130 ? -14.742 -11.727 -17.609 1 93.5 130 PRO B CA 1
ATOM 2941 C C . PRO B 1 130 ? -14.148 -12.992 -18.25 1 93.5 130 PRO B C 1
ATOM 2943 O O . PRO B 1 130 ? -14.695 -13.508 -19.219 1 93.5 130 PRO B O 1
ATOM 2946 N N . GLY B 1 131 ? -13.039 -13.445 -17.719 1 95.31 131 GLY B N 1
ATOM 2947 C CA . GLY B 1 131 ? -12.469 -14.695 -18.188 1 95.31 131 GLY B CA 1
ATOM 2948 C C . GLY B 1 131 ? -11.266 -14.5 -19.094 1 95.31 131 GLY B C 1
ATOM 2949 O O . GLY B 1 131 ? -10.672 -15.477 -19.562 1 95.31 131 GLY B O 1
ATOM 2950 N N . ASN B 1 132 ? -10.906 -13.273 -19.391 1 96.62 132 ASN B N 1
ATOM 2951 C CA . ASN B 1 132 ? -9.766 -13.008 -20.266 1 96.62 132 ASN B CA 1
ATOM 2952 C C . ASN B 1 132 ? -8.453 -13.055 -19.484 1 96.62 132 ASN B C 1
ATOM 2954 O O . ASN B 1 132 ? -8.383 -12.602 -18.344 1 96.62 132 ASN B O 1
ATOM 2958 N N . PRO B 1 133 ? -7.469 -13.594 -20.141 1 97.25 133 PRO B N 1
ATOM 2959 C CA . PRO B 1 133 ? -6.176 -13.727 -19.469 1 97.25 133 PRO B CA 1
ATOM 2960 C C . PRO B 1 133 ? -5.219 -12.578 -19.797 1 97.25 133 PRO B C 1
ATOM 2962 O O . PRO B 1 133 ? -5.277 -12.016 -20.891 1 97.25 133 PRO B O 1
ATOM 2965 N N . LEU B 1 134 ? -4.398 -12.227 -18.859 1 96.88 134 LEU B N 1
ATOM 2966 C CA . LEU B 1 134 ? -3.266 -11.32 -19.016 1 96.88 134 LEU B CA 1
ATOM 2967 C C . LEU B 1 134 ? -1.957 -12.023 -18.672 1 96.88 134 LEU B C 1
ATOM 2969 O O . LEU B 1 134 ? -1.779 -12.5 -17.547 1 96.88 134 LEU B O 1
ATOM 2973 N N . ARG B 1 135 ? -1.076 -12.07 -19.625 1 96.94 135 ARG B N 1
ATOM 2974 C CA . ARG B 1 135 ? 0.207 -12.742 -19.453 1 96.94 135 ARG B CA 1
ATOM 2975 C C . ARG B 1 135 ? 1.228 -11.812 -18.797 1 96.94 135 ARG B C 1
ATOM 2977 O O . ARG B 1 135 ? 1.319 -10.641 -19.156 1 96.94 135 ARG B O 1
ATOM 2984 N N . SER B 1 136 ? 1.954 -12.367 -17.844 1 96.12 136 SER B N 1
ATOM 2985 C CA . SER B 1 136 ? 3.082 -11.609 -17.312 1 96.12 136 SER B CA 1
ATOM 2986 C C . SER B 1 136 ? 4.199 -11.492 -18.344 1 96.12 136 SER B C 1
ATOM 2988 O O . SER B 1 136 ? 4.312 -12.32 -19.25 1 96.12 136 SER B O 1
ATOM 2990 N N . SER B 1 137 ? 4.957 -10.445 -18.234 1 95.12 137 SER B N 1
ATOM 2991 C CA . SER B 1 137 ? 6.09 -10.227 -19.125 1 95.12 137 SER B CA 1
ATOM 2992 C C . SER B 1 137 ? 7.395 -10.102 -18.344 1 95.12 137 SER B C 1
ATOM 2994 O O . SER B 1 137 ? 7.383 -10.062 -17.109 1 95.12 137 SER B O 1
ATOM 2996 N N . THR B 1 138 ? 8.477 -10.047 -19.062 1 94.56 138 THR B N 1
ATOM 2997 C CA . THR B 1 138 ? 9.773 -9.883 -18.422 1 94.56 138 THR B CA 1
ATOM 2998 C C . THR B 1 138 ? 9.883 -8.516 -17.766 1 94.56 138 THR B C 1
ATOM 3000 O O . THR B 1 138 ? 10.594 -8.359 -16.766 1 94.56 138 THR B O 1
ATOM 3003 N N . ASP B 1 139 ? 9.195 -7.539 -18.297 1 93.88 139 ASP B N 1
ATOM 3004 C CA . ASP B 1 139 ? 9.211 -6.195 -17.734 1 93.88 139 ASP B CA 1
ATOM 3005 C C . ASP B 1 139 ? 8.234 -6.078 -16.562 1 93.88 139 ASP B C 1
ATOM 3007 O O . ASP B 1 139 ? 8.367 -5.184 -15.727 1 93.88 139 ASP B O 1
ATOM 3011 N N . SER B 1 140 ? 7.227 -6.918 -16.562 1 95.56 140 SER B N 1
ATOM 3012 C CA . SER B 1 140 ? 6.258 -7.051 -15.484 1 95.56 140 SER B CA 1
ATOM 3013 C C . SER B 1 140 ? 6.18 -8.492 -14.984 1 95.56 140 SER B C 1
ATOM 3015 O O . SER B 1 140 ? 5.207 -9.195 -15.25 1 95.56 140 SER B O 1
ATOM 3017 N N . PRO B 1 141 ? 7.133 -8.828 -14.188 1 97.69 141 PRO B N 1
ATOM 3018 C CA . PRO B 1 141 ? 7.359 -10.258 -13.945 1 97.69 141 PRO B CA 1
ATOM 3019 C C . PRO B 1 141 ? 6.547 -10.789 -12.766 1 97.69 141 PRO B C 1
ATOM 3021 O O . PRO B 1 141 ? 6.867 -11.852 -12.227 1 97.69 141 PRO B O 1
ATOM 3024 N N . TYR B 1 142 ? 5.602 -10.008 -12.297 1 98.5 142 TYR B N 1
ATOM 3025 C CA . TYR B 1 142 ? 4.742 -10.539 -11.25 1 98.5 142 TYR B CA 1
ATOM 3026 C C . TYR B 1 142 ? 3.309 -10.062 -11.414 1 98.5 142 TYR B C 1
ATOM 3028 O O . TYR B 1 142 ? 3.061 -9.047 -12.07 1 98.5 142 TYR B O 1
ATOM 3036 N N . VAL B 1 143 ? 2.404 -10.852 -10.891 1 98.19 143 VAL B N 1
ATOM 3037 C CA . VAL B 1 143 ? 0.985 -10.508 -10.891 1 98.19 143 VAL B CA 1
ATOM 3038 C C . VAL B 1 143 ? 0.423 -10.633 -9.477 1 98.19 143 VAL B C 1
ATOM 3040 O O . VAL B 1 143 ? 0.906 -11.438 -8.672 1 98.19 143 VAL B O 1
ATOM 3043 N N . GLN B 1 144 ? -0.495 -9.773 -9.219 1 98.25 144 GLN B N 1
ATOM 3044 C CA . GLN B 1 144 ? -1.135 -9.75 -7.91 1 98.25 144 GLN B CA 1
ATOM 3045 C C . GLN B 1 144 ? -2.654 -9.773 -8.039 1 98.25 144 GLN B C 1
ATOM 3047 O O . GLN B 1 144 ? -3.209 -9.258 -9.008 1 98.25 144 GLN B O 1
ATOM 3052 N N . ILE B 1 145 ? -3.322 -10.359 -7.059 1 97.56 145 ILE B N 1
ATOM 3053 C CA . ILE B 1 145 ? -4.777 -10.273 -6.961 1 97.56 145 ILE B CA 1
ATOM 3054 C C . ILE B 1 145 ? -5.184 -10.055 -5.508 1 97.56 145 ILE B C 1
ATOM 3056 O O . ILE B 1 145 ? -4.48 -10.484 -4.586 1 97.56 145 ILE B O 1
ATOM 3060 N N . GLY B 1 146 ? -6.336 -9.383 -5.32 1 95.81 146 GLY B N 1
ATOM 3061 C CA . GLY B 1 146 ? -6.789 -9.047 -3.98 1 95.81 146 GLY B CA 1
ATOM 3062 C C . GLY B 1 146 ? -6.246 -7.719 -3.486 1 95.81 146 GLY B C 1
ATOM 3063 O O . GLY B 1 146 ? -6.355 -6.703 -4.176 1 95.81 146 GLY B O 1
ATOM 3064 N N . GLU B 1 147 ? -5.727 -7.672 -2.27 1 95.56 147 GLU B N 1
ATOM 3065 C CA . GLU B 1 147 ? -5.164 -6.461 -1.681 1 95.56 147 GLU B CA 1
ATOM 3066 C C . GLU B 1 147 ? -3.748 -6.207 -2.191 1 95.56 147 GLU B C 1
ATOM 3068 O O . GLU B 1 147 ? -2.77 -6.5 -1.503 1 95.56 147 GLU B O 1
ATOM 3073 N N . THR B 1 148 ? -3.654 -5.484 -3.273 1 96.69 148 THR B N 1
ATOM 3074 C CA . THR B 1 148 ? -2.424 -5.508 -4.059 1 96.69 148 THR B CA 1
ATOM 3075 C C . THR B 1 148 ? -1.54 -4.312 -3.715 1 96.69 148 THR B C 1
ATOM 3077 O O . THR B 1 148 ? -0.387 -4.246 -4.145 1 96.69 148 THR B O 1
ATOM 3080 N N . LYS B 1 149 ? -2.031 -3.381 -2.934 1 96.81 149 LYS B N 1
ATOM 3081 C CA . LYS B 1 149 ? -1.345 -2.092 -2.883 1 96.81 149 LYS B CA 1
ATOM 3082 C C . LYS B 1 149 ? -0.308 -2.064 -1.765 1 96.81 149 LYS B C 1
ATOM 3084 O O . LYS B 1 149 ? 0.811 -1.585 -1.96 1 96.81 149 LYS B O 1
ATOM 3089 N N . TYR B 1 150 ? -0.55 -2.643 -0.57 1 97 150 TYR B N 1
ATOM 3090 C CA . TYR B 1 150 ? 0.292 -2.514 0.614 1 97 150 TYR B CA 1
ATOM 3091 C C . TYR B 1 150 ? 1.682 -3.086 0.36 1 97 150 TYR B C 1
ATOM 3093 O O . TYR B 1 150 ? 2.688 -2.486 0.749 1 97 150 TYR B O 1
ATOM 3101 N N . GLY B 1 151 ? 1.724 -4.23 -0.26 1 97.06 151 GLY B N 1
ATOM 3102 C CA . GLY B 1 151 ? 2.986 -4.93 -0.436 1 97.06 151 GLY B CA 1
ATOM 3103 C C . GLY B 1 151 ? 3.627 -4.676 -1.787 1 97.06 151 GLY B C 1
ATOM 3104 O O . GLY B 1 151 ? 4.727 -5.164 -2.061 1 97.06 151 GLY B O 1
ATOM 3105 N N . ARG B 1 152 ? 3.057 -3.887 -2.611 1 97.38 152 ARG B N 1
ATOM 3106 C CA . ARG B 1 152 ? 3.479 -3.711 -3.998 1 97.38 152 ARG B CA 1
ATOM 3107 C C . ARG B 1 152 ? 4.824 -3 -4.074 1 97.38 152 ARG B C 1
ATOM 3109 O O . ARG B 1 152 ? 5.688 -3.379 -4.867 1 97.38 152 ARG B O 1
ATOM 3116 N N . PRO B 1 153 ? 5.164 -1.999 -3.236 1 96.5 153 PRO B N 1
ATOM 3117 C CA . PRO B 1 153 ? 6.406 -1.247 -3.41 1 96.5 153 PRO B CA 1
ATOM 3118 C C . PRO B 1 153 ? 7.648 -2.125 -3.285 1 96.5 153 PRO B C 1
ATOM 3120 O O . PRO B 1 153 ? 8.648 -1.896 -3.977 1 96.5 153 PRO B O 1
ATOM 3123 N N . ILE B 1 154 ? 7.586 -3.102 -2.379 1 97.31 154 ILE B N 1
ATOM 3124 C CA . ILE B 1 154 ? 8.758 -3.951 -2.182 1 97.31 154 ILE B CA 1
ATOM 3125 C C . ILE B 1 154 ? 8.984 -4.812 -3.424 1 97.31 154 ILE B C 1
ATOM 3127 O O . ILE B 1 154 ? 10.125 -5.117 -3.775 1 97.31 154 ILE B O 1
ATOM 3131 N N . LEU B 1 155 ? 7.957 -5.227 -4.094 1 97.81 155 LEU B N 1
ATOM 3132 C CA . LEU B 1 155 ? 8.062 -6 -5.324 1 97.81 155 LEU B CA 1
ATOM 3133 C C . LEU B 1 155 ? 8.602 -5.141 -6.465 1 97.81 155 LEU B C 1
ATOM 3135 O O . LEU B 1 155 ? 9.516 -5.555 -7.18 1 97.81 155 LEU B O 1
ATOM 3139 N N . ASP B 1 156 ? 8.039 -3.936 -6.594 1 96.19 156 ASP B N 1
ATOM 3140 C CA . ASP B 1 156 ? 8.445 -3.006 -7.645 1 96.19 156 ASP B CA 1
ATOM 3141 C C . ASP B 1 156 ? 9.938 -2.701 -7.559 1 96.19 156 ASP B C 1
ATOM 3143 O O . ASP B 1 156 ? 10.594 -2.492 -8.586 1 96.19 156 ASP B O 1
ATOM 3147 N N . ARG B 1 157 ? 10.414 -2.672 -6.363 1 93.38 157 ARG B N 1
ATOM 3148 C CA . ARG B 1 157 ? 11.805 -2.279 -6.145 1 93.38 157 ARG B CA 1
ATOM 3149 C C . ARG B 1 157 ? 12.742 -3.469 -6.32 1 93.38 157 ARG B C 1
ATOM 3151 O O . ARG B 1 157 ? 13.906 -3.297 -6.68 1 93.38 157 ARG B O 1
ATOM 3158 N N . GLY B 1 158 ? 12.258 -4.633 -6.129 1 95.19 158 GLY B N 1
ATOM 3159 C CA . GLY B 1 158 ? 13.188 -5.738 -5.914 1 95.19 158 GLY B CA 1
ATOM 3160 C C . GLY B 1 158 ? 13.172 -6.754 -7.043 1 95.19 158 GLY B C 1
ATOM 3161 O O . GLY B 1 158 ? 14.203 -7.355 -7.352 1 95.19 158 GLY B O 1
ATOM 3162 N N . ILE B 1 159 ? 12.086 -6.957 -7.664 1 96.88 159 ILE B N 1
ATOM 3163 C CA . ILE B 1 159 ? 11.938 -8.094 -8.562 1 96.88 159 ILE B CA 1
ATOM 3164 C C . ILE B 1 159 ? 12.453 -7.723 -9.953 1 96.88 159 ILE B C 1
ATOM 3166 O O . ILE B 1 159 ? 11.969 -6.762 -10.562 1 96.88 159 ILE B O 1
ATOM 3170 N N . LYS B 1 160 ? 13.391 -8.422 -10.391 1 96.69 160 LYS B N 1
ATOM 3171 C CA . LYS B 1 160 ? 13.898 -8.375 -11.758 1 96.69 160 LYS B CA 1
ATOM 3172 C C . LYS B 1 160 ? 13.93 -9.766 -12.383 1 96.69 160 LYS B C 1
ATOM 3174 O O . LYS B 1 160 ? 14.578 -10.672 -11.859 1 96.69 160 LYS B O 1
ATOM 3179 N N . TYR B 1 161 ? 13.297 -9.859 -13.508 1 97.31 161 TYR B N 1
ATOM 3180 C CA . TYR B 1 161 ? 13.148 -11.164 -14.148 1 97.31 161 TYR B CA 1
ATOM 3181 C C . TYR B 1 161 ? 14.508 -11.828 -14.352 1 97.31 161 TYR B C 1
ATOM 3183 O O . TYR B 1 161 ? 14.695 -12.992 -14 1 97.31 161 TYR B O 1
ATOM 3191 N N . ALA B 1 162 ? 15.453 -11.125 -14.859 1 96.25 162 ALA B N 1
ATOM 3192 C CA . ALA B 1 162 ? 16.703 -11.688 -15.375 1 96.25 162 ALA B CA 1
ATOM 3193 C C . ALA B 1 162 ? 17.656 -12.016 -14.242 1 96.25 162 ALA B C 1
ATOM 3195 O O . ALA B 1 162 ? 18.531 -12.875 -14.398 1 96.25 162 ALA B O 1
ATOM 3196 N N . SER B 1 163 ? 17.422 -11.375 -13.039 1 96.88 163 SER B N 1
ATOM 3197 C CA . SER B 1 163 ? 18.5 -11.5 -12.07 1 96.88 163 SER B CA 1
ATOM 3198 C C . SER B 1 163 ? 17.984 -11.977 -10.719 1 96.88 163 SER B C 1
ATOM 3200 O O . SER B 1 163 ? 18.766 -12.398 -9.867 1 96.88 163 SER B O 1
ATOM 3202 N N . THR B 1 164 ? 16.703 -11.945 -10.492 1 97.31 164 THR B N 1
ATOM 3203 C CA . THR B 1 164 ? 16.172 -12.383 -9.211 1 97.31 164 THR B CA 1
ATOM 3204 C C . THR B 1 164 ? 16.094 -13.906 -9.148 1 97.31 164 THR B C 1
ATOM 3206 O O . THR B 1 164 ? 15.453 -14.539 -9.992 1 97.31 164 THR B O 1
ATOM 3209 N N . SER B 1 165 ? 16.75 -14.5 -8.148 1 97.69 165 SER B N 1
ATOM 3210 C CA . SER B 1 165 ? 16.688 -15.945 -7.961 1 97.69 165 SER B CA 1
ATOM 3211 C C . SER B 1 165 ? 15.328 -16.359 -7.383 1 97.69 165 SER B C 1
ATOM 3213 O O . SER B 1 165 ? 14.586 -15.523 -6.863 1 97.69 165 SER B O 1
ATOM 3215 N N . LEU B 1 166 ? 15.047 -17.641 -7.445 1 97.94 166 LEU B N 1
ATOM 3216 C CA . LEU B 1 166 ? 13.812 -18.172 -6.883 1 97.94 166 LEU B CA 1
ATOM 3217 C C . LEU B 1 166 ? 13.758 -17.938 -5.375 1 97.94 166 LEU B C 1
ATOM 3219 O O . LEU B 1 166 ? 12.719 -17.547 -4.836 1 97.94 166 LEU B O 1
ATOM 3223 N N . GLU B 1 167 ? 14.828 -18.172 -4.719 1 96.69 167 GLU B N 1
ATOM 3224 C CA . GLU B 1 167 ? 14.891 -18.016 -3.27 1 96.69 167 GLU B CA 1
ATOM 3225 C C . GLU B 1 167 ? 14.695 -16.562 -2.863 1 96.69 167 GLU B C 1
ATOM 3227 O O . GLU B 1 167 ? 14 -16.281 -1.89 1 96.69 167 GLU B O 1
ATOM 3232 N N . ALA B 1 168 ? 15.32 -15.672 -3.564 1 97.12 168 ALA B N 1
ATOM 3233 C CA . ALA B 1 168 ? 15.133 -14.25 -3.301 1 97.12 168 ALA B CA 1
ATOM 3234 C C . ALA B 1 168 ? 13.688 -13.836 -3.545 1 97.12 168 ALA B C 1
ATOM 3236 O O . ALA B 1 168 ? 13.102 -13.094 -2.748 1 97.12 168 ALA B O 1
ATOM 3237 N N . ALA B 1 169 ? 13.141 -14.32 -4.668 1 98.31 169 ALA B N 1
ATOM 3238 C CA . ALA B 1 169 ? 11.75 -14.016 -5.004 1 98.31 169 ALA B CA 1
ATOM 3239 C C . ALA B 1 169 ? 10.805 -14.492 -3.902 1 98.31 169 ALA B C 1
ATOM 3241 O O . ALA B 1 169 ? 9.82 -13.82 -3.594 1 98.31 169 ALA B O 1
ATOM 3242 N N . ALA B 1 170 ? 11.102 -15.617 -3.371 1 98 170 ALA B N 1
ATOM 3243 C CA . ALA B 1 170 ? 10.289 -16.141 -2.277 1 98 170 ALA B CA 1
ATOM 3244 C C . ALA B 1 170 ? 10.312 -15.211 -1.072 1 98 170 ALA B C 1
ATOM 3246 O O . ALA B 1 170 ? 9.289 -14.992 -0.423 1 98 170 ALA B O 1
ATOM 3247 N N . LYS B 1 171 ? 11.445 -14.711 -0.771 1 97.38 171 LYS B N 1
ATOM 3248 C CA . LYS B 1 171 ? 11.57 -13.758 0.326 1 97.38 171 LYS B CA 1
ATOM 3249 C C . LYS B 1 171 ? 10.758 -12.492 0.046 1 97.38 171 LYS B C 1
ATOM 3251 O O . LYS B 1 171 ? 10.047 -12 0.924 1 97.38 171 LYS B O 1
ATOM 3256 N N . TYR B 1 172 ? 10.898 -11.969 -1.195 1 98.06 172 TYR B N 1
ATOM 3257 C CA . TYR B 1 172 ? 10.117 -10.797 -1.582 1 98.06 172 TYR B CA 1
ATOM 3258 C C . TYR B 1 172 ? 8.625 -11.062 -1.443 1 98.06 172 TYR B C 1
ATOM 3260 O O . TYR B 1 172 ? 7.863 -10.195 -1.007 1 98.06 172 TYR B O 1
ATOM 3268 N N . ALA B 1 173 ? 8.219 -12.258 -1.834 1 98.38 173 ALA B N 1
ATOM 3269 C CA . ALA B 1 173 ? 6.809 -12.625 -1.728 1 98.38 173 ALA B CA 1
ATOM 3270 C C . ALA B 1 173 ? 6.344 -12.594 -0.275 1 98.38 173 ALA B C 1
ATOM 3272 O O . ALA B 1 173 ? 5.293 -12.031 0.033 1 98.38 173 ALA B O 1
ATOM 3273 N N . LEU B 1 174 ? 7.09 -13.156 0.595 1 97.5 174 LEU B N 1
ATOM 3274 C CA . LEU B 1 174 ? 6.727 -13.211 2.006 1 97.5 174 LEU B CA 1
ATOM 3275 C C . LEU B 1 174 ? 6.703 -11.812 2.619 1 97.5 174 LEU B C 1
ATOM 3277 O O . LEU B 1 174 ? 5.832 -11.5 3.432 1 97.5 174 LEU B O 1
ATOM 3281 N N . ILE B 1 175 ? 7.633 -10.984 2.244 1 97.38 175 ILE B N 1
ATOM 3282 C CA . ILE B 1 175 ? 7.688 -9.617 2.752 1 97.38 175 ILE B CA 1
ATOM 3283 C C . ILE B 1 175 ? 6.48 -8.828 2.248 1 97.38 175 ILE B C 1
ATOM 3285 O O . ILE B 1 175 ? 5.914 -8.016 2.98 1 97.38 175 ILE B O 1
ATOM 3289 N N . SER B 1 176 ? 6.195 -9.016 0.979 1 97.94 176 SER B N 1
ATOM 3290 C CA . SER B 1 176 ? 5 -8.383 0.433 1 97.94 176 SER B CA 1
ATOM 3291 C C . SER B 1 176 ? 3.76 -8.766 1.229 1 97.94 176 SER B C 1
ATOM 3293 O O . SER B 1 176 ? 2.943 -7.902 1.571 1 97.94 176 SER B O 1
ATOM 3295 N N . LEU B 1 177 ? 3.627 -10.047 1.522 1 97.75 177 LEU B N 1
ATOM 3296 C CA . LEU B 1 177 ? 2.504 -10.523 2.32 1 97.75 177 LEU B CA 1
ATOM 3297 C C . LEU B 1 177 ? 2.559 -9.953 3.734 1 97.75 177 LEU B C 1
ATOM 3299 O O . LEU B 1 177 ? 1.533 -9.547 4.285 1 97.75 177 LEU B O 1
ATOM 3303 N N . ASP B 1 178 ? 3.707 -9.969 4.297 1 96.25 178 ASP B N 1
ATOM 3304 C CA . ASP B 1 178 ? 3.895 -9.422 5.641 1 96.25 178 ASP B CA 1
ATOM 3305 C C . ASP B 1 178 ? 3.459 -7.961 5.703 1 96.25 178 ASP B C 1
ATOM 3307 O O . ASP B 1 178 ? 2.77 -7.555 6.645 1 96.25 178 ASP B O 1
ATOM 3311 N N . SER B 1 179 ? 3.908 -7.176 4.711 1 96 179 SER B N 1
ATOM 3312 C CA . SER B 1 179 ? 3.529 -5.77 4.641 1 96 179 SER B CA 1
ATOM 3313 C C . SER B 1 179 ? 2.016 -5.605 4.562 1 96 179 SER B C 1
ATOM 3315 O O . SER B 1 179 ? 1.448 -4.719 5.203 1 96 179 SER B O 1
ATOM 3317 N N . THR B 1 180 ? 1.403 -6.414 3.785 1 97.06 180 THR B N 1
ATOM 3318 C CA . THR B 1 180 ? -0.043 -6.352 3.607 1 97.06 180 THR B CA 1
ATOM 3319 C C . THR B 1 180 ? -0.763 -6.738 4.898 1 97.06 180 THR B C 1
ATOM 3321 O O . THR B 1 180 ? -1.683 -6.043 5.332 1 97.06 180 THR B O 1
ATOM 3324 N N . MET B 1 181 ? -0.348 -7.797 5.555 1 94.75 181 MET B N 1
ATOM 3325 C CA . MET B 1 181 ? -0.99 -8.289 6.77 1 94.75 181 MET B CA 1
ATOM 3326 C C . MET B 1 181 ? -0.865 -7.281 7.902 1 94.75 181 MET B C 1
ATOM 3328 O O . MET B 1 181 ? -1.741 -7.195 8.766 1 94.75 181 MET B O 1
ATOM 3332 N N . ARG B 1 182 ? 0.159 -6.543 7.922 1 91.69 182 ARG B N 1
ATOM 3333 C CA . ARG B 1 182 ? 0.394 -5.555 8.969 1 91.69 182 ARG B CA 1
ATOM 3334 C C . ARG B 1 182 ? -0.628 -4.426 8.891 1 91.69 182 ARG B C 1
ATOM 3336 O O . ARG B 1 182 ? -1.038 -3.879 9.914 1 91.69 182 ARG B O 1
ATOM 3343 N N . SER B 1 183 ? -1.026 -4.105 7.691 1 93.75 183 SER B N 1
ATOM 3344 C CA . SER B 1 183 ? -1.828 -2.9 7.508 1 93.75 183 SER B CA 1
ATOM 3345 C C . SER B 1 183 ? -3.252 -3.242 7.082 1 93.75 183 SER B C 1
ATOM 3347 O O . SER B 1 183 ? -4.078 -2.35 6.883 1 93.75 183 SER B O 1
ATOM 3349 N N . ASN B 1 184 ? -3.58 -4.469 6.883 1 92.5 184 ASN B N 1
ATOM 3350 C CA . ASN B 1 184 ? -4.898 -4.93 6.473 1 92.5 184 ASN B CA 1
ATOM 3351 C C . ASN B 1 184 ? -5.301 -6.203 7.207 1 92.5 184 ASN B C 1
ATOM 3353 O O . ASN B 1 184 ? -4.695 -7.258 7.004 1 92.5 184 ASN B O 1
ATOM 3357 N N . MET B 1 185 ? -6.367 -6.137 7.922 1 87.81 185 MET B N 1
ATOM 3358 C CA . MET B 1 185 ? -6.746 -7.223 8.82 1 87.81 185 ME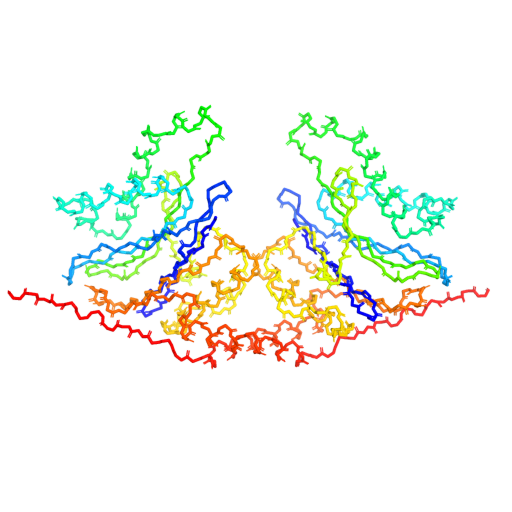T B CA 1
ATOM 3359 C C . MET B 1 185 ? -7.414 -8.359 8.047 1 87.81 185 MET B C 1
ATOM 3361 O O . MET B 1 185 ? -7.605 -9.453 8.586 1 87.81 185 MET B O 1
ATOM 3365 N N . THR B 1 186 ? -7.742 -8.148 6.84 1 88.75 186 THR B N 1
ATOM 3366 C CA . THR B 1 186 ? -8.461 -9.172 6.09 1 88.75 186 THR B CA 1
ATOM 3367 C C . THR B 1 186 ? -7.492 -10.125 5.398 1 88.75 186 THR B C 1
ATOM 3369 O O . THR B 1 186 ? -7.91 -11.07 4.723 1 88.75 186 THR B O 1
ATOM 3372 N N . VAL B 1 187 ? -6.227 -9.875 5.488 1 93.12 187 VAL B N 1
ATOM 3373 C CA . VAL B 1 187 ? -5.152 -10.734 5 1 93.12 187 VAL B CA 1
ATOM 3374 C C . VAL B 1 187 ? -4.391 -11.336 6.18 1 93.12 187 VAL B C 1
ATOM 3376 O O . VAL B 1 187 ? -4.07 -10.633 7.141 1 93.12 187 VAL B O 1
ATOM 3379 N N . GLY B 1 188 ? -4.148 -12.594 6.078 1 94.62 188 GLY B N 1
ATOM 3380 C CA . GLY B 1 188 ? -3.465 -13.172 7.223 1 94.62 188 GLY B CA 1
ATOM 3381 C C . GLY B 1 188 ? -3.057 -14.617 7.008 1 94.62 188 GLY B C 1
ATOM 3382 O O . GLY B 1 188 ? -3.479 -15.242 6.035 1 94.62 188 GLY B O 1
ATOM 3383 N N . PRO B 1 189 ? -2.24 -15.109 7.855 1 94.25 189 PRO B N 1
ATOM 3384 C CA . PRO B 1 189 ? -1.838 -16.516 7.793 1 94.25 189 PRO B CA 1
ATOM 3385 C C . PRO B 1 189 ? -3.006 -17.484 8.016 1 94.25 189 PRO B C 1
ATOM 3387 O O . PRO B 1 189 ? -4.051 -17.078 8.523 1 94.25 189 PRO B O 1
ATOM 3390 N N . PRO B 1 190 ? -2.725 -18.75 7.645 1 96.06 190 PRO B N 1
ATOM 3391 C CA . PRO B 1 190 ? -1.5 -19.344 7.09 1 96.06 190 PRO B CA 1
ATOM 3392 C C . PRO B 1 190 ? -1.164 -18.797 5.703 1 96.06 190 PRO B C 1
ATOM 3394 O O . PRO B 1 190 ? -2.062 -18.422 4.949 1 96.06 190 PRO B O 1
ATOM 3397 N N . VAL B 1 191 ? 0.135 -18.797 5.41 1 97.19 191 VAL B N 1
ATOM 3398 C CA . VAL B 1 191 ? 0.636 -18.391 4.098 1 97.19 191 VAL B CA 1
ATOM 3399 C C . VAL B 1 191 ? 1.129 -19.625 3.338 1 97.19 191 VAL B C 1
ATOM 3401 O O . VAL B 1 191 ? 1.94 -20.406 3.855 1 97.19 191 VAL B O 1
ATOM 3404 N N . ASP B 1 192 ? 0.628 -19.812 2.191 1 97.38 192 ASP B 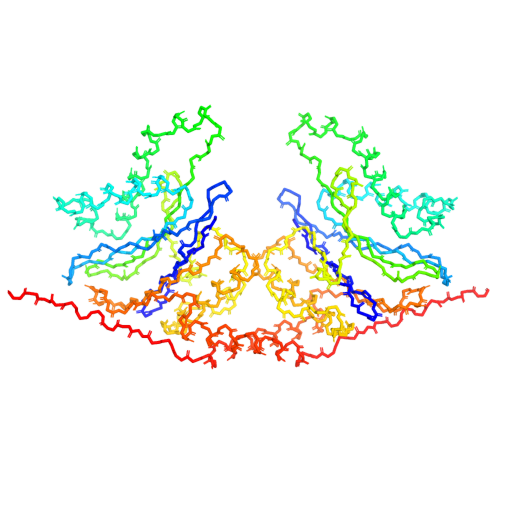N 1
ATOM 3405 C CA . ASP B 1 192 ? 1.136 -20.859 1.311 1 97.38 192 ASP B CA 1
ATOM 3406 C C . ASP B 1 192 ? 2.182 -20.297 0.345 1 97.38 192 ASP B C 1
ATOM 3408 O O . ASP B 1 192 ? 1.957 -19.266 -0.298 1 97.38 192 ASP B O 1
ATOM 3412 N N . LEU B 1 193 ? 3.295 -20.953 0.329 1 98 193 LEU B N 1
ATOM 3413 C CA . LEU B 1 193 ? 4.406 -20.562 -0.53 1 98 193 LEU B CA 1
ATOM 3414 C C . LEU B 1 193 ? 4.891 -21.734 -1.369 1 98 193 LEU B C 1
ATOM 3416 O O . LEU B 1 193 ? 5.098 -22.828 -0.847 1 98 193 LEU B O 1
ATOM 3420 N N . LEU B 1 194 ? 5.004 -21.516 -2.678 1 98.12 194 LEU B N 1
ATOM 3421 C CA . LEU B 1 194 ? 5.445 -22.562 -3.596 1 98.12 194 LEU B CA 1
ATOM 3422 C C . LEU B 1 194 ? 6.547 -22.062 -4.516 1 98.12 194 LEU B C 1
ATOM 3424 O O . LEU B 1 194 ? 6.43 -20.969 -5.086 1 98.12 194 LEU B O 1
ATOM 3428 N N . ILE B 1 195 ? 7.637 -22.734 -4.555 1 98.31 195 ILE B N 1
ATOM 3429 C CA . ILE B 1 195 ? 8.711 -22.469 -5.5 1 98.31 195 ILE B CA 1
ATOM 3430 C C . ILE B 1 195 ? 8.719 -23.531 -6.594 1 98.31 195 ILE B C 1
ATOM 3432 O O . ILE B 1 195 ? 8.773 -24.734 -6.301 1 98.31 195 ILE B O 1
ATOM 3436 N N . TYR B 1 196 ? 8.625 -23.141 -7.773 1 98.38 196 TYR B N 1
ATOM 3437 C CA . TYR B 1 196 ? 8.641 -24.031 -8.922 1 98.38 196 TYR B CA 1
ATOM 3438 C C . TYR B 1 196 ? 9.836 -23.75 -9.82 1 98.38 196 TYR B C 1
ATOM 3440 O O . TYR B 1 196 ? 9.945 -22.656 -10.375 1 98.38 196 TYR B O 1
ATOM 3448 N N . ARG B 1 197 ? 10.719 -24.672 -9.969 1 98.12 197 ARG B N 1
ATOM 3449 C CA . ARG B 1 197 ? 11.852 -24.516 -10.875 1 98.12 197 ARG B CA 1
ATOM 3450 C C . ARG B 1 197 ? 11.508 -24.984 -12.281 1 98.12 197 ARG B C 1
ATOM 3452 O O . ARG B 1 197 ? 10.898 -26.047 -12.453 1 98.12 197 ARG B O 1
ATOM 3459 N N . ALA B 1 198 ? 11.953 -24.203 -13.234 1 98.44 198 ALA B N 1
ATOM 3460 C CA . ALA B 1 198 ? 11.695 -24.531 -14.633 1 98.44 198 ALA B CA 1
ATOM 3461 C C . ALA B 1 198 ? 12.172 -25.938 -14.969 1 98.44 198 ALA B C 1
ATOM 3463 O O . ALA B 1 198 ? 13.312 -26.297 -14.672 1 98.44 198 ALA B O 1
ATOM 3464 N N . GLY B 1 199 ? 11.242 -26.672 -15.555 1 97.94 199 GLY B N 1
ATOM 3465 C CA . GLY B 1 199 ? 11.609 -28 -16.016 1 97.94 199 GLY B CA 1
ATOM 3466 C C . GLY B 1 199 ? 11.32 -29.094 -15 1 97.94 199 GLY B C 1
ATOM 3467 O O . GLY B 1 199 ? 11.383 -30.281 -15.32 1 97.94 199 GLY B O 1
ATOM 3468 N N . ASP B 1 200 ? 10.984 -28.734 -13.797 1 96.56 200 ASP B N 1
ATOM 3469 C CA . ASP B 1 200 ? 10.727 -29.734 -12.773 1 96.56 200 ASP B CA 1
ATOM 3470 C C . ASP B 1 200 ? 9.539 -30.609 -13.141 1 96.56 200 ASP B C 1
ATOM 3472 O O . ASP B 1 200 ? 9.547 -31.812 -12.898 1 96.56 200 ASP B O 1
ATOM 3476 N N . LEU B 1 201 ? 8.508 -29.969 -13.625 1 97.94 201 LEU B N 1
ATOM 3477 C CA . LEU B 1 201 ? 7.254 -30.609 -14.016 1 97.94 201 LEU B CA 1
ATOM 3478 C C . LEU B 1 201 ? 6.68 -31.422 -12.867 1 97.94 201 LEU B C 1
ATOM 3480 O O . LEU B 1 201 ? 6.195 -32.531 -13.078 1 97.94 201 LEU B O 1
ATOM 3484 N N . ASP B 1 202 ? 6.898 -30.953 -11.789 1 97 202 ASP B N 1
ATOM 3485 C CA . ASP B 1 202 ? 6.34 -31.438 -10.523 1 97 202 ASP B CA 1
ATOM 3486 C C . ASP B 1 202 ? 6.473 -30.375 -9.43 1 97 202 ASP B C 1
ATOM 3488 O O . ASP B 1 202 ? 7.227 -29.422 -9.578 1 97 202 ASP B O 1
ATOM 3492 N N . ILE B 1 203 ? 5.676 -30.547 -8.438 1 96.31 203 ILE B N 1
ATOM 3493 C CA . ILE B 1 203 ? 5.789 -29.672 -7.273 1 96.31 203 ILE B CA 1
ATOM 3494 C C . ILE B 1 203 ? 6.742 -30.297 -6.254 1 96.31 203 ILE B C 1
ATOM 3496 O O . ILE B 1 203 ? 6.461 -31.359 -5.703 1 96.31 203 ILE B O 1
ATOM 3500 N N . LYS B 1 204 ? 7.801 -29.641 -5.93 1 94.62 204 LYS B N 1
ATOM 3501 C CA . LYS B 1 204 ? 8.828 -30.219 -5.074 1 94.62 204 LYS B CA 1
ATOM 3502 C C . LYS B 1 204 ? 9.047 -29.375 -3.822 1 94.62 204 LYS B C 1
ATOM 3504 O O . LYS B 1 204 ? 9.508 -29.875 -2.797 1 94.62 204 LYS B O 1
ATOM 3509 N N . ARG B 1 205 ? 8.742 -28.109 -3.961 1 95.69 205 ARG B N 1
ATOM 3510 C CA . ARG B 1 205 ? 9.023 -27.203 -2.859 1 95.69 205 ARG B CA 1
ATOM 3511 C C . ARG B 1 205 ? 7.785 -26.375 -2.504 1 95.69 205 ARG B C 1
ATOM 3513 O O . ARG B 1 205 ? 7.402 -25.469 -3.248 1 95.69 205 ARG B O 1
ATOM 3520 N N . GLN B 1 206 ? 7.258 -26.625 -1.408 1 95.62 206 GLN B N 1
ATOM 3521 C CA . GLN B 1 206 ? 6.094 -25.906 -0.896 1 95.62 206 GLN B CA 1
ATOM 3522 C C . GLN B 1 206 ? 6.191 -25.719 0.614 1 95.62 206 GLN B C 1
ATOM 3524 O O . GLN B 1 206 ? 6.816 -26.516 1.312 1 95.62 206 GLN B O 1
ATOM 3529 N N . ARG B 1 207 ? 5.621 -24.625 1.091 1 95.12 207 ARG B N 1
ATOM 3530 C CA . ARG B 1 207 ? 5.566 -24.328 2.518 1 95.12 207 ARG B CA 1
ATOM 3531 C C . ARG B 1 207 ? 4.18 -23.828 2.92 1 95.12 207 ARG B C 1
ATOM 3533 O O . ARG B 1 207 ? 3.551 -23.062 2.182 1 95.12 207 ARG B O 1
ATOM 3540 N N . HIS B 1 208 ? 3.709 -24.391 3.975 1 95.44 208 HIS B N 1
ATOM 3541 C CA . HIS B 1 208 ? 2.506 -23.906 4.641 1 95.44 208 HIS B CA 1
ATOM 3542 C C . HIS B 1 208 ? 2.842 -23.25 5.973 1 95.44 208 HIS B C 1
ATOM 3544 O O . HIS B 1 208 ? 3.074 -23.938 6.973 1 95.44 208 HIS B O 1
ATOM 3550 N N . LEU B 1 209 ? 2.826 -21.938 5.992 1 96 209 LEU B N 1
ATOM 3551 C CA . LEU B 1 209 ? 3.311 -21.188 7.152 1 96 209 LEU B CA 1
ATOM 3552 C C . LEU B 1 209 ? 2.146 -20.688 8 1 96 209 LEU B C 1
ATOM 3554 O O . LEU B 1 209 ? 1.544 -19.656 7.684 1 96 209 LEU B O 1
ATOM 3558 N N . VAL B 1 210 ? 1.965 -21.359 9.062 1 95 210 VAL B N 1
ATOM 3559 C CA . VAL B 1 210 ? 0.925 -20.938 10 1 95 210 VAL B CA 1
ATOM 3560 C C . VAL B 1 210 ? 1.398 -19.719 10.781 1 95 210 VAL B C 1
ATOM 3562 O O . VAL B 1 210 ? 2.57 -19.344 10.711 1 95 210 VAL B O 1
ATOM 3565 N N . ALA B 1 211 ? 0.49 -19.094 11.508 1 92.56 211 ALA B N 1
ATOM 3566 C CA . ALA B 1 211 ? 0.784 -17.844 12.227 1 92.56 211 ALA B CA 1
ATOM 3567 C C . ALA B 1 211 ? 1.959 -18.031 13.18 1 92.56 211 ALA B C 1
ATOM 3569 O O . ALA B 1 211 ? 2.771 -17.125 13.359 1 92.56 211 ALA B O 1
ATOM 3570 N N . SER B 1 212 ? 2.072 -19.172 13.742 1 93.69 212 SER B N 1
ATOM 3571 C CA . SER B 1 212 ? 3.09 -19.438 14.758 1 93.69 212 SER B CA 1
ATOM 3572 C C . SER B 1 212 ? 4.352 -20.031 14.125 1 93.69 212 SER B C 1
ATOM 3574 O O . SER B 1 212 ? 5.285 -20.406 14.836 1 93.69 212 SER B O 1
ATOM 3576 N N . ASP B 1 213 ? 4.355 -20.172 12.883 1 93.5 213 ASP B N 1
ATOM 3577 C CA . ASP B 1 213 ? 5.52 -20.75 12.219 1 93.5 213 ASP B CA 1
ATOM 3578 C C . ASP B 1 213 ? 6.781 -19.938 12.539 1 93.5 213 ASP B C 1
ATOM 3580 O O . ASP B 1 213 ? 6.812 -18.719 12.359 1 93.5 213 ASP B O 1
ATOM 3584 N N . PRO B 1 214 ? 7.824 -20.594 12.961 1 92.19 214 PRO B N 1
ATOM 3585 C CA . PRO B 1 214 ? 9.039 -19.891 13.375 1 92.19 214 PRO B CA 1
ATOM 3586 C C . PRO B 1 214 ? 9.68 -19.109 12.227 1 92.19 214 PRO B C 1
ATOM 3588 O O . PRO B 1 214 ? 10.219 -18.016 12.445 1 92.19 214 PRO B O 1
ATOM 3591 N N . ASP B 1 215 ? 9.68 -19.641 11.086 1 91.06 215 ASP B N 1
ATOM 3592 C CA . ASP B 1 215 ? 10.266 -18.953 9.945 1 91.06 215 ASP B CA 1
ATOM 3593 C C . ASP B 1 215 ? 9.516 -17.656 9.641 1 91.06 215 ASP B C 1
ATOM 3595 O O . ASP B 1 215 ? 10.125 -16.625 9.383 1 91.06 215 ASP B O 1
ATOM 3599 N N . LEU B 1 216 ? 8.219 -17.797 9.625 1 92.56 216 LEU B N 1
ATOM 3600 C CA . LEU B 1 216 ? 7.402 -16.609 9.375 1 92.56 216 LEU B CA 1
ATOM 3601 C C . LEU B 1 216 ? 7.633 -15.547 10.445 1 92.56 216 LEU B C 1
ATOM 3603 O O . LEU B 1 216 ? 7.758 -14.367 10.133 1 92.56 216 LEU B O 1
ATOM 3607 N N . GLN B 1 217 ? 7.688 -15.961 11.688 1 94.25 217 GLN B N 1
ATOM 3608 C CA . GLN B 1 217 ? 7.898 -15.039 12.805 1 94.25 217 GLN B CA 1
ATOM 3609 C C . GLN B 1 217 ? 9.273 -14.375 12.711 1 94.25 217 GLN B C 1
ATOM 3611 O O . GLN B 1 217 ? 9.406 -13.172 12.945 1 94.25 217 GLN B O 1
ATOM 3616 N N . GLU B 1 218 ? 10.211 -15.18 12.422 1 94.31 218 GLU B N 1
ATOM 3617 C CA . GLU B 1 218 ? 11.562 -14.648 12.32 1 94.31 218 GLU B CA 1
ATOM 3618 C C . GLU B 1 218 ? 11.672 -13.617 11.195 1 94.31 218 GLU B C 1
ATOM 3620 O O . GLU B 1 218 ? 12.312 -12.578 11.359 1 94.31 218 GLU B O 1
ATOM 3625 N N . ILE B 1 219 ? 11.141 -13.969 10.102 1 92.38 219 ILE B N 1
ATOM 3626 C CA . ILE B 1 219 ? 11.156 -13.047 8.969 1 92.38 219 ILE B CA 1
ATOM 3627 C C . ILE B 1 219 ? 10.477 -11.734 9.359 1 92.38 219 ILE B C 1
ATOM 3629 O O . ILE B 1 219 ? 10.992 -10.656 9.055 1 92.38 219 ILE B O 1
ATOM 3633 N N . HIS B 1 220 ? 9.383 -11.844 10.016 1 93.19 220 HIS B N 1
ATOM 3634 C CA . HIS B 1 220 ? 8.648 -10.664 10.461 1 93.19 220 HIS B CA 1
ATOM 3635 C C . HIS B 1 220 ? 9.508 -9.789 11.367 1 93.19 220 HIS B C 1
ATOM 3637 O O . HIS B 1 220 ? 9.617 -8.586 11.141 1 93.19 220 HIS B O 1
ATOM 3643 N N . VAL B 1 221 ? 10.062 -10.336 12.336 1 95 221 VAL B N 1
ATOM 3644 C CA . VAL B 1 221 ? 10.836 -9.617 13.336 1 95 221 VAL B CA 1
ATOM 3645 C C . VAL B 1 221 ? 12.062 -8.984 12.688 1 95 221 VAL B C 1
ATOM 3647 O O . VAL B 1 221 ? 12.344 -7.801 12.891 1 95 221 VAL B O 1
ATOM 3650 N N . ARG B 1 222 ? 12.766 -9.742 11.938 1 94.81 222 ARG B N 1
ATOM 3651 C CA . ARG B 1 222 ? 13.992 -9.266 11.305 1 94.81 222 ARG B CA 1
ATOM 3652 C C . ARG B 1 222 ? 13.695 -8.148 10.305 1 94.81 222 ARG B C 1
ATOM 3654 O O . ARG B 1 222 ? 14.438 -7.168 10.219 1 94.81 222 ARG B O 1
ATOM 3661 N N . TRP B 1 223 ? 12.688 -8.367 9.539 1 94.88 223 TRP B N 1
ATOM 3662 C CA . TRP B 1 223 ? 12.297 -7.344 8.57 1 94.88 223 TRP B CA 1
ATOM 3663 C C . TRP B 1 223 ? 11.961 -6.031 9.273 1 94.88 223 TRP B C 1
ATOM 3665 O O . TRP B 1 223 ? 12.445 -4.969 8.875 1 94.88 223 TRP B O 1
ATOM 3675 N N . GLU B 1 224 ? 11.195 -6.094 10.312 1 93.5 224 GLU B N 1
ATOM 3676 C CA . GLU B 1 224 ? 10.812 -4.902 11.055 1 93.5 224 GLU B CA 1
ATOM 3677 C C . GLU B 1 224 ? 12.031 -4.18 11.617 1 93.5 224 GLU B C 1
ATOM 3679 O O . GLU B 1 224 ? 12.133 -2.953 11.531 1 93.5 224 GLU B O 1
ATOM 3684 N N . GLN B 1 225 ? 12.922 -4.922 12.164 1 95.06 225 GLN B N 1
ATOM 3685 C CA . GLN B 1 225 ? 14.148 -4.359 12.711 1 95.06 225 GLN B CA 1
ATOM 3686 C C . GLN B 1 225 ? 14.984 -3.691 11.625 1 95.06 225 GLN B C 1
ATOM 3688 O O . GLN B 1 225 ? 15.508 -2.596 11.82 1 95.06 225 GLN B O 1
ATOM 3693 N N . SER B 1 226 ? 15.062 -4.414 10.547 1 95 226 SER B N 1
ATOM 3694 C CA . SER B 1 226 ? 15.844 -3.889 9.43 1 95 226 SER B CA 1
ATOM 3695 C C . SER B 1 226 ? 15.25 -2.59 8.898 1 95 226 SER B C 1
ATOM 3697 O O . SER B 1 226 ? 15.984 -1.67 8.531 1 95 226 SER B O 1
ATOM 3699 N N . LEU B 1 227 ? 13.961 -2.482 8.781 1 94.56 227 LEU B N 1
ATOM 3700 C CA . LEU B 1 227 ? 13.297 -1.281 8.297 1 94.56 227 LEU B CA 1
ATOM 3701 C C . LEU B 1 227 ? 13.562 -0.099 9.219 1 94.56 227 LEU B C 1
ATOM 3703 O O . LEU B 1 227 ? 13.875 1.001 8.758 1 94.56 227 LEU B O 1
ATOM 3707 N N . ARG B 1 228 ? 13.398 -0.276 10.508 1 93.62 228 ARG B N 1
ATOM 3708 C CA . ARG B 1 228 ? 13.641 0.787 11.477 1 93.62 228 ARG B CA 1
ATOM 3709 C C . ARG B 1 228 ? 15.078 1.287 11.398 1 93.62 228 ARG B C 1
ATOM 3711 O O . ARG B 1 228 ? 15.32 2.496 11.406 1 93.62 228 ARG B O 1
ATOM 3718 N N . LYS B 1 229 ? 15.953 0.271 11.328 1 94.75 229 LYS B N 1
ATOM 3719 C CA . LYS B 1 229 ? 17.359 0.622 11.211 1 94.75 229 LYS B CA 1
ATOM 3720 C C . LYS B 1 229 ? 17.625 1.43 9.938 1 94.75 229 LYS B C 1
ATOM 3722 O O . LYS B 1 229 ? 18.375 2.408 9.969 1 94.75 229 LYS B O 1
ATOM 3727 N N . ALA B 1 230 ? 17.062 0.999 8.898 1 94.94 230 ALA B N 1
ATOM 3728 C CA . ALA B 1 230 ? 17.25 1.673 7.613 1 94.94 230 ALA B CA 1
ATOM 3729 C C . ALA B 1 230 ? 16.766 3.117 7.684 1 94.94 230 ALA B C 1
ATOM 3731 O O . ALA B 1 230 ? 17.406 4.02 7.145 1 94.94 230 ALA B O 1
ATOM 3732 N N . VAL B 1 231 ? 15.648 3.436 8.305 1 94.62 231 VAL B N 1
ATOM 3733 C CA . VAL B 1 231 ? 15.102 4.785 8.422 1 94.62 231 VAL B CA 1
ATOM 3734 C C . VAL B 1 231 ? 16.047 5.652 9.25 1 94.62 231 VAL B C 1
ATOM 3736 O O . VAL B 1 231 ? 16.328 6.797 8.891 1 94.62 231 VAL B O 1
ATOM 3739 N N . MET B 1 232 ? 16.484 5.09 10.312 1 93.06 232 MET B N 1
ATOM 3740 C CA . MET B 1 232 ? 17.359 5.832 11.219 1 93.06 232 MET B CA 1
ATOM 3741 C C . MET B 1 232 ? 18.688 6.184 10.539 1 93.06 232 MET B C 1
ATOM 3743 O O . MET B 1 232 ? 19.297 7.199 10.859 1 93.06 232 MET B O 1
ATOM 3747 N N . GLU B 1 233 ? 19.062 5.348 9.547 1 93.62 233 GLU B N 1
ATOM 3748 C CA . GLU B 1 233 ? 20.344 5.531 8.891 1 93.62 233 GLU B CA 1
ATOM 3749 C C . GLU B 1 233 ? 20.234 6.492 7.711 1 93.62 233 GLU B C 1
ATOM 3751 O O . GLU B 1 233 ? 21.234 6.867 7.105 1 93.62 233 GLU B O 1
ATOM 3756 N N . LEU B 1 234 ? 19.078 6.902 7.367 1 94 234 LEU B N 1
ATOM 3757 C CA . LEU B 1 234 ? 18.906 7.883 6.301 1 94 234 LEU B CA 1
ATOM 3758 C C . LEU B 1 234 ? 19.516 9.227 6.691 1 94 234 LEU B C 1
ATOM 3760 O O . LEU B 1 234 ? 19.562 9.57 7.871 1 94 234 LEU B O 1
ATOM 3764 N N . PRO B 1 235 ? 20 9.969 5.746 1 91.69 235 PRO B N 1
ATOM 3765 C CA . PRO B 1 235 ? 20.562 11.289 6.051 1 91.69 235 PRO B CA 1
ATOM 3766 C C . PRO B 1 235 ? 19.531 12.25 6.633 1 91.69 235 PRO B C 1
ATOM 3768 O O . PRO B 1 235 ? 18.344 12.102 6.379 1 91.69 235 PRO B O 1
ATOM 3771 N N . PRO B 1 236 ? 20.047 13.18 7.445 1 91.06 236 PRO B N 1
ATOM 3772 C CA . PRO B 1 236 ? 19.109 14.188 7.945 1 91.06 236 PRO B CA 1
ATOM 3773 C C . PRO B 1 236 ? 18.5 15.039 6.832 1 91.06 236 PRO B C 1
ATOM 3775 O O . PRO B 1 236 ? 19.156 15.281 5.812 1 91.06 236 PRO B O 1
ATOM 3778 N N . ILE B 1 237 ? 17.266 15.391 7.074 1 89.62 237 ILE B N 1
ATOM 3779 C CA . ILE B 1 237 ? 16.594 16.281 6.141 1 89.62 237 ILE B CA 1
ATOM 3780 C C . ILE B 1 237 ? 16.875 17.734 6.504 1 89.62 237 ILE B C 1
ATOM 3782 O O . ILE B 1 237 ? 16.703 18.141 7.66 1 89.62 237 ILE B O 1
ATOM 3786 N N . GLY B 1 238 ? 17.375 18.453 5.535 1 88.81 238 GLY B N 1
ATOM 3787 C CA . GLY B 1 238 ? 17.609 19.875 5.762 1 88.81 238 GLY B CA 1
ATOM 3788 C C . GLY B 1 238 ? 16.344 20.703 5.719 1 88.81 238 GLY B C 1
ATOM 3789 O O . GLY B 1 238 ? 15.484 20.484 4.867 1 88.81 238 GLY B O 1
ATOM 3790 N N . PHE B 1 239 ? 16.141 21.516 6.734 1 88.75 239 PHE B N 1
ATOM 3791 C CA . PHE B 1 239 ? 14.969 22.391 6.734 1 88.75 239 PHE B CA 1
ATOM 3792 C C . PHE B 1 239 ? 15.375 23.859 6.613 1 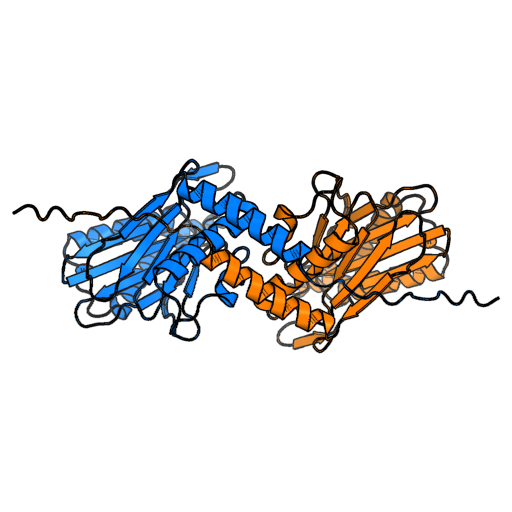88.75 239 PHE B C 1
ATOM 3794 O O . PHE B 1 239 ? 16.406 24.266 7.152 1 88.75 239 PHE B O 1
ATOM 3801 N N . ASP B 1 240 ? 14.695 24.594 5.75 1 78.44 240 ASP B N 1
ATOM 3802 C CA . ASP B 1 240 ? 14.875 26.047 5.656 1 78.44 240 ASP B CA 1
ATOM 3803 C C . ASP B 1 240 ? 14.234 26.75 6.848 1 78.44 240 ASP B C 1
ATOM 3805 O O . ASP B 1 240 ? 13.117 26.422 7.246 1 78.44 240 ASP B O 1
ATOM 3809 N N . GLU B 1 241 ? 15.102 27.375 7.637 1 70.88 241 GLU B N 1
ATOM 3810 C CA . GLU B 1 241 ? 14.492 28.203 8.68 1 70.88 241 GLU B CA 1
ATOM 3811 C C . GLU B 1 241 ? 13.734 29.375 8.078 1 70.88 241 GLU B C 1
ATOM 3813 O O . GLU B 1 241 ? 14.258 30.094 7.223 1 70.88 241 GLU B O 1
ATOM 3818 N N . ILE B 1 242 ? 12.383 29.328 8.062 1 68.62 242 ILE B N 1
ATOM 3819 C CA . ILE B 1 242 ? 11.57 30.406 7.527 1 68.62 242 ILE B CA 1
ATOM 3820 C C . ILE B 1 242 ? 11.68 31.625 8.445 1 68.62 242 ILE B C 1
ATOM 3822 O O . ILE B 1 242 ? 11.43 31.531 9.648 1 68.62 242 ILE B O 1
ATOM 3826 N N . GLU B 1 243 ? 12.766 32.438 8.344 1 51.38 243 GLU B N 1
ATOM 3827 C CA . GLU B 1 243 ? 12.852 33.688 9.117 1 51.38 243 GLU B CA 1
ATOM 3828 C C . GLU B 1 243 ? 11.578 34.5 8.977 1 51.38 243 GLU B C 1
ATOM 3830 O O . GLU B 1 243 ? 11.141 34.812 7.859 1 51.38 243 GLU B O 1
ATOM 3835 N N . ASN B 1 244 ? 10.641 34.344 9.758 1 47.56 244 ASN B N 1
ATOM 3836 C CA . ASN B 1 244 ? 9.539 35.281 9.82 1 47.56 244 ASN B CA 1
ATOM 3837 C C . ASN B 1 244 ? 10.039 36.719 9.852 1 47.56 244 ASN B C 1
ATOM 3839 O O . ASN B 1 244 ? 10.773 37.094 10.766 1 47.56 244 ASN B O 1
ATOM 3843 N N . GLU B 1 245 ? 10.453 37.25 8.766 1 39.72 245 GLU B N 1
ATOM 3844 C CA . GLU B 1 245 ? 10.672 38.688 8.82 1 39.72 245 GLU B CA 1
ATOM 3845 C C . GLU B 1 245 ? 9.555 39.406 9.594 1 39.72 245 GLU B C 1
ATOM 3847 O O . GLU B 1 245 ? 8.398 39.375 9.164 1 39.72 245 GLU B O 1
ATOM 3852 N N . VAL B 1 246 ? 9.461 39.438 10.82 1 38.09 246 VAL B N 1
ATOM 3853 C CA . VAL B 1 246 ? 8.758 40.469 11.547 1 38.09 246 VAL B CA 1
ATOM 3854 C C . VAL B 1 246 ? 9.086 41.844 10.953 1 38.09 246 VAL B C 1
ATOM 3856 O O . VAL B 1 246 ? 10.227 42.281 11.031 1 38.09 246 VAL B O 1
ATOM 3859 N N . LYS B 1 247 ? 8.57 42.344 9.828 1 37.62 247 LYS B N 1
ATOM 3860 C CA . LYS B 1 247 ? 8.562 43.781 9.664 1 37.62 247 LYS B CA 1
ATOM 3861 C C . LYS B 1 247 ? 8.141 44.5 10.945 1 37.62 247 LYS B C 1
ATOM 3863 O O . LYS B 1 247 ? 7.02 44.281 11.43 1 37.62 247 LYS B O 1
ATOM 3868 N N . ALA B 1 248 ? 9.125 45.219 11.617 1 32.84 248 ALA B N 1
ATOM 3869 C CA . ALA B 1 248 ? 8.898 46.375 12.469 1 32.84 248 ALA B CA 1
ATOM 3870 C C . ALA B 1 248 ? 8.047 47.438 11.75 1 32.84 248 ALA B C 1
ATOM 3872 O O . ALA B 1 248 ? 8.258 47.719 10.57 1 32.84 248 ALA B O 1
#